Protein AF-A0A0F9MBM4-F1 (afdb_monomer)

Structure (mmCIF, N/CA/C/O backbone):
data_AF-A0A0F9MBM4-F1
#
_entry.id   AF-A0A0F9MBM4-F1
#
loop_
_atom_site.group_PDB
_atom_site.id
_atom_site.type_symbol
_atom_site.label_atom_id
_atom_site.label_alt_id
_atom_site.label_comp_id
_atom_site.label_asym_id
_atom_site.label_entity_id
_atom_site.label_seq_id
_atom_site.pdbx_PDB_ins_code
_atom_site.Cartn_x
_atom_site.Cartn_y
_atom_site.Cartn_z
_atom_site.occupancy
_atom_site.B_iso_or_equiv
_atom_site.auth_seq_id
_atom_site.auth_comp_id
_atom_site.auth_asym_id
_atom_site.auth_atom_id
_atom_site.pdbx_PDB_model_num
ATOM 1 N N . MET A 1 1 ? -18.135 25.984 13.792 1.00 44.09 1 MET A N 1
ATOM 2 C CA . MET A 1 1 ? -19.370 26.281 13.035 1.00 44.09 1 MET A CA 1
ATOM 3 C C . MET A 1 1 ? -19.036 26.739 11.622 1.00 44.09 1 MET A C 1
ATOM 5 O O . MET A 1 1 ? -19.385 25.993 10.728 1.00 44.09 1 MET A O 1
ATOM 9 N N . ALA A 1 2 ? -18.261 27.814 11.410 1.00 50.00 2 ALA A N 1
ATOM 10 C CA . ALA A 1 2 ? -17.875 28.256 10.055 1.00 50.00 2 ALA A CA 1
ATOM 11 C C . ALA A 1 2 ? -17.174 27.177 9.194 1.00 50.00 2 ALA A C 1
ATOM 13 O O . ALA A 1 2 ? -17.520 26.988 8.039 1.00 50.00 2 ALA A O 1
ATOM 14 N N . MET A 1 3 ? -16.249 26.404 9.775 1.00 59.22 3 MET A N 1
ATOM 15 C CA . MET A 1 3 ? -15.528 25.345 9.048 1.00 59.22 3 MET A CA 1
ATOM 16 C C . MET A 1 3 ? -16.420 24.159 8.630 1.00 59.22 3 MET A C 1
ATOM 18 O O . MET A 1 3 ? -16.119 23.449 7.682 1.00 59.22 3 MET A O 1
ATOM 22 N N . THR A 1 4 ? -17.522 23.921 9.346 1.00 65.25 4 THR A N 1
ATOM 23 C CA . THR A 1 4 ? -18.452 22.822 9.041 1.00 65.25 4 THR A CA 1
ATOM 24 C C . THR A 1 4 ? -19.399 23.198 7.901 1.00 65.25 4 THR A C 1
ATOM 26 O O . THR A 1 4 ? -19.797 22.325 7.140 1.00 65.25 4 THR A O 1
ATOM 29 N N . GLU A 1 5 ? -19.746 24.484 7.774 1.00 71.56 5 GLU A N 1
ATOM 30 C CA . GLU A 1 5 ? -20.552 24.994 6.657 1.00 71.56 5 GLU A CA 1
ATOM 31 C C . GLU A 1 5 ? -19.784 24.915 5.331 1.00 71.56 5 GLU A C 1
ATOM 33 O O . GLU A 1 5 ? -20.327 24.382 4.370 1.00 71.56 5 GLU A O 1
ATOM 38 N N . ASP A 1 6 ? -18.509 25.312 5.308 1.00 84.25 6 ASP A N 1
ATOM 39 C CA . ASP A 1 6 ? -17.652 25.235 4.110 1.00 84.25 6 ASP A CA 1
ATOM 40 C C . ASP A 1 6 ? -17.486 23.792 3.588 1.00 84.25 6 ASP A C 1
ATOM 42 O O . ASP A 1 6 ? -17.656 23.504 2.403 1.00 84.25 6 ASP A O 1
ATOM 46 N N . LEU A 1 7 ? -17.260 22.830 4.489 1.00 87.06 7 LEU A N 1
ATOM 47 C CA . LEU A 1 7 ? -17.169 21.418 4.106 1.00 87.06 7 LEU A CA 1
ATOM 48 C C . LEU A 1 7 ? -18.501 20.860 3.578 1.00 87.06 7 LEU A C 1
ATOM 50 O O . LEU A 1 7 ? -18.503 20.048 2.657 1.00 87.06 7 LEU A O 1
ATOM 54 N N . LEU A 1 8 ? -19.639 21.299 4.126 1.00 86.75 8 LEU A N 1
ATOM 55 C CA . LEU A 1 8 ? -20.965 20.865 3.669 1.00 86.75 8 LEU A CA 1
ATOM 56 C C . LEU A 1 8 ? -21.307 21.359 2.257 1.00 86.75 8 LEU A C 1
ATOM 58 O O . LEU A 1 8 ? -22.098 20.708 1.567 1.00 86.75 8 LEU A O 1
ATOM 62 N N . GLU A 1 9 ? -20.730 22.480 1.817 1.00 90.25 9 GLU A N 1
ATOM 63 C CA . GLU A 1 9 ? -20.884 22.981 0.445 1.00 90.25 9 GLU A CA 1
ATOM 64 C C . GLU A 1 9 ? -20.180 22.081 -0.579 1.00 90.25 9 GLU A C 1
ATOM 66 O O . GLU A 1 9 ? -20.675 21.921 -1.695 1.00 90.25 9 GLU A O 1
ATOM 71 N N . ARG A 1 10 ? -19.086 21.422 -0.178 1.00 91.31 10 ARG A N 1
ATOM 72 C CA . ARG A 1 10 ? -18.333 20.463 -1.007 1.00 91.31 10 ARG A CA 1
ATOM 73 C C . ARG A 1 10 ? -19.024 19.097 -1.120 1.00 91.31 10 ARG A C 1
ATOM 75 O O . ARG A 1 10 ? -18.699 18.324 -2.018 1.00 91.31 10 ARG A O 1
ATOM 82 N N . VAL A 1 11 ? -19.972 18.788 -0.232 1.00 92.69 11 VAL A N 1
ATOM 83 C CA . VAL A 1 11 ? -20.643 17.480 -0.158 1.00 92.69 11 VAL A CA 1
ATOM 84 C C . VAL A 1 11 ? -21.982 17.507 -0.910 1.00 92.69 11 VAL A C 1
ATOM 86 O O . VAL A 1 11 ? -22.821 18.374 -0.621 1.00 92.69 11 VAL A O 1
ATOM 89 N N . PRO A 1 12 ? -22.248 16.544 -1.822 1.00 92.94 12 PRO A N 1
ATOM 90 C CA . PRO A 1 12 ? -23.535 16.459 -2.506 1.00 92.94 12 PRO A CA 1
ATOM 91 C C . PRO A 1 12 ? -24.695 16.330 -1.510 1.00 92.94 12 PRO A C 1
ATOM 93 O O . PRO A 1 12 ? -24.578 15.651 -0.488 1.00 92.94 12 PRO A O 1
ATOM 96 N N . GLU A 1 13 ? -25.830 16.972 -1.801 1.00 92.19 13 GLU A N 1
ATOM 97 C CA . GLU A 1 13 ? -26.924 17.152 -0.831 1.00 92.19 13 GLU A CA 1
ATOM 98 C C . GLU A 1 13 ? -27.400 15.833 -0.209 1.00 92.19 13 GLU A C 1
ATOM 100 O O . GLU A 1 13 ? -27.530 15.734 1.014 1.00 92.19 13 GLU A O 1
ATOM 105 N N . ASP A 1 14 ? -27.528 14.787 -1.026 1.00 92.19 14 ASP A N 1
ATOM 106 C CA . ASP A 1 14 ? -27.978 13.469 -0.579 1.00 92.19 14 ASP A CA 1
ATOM 107 C C . ASP A 1 14 ? -27.003 12.765 0.386 1.00 92.19 14 ASP A C 1
ATOM 109 O O . ASP A 1 14 ? -27.363 11.752 0.989 1.00 92.19 14 ASP A O 1
ATOM 113 N N . PHE A 1 15 ? -25.765 13.246 0.516 1.00 94.50 15 PHE A N 1
ATOM 114 C CA . PHE A 1 15 ? -24.728 12.685 1.385 1.00 94.50 15 PHE A CA 1
ATOM 115 C C . PHE A 1 15 ? -24.487 13.520 2.649 1.00 94.50 15 PHE A C 1
ATOM 117 O O . PHE A 1 15 ? -23.838 13.045 3.579 1.00 94.50 15 PHE A O 1
ATOM 124 N N . ARG A 1 16 ? -25.061 14.726 2.754 1.00 93.38 16 ARG A N 1
ATOM 125 C CA . ARG A 1 16 ? -24.806 15.649 3.878 1.00 93.38 16 ARG A CA 1
ATOM 126 C C . ARG A 1 16 ? -25.155 15.067 5.245 1.00 93.38 16 ARG A C 1
ATOM 128 O O . ARG A 1 16 ? -24.443 15.327 6.211 1.00 93.38 16 ARG A O 1
ATOM 135 N N . GLN A 1 17 ? -26.222 14.269 5.335 1.00 94.06 17 GLN A N 1
ATOM 136 C CA . GLN A 1 17 ? -26.594 13.629 6.598 1.00 94.06 17 GLN A CA 1
ATOM 137 C C . GLN A 1 17 ? -25.540 12.604 7.040 1.00 94.06 17 GLN A C 1
ATOM 139 O O . GLN A 1 17 ? -25.053 12.681 8.166 1.00 94.06 17 GLN A O 1
ATOM 144 N N . VAL A 1 18 ? -25.168 11.665 6.160 1.00 95.06 18 VAL A N 1
ATOM 145 C CA . VAL A 1 18 ? -24.167 10.639 6.497 1.00 95.06 18 VAL A CA 1
ATOM 146 C C . VAL A 1 18 ? -22.801 11.271 6.761 1.00 95.06 18 VAL A C 1
ATOM 148 O O . VAL A 1 18 ? -22.139 10.892 7.723 1.00 95.06 18 VAL A O 1
ATOM 151 N N . PHE A 1 19 ? -22.426 12.289 5.985 1.00 96.06 19 PHE A N 1
ATOM 152 C CA . PHE A 1 19 ? -21.226 13.087 6.211 1.00 96.06 19 PHE A CA 1
ATOM 153 C C . PHE A 1 19 ? -21.206 13.698 7.618 1.00 96.06 19 PHE A C 1
ATOM 155 O O . PHE A 1 19 ? -20.248 13.492 8.359 1.00 96.06 19 PHE A O 1
ATOM 162 N N . ALA A 1 20 ? -22.276 14.391 8.024 1.00 96.00 20 ALA A N 1
ATOM 163 C CA . ALA A 1 20 ? -22.349 15.025 9.338 1.00 96.00 20 ALA A CA 1
ATOM 164 C C . ALA A 1 20 ? -22.255 14.004 10.487 1.00 96.00 20 ALA A C 1
ATOM 166 O O . ALA A 1 20 ? -21.579 14.256 11.484 1.00 96.00 20 ALA A O 1
ATOM 167 N N . GLU A 1 21 ? -22.900 12.842 10.344 1.00 97.12 21 GLU A N 1
ATOM 168 C CA . GLU A 1 21 ? -22.832 11.756 11.329 1.00 97.12 21 GLU A CA 1
ATOM 169 C C . GLU A 1 21 ? -21.420 11.155 11.425 1.00 97.12 21 GLU A C 1
ATOM 171 O O . GLU A 1 21 ? -20.929 10.912 12.529 1.00 97.12 21 GLU A O 1
ATOM 176 N N . VAL A 1 22 ? -20.748 10.943 10.289 1.00 97.88 22 VAL A N 1
ATOM 177 C CA . VAL A 1 22 ? -19.369 10.433 10.236 1.00 97.88 22 VAL A CA 1
ATOM 178 C C . VAL A 1 22 ? -18.389 11.436 10.843 1.00 97.88 22 VAL A C 1
ATOM 180 O O . VAL A 1 22 ? -17.632 11.057 11.734 1.00 97.88 22 VAL A O 1
ATOM 183 N N . VAL A 1 23 ? -18.453 12.708 10.436 1.00 97.62 23 VAL A N 1
ATOM 184 C CA . VAL A 1 23 ? -17.577 13.771 10.951 1.00 97.62 23 VAL A CA 1
ATOM 185 C C . VAL A 1 23 ? -17.753 13.957 12.452 1.00 97.62 23 VAL A C 1
ATOM 187 O O . VAL A 1 23 ? -16.768 14.066 13.174 1.00 97.62 23 VAL A O 1
ATOM 190 N N . ALA A 1 24 ? -18.986 13.936 12.964 1.00 97.69 24 ALA A N 1
ATOM 191 C CA . ALA A 1 24 ? -19.219 14.050 14.402 1.00 97.69 24 ALA A CA 1
ATOM 192 C C . ALA A 1 24 ? -18.542 12.916 15.195 1.00 97.69 24 ALA A C 1
ATOM 194 O O . ALA A 1 24 ? -18.024 13.146 16.291 1.00 97.69 24 ALA A O 1
ATOM 195 N N . LEU A 1 25 ? -18.531 11.697 14.645 1.00 98.50 25 LEU A N 1
ATOM 196 C CA . LEU A 1 25 ? -17.886 10.540 15.263 1.00 98.50 25 LEU A CA 1
ATOM 197 C C . LEU A 1 25 ? -16.359 10.633 15.198 1.00 98.50 25 LEU A C 1
ATOM 199 O O . LEU A 1 25 ? -15.706 10.408 16.218 1.00 98.50 25 LEU A O 1
ATOM 203 N N . THR A 1 26 ? -15.787 10.974 14.040 1.00 98.44 26 THR A N 1
ATOM 204 C CA . THR A 1 26 ? -14.332 11.127 13.898 1.00 98.44 26 THR A CA 1
ATOM 205 C C . THR A 1 26 ? -13.815 12.300 14.723 1.00 98.44 26 THR A C 1
ATOM 207 O O . THR A 1 26 ? -12.828 12.146 15.431 1.00 98.44 26 THR A O 1
ATOM 210 N N . ASP A 1 27 ? -14.519 13.434 14.746 1.00 97.94 27 ASP A N 1
ATOM 211 C CA . ASP A 1 27 ? -14.138 14.608 15.535 1.00 97.94 27 ASP A CA 1
ATOM 212 C C . ASP A 1 27 ? -14.066 14.293 17.029 1.00 97.94 27 ASP A C 1
ATOM 214 O O . ASP A 1 27 ? -13.101 14.670 17.701 1.00 97.94 27 ASP A O 1
ATOM 218 N N . ALA A 1 28 ? -15.086 13.603 17.551 1.00 98.12 28 ALA A N 1
ATOM 219 C CA . ALA A 1 28 ? -15.131 13.191 18.947 1.00 98.12 28 ALA A CA 1
ATOM 220 C C . ALA A 1 28 ? -14.005 12.201 19.278 1.00 98.12 28 ALA A C 1
ATOM 222 O O . ALA A 1 28 ? -13.382 12.309 20.339 1.00 98.12 28 ALA A O 1
ATOM 223 N N . PHE A 1 29 ? -13.726 11.266 18.366 1.00 98.31 29 PHE A N 1
ATOM 224 C CA . PHE A 1 29 ? -12.654 10.291 18.516 1.00 98.31 29 PHE A CA 1
ATOM 225 C C . PHE A 1 29 ? -11.277 10.965 18.521 1.00 98.31 29 PHE A C 1
ATOM 227 O O . PHE A 1 29 ? -10.539 10.813 19.493 1.00 98.31 29 PHE A O 1
ATOM 234 N N . CYS A 1 30 ? -10.958 11.768 17.502 1.00 97.75 30 CYS A N 1
ATOM 235 C CA . CYS A 1 30 ? -9.671 12.453 17.378 1.00 97.75 30 CYS A CA 1
ATOM 236 C C . CYS A 1 30 ? -9.412 13.381 18.565 1.00 97.75 30 CYS A C 1
ATOM 238 O O . CYS A 1 30 ? -8.350 13.315 19.169 1.00 97.75 30 CYS A O 1
ATOM 240 N N . LYS A 1 31 ? -10.423 14.141 19.006 1.00 96.88 31 LYS A N 1
ATOM 241 C CA . LYS A 1 31 ? -10.312 15.001 20.193 1.00 96.88 31 LYS A CA 1
ATOM 242 C C . LYS A 1 31 ? -9.970 14.233 21.477 1.00 96.88 31 LYS A C 1
ATOM 244 O O . LYS A 1 31 ? -9.392 14.803 22.398 1.00 96.88 31 LYS A O 1
ATOM 249 N N . THR A 1 32 ? -10.391 12.974 21.574 1.00 96.88 32 THR A N 1
ATOM 250 C CA . THR A 1 32 ? -10.193 12.149 22.773 1.00 96.88 32 THR A CA 1
ATOM 251 C C . THR A 1 32 ? -8.902 11.332 22.704 1.00 96.88 32 THR A C 1
ATOM 253 O O . THR A 1 32 ? -8.296 11.065 23.741 1.00 96.88 32 THR A O 1
ATOM 256 N N . HIS A 1 33 ? -8.501 10.902 21.506 1.00 95.75 33 HIS A N 1
ATOM 257 C CA . HIS A 1 33 ? -7.517 9.834 21.324 1.00 95.75 33 HIS A CA 1
ATOM 258 C C . HIS A 1 33 ? -6.350 10.171 20.392 1.00 95.75 33 HIS A C 1
ATOM 260 O O . HIS A 1 33 ? -5.326 9.500 20.485 1.00 95.75 33 HIS A O 1
ATOM 266 N N . LEU A 1 34 ? -6.499 11.160 19.510 1.00 95.31 34 LEU A N 1
ATOM 267 C CA . LEU A 1 34 ? -5.492 11.575 18.531 1.00 95.31 34 LEU A CA 1
ATOM 268 C C . LEU A 1 34 ? -5.220 13.079 18.709 1.00 95.31 34 LEU A C 1
ATOM 270 O O . LEU A 1 34 ? -5.015 13.529 19.837 1.00 95.31 34 LEU A O 1
ATOM 274 N N . ASP A 1 35 ? -5.220 13.849 17.624 1.00 95.19 35 ASP A N 1
ATOM 275 C CA . ASP A 1 35 ? -4.920 15.277 17.605 1.00 95.19 35 ASP A CA 1
ATOM 276 C C . ASP A 1 35 ? -5.785 16.048 16.586 1.00 95.19 35 ASP A C 1
ATOM 278 O O . ASP A 1 35 ? -6.748 15.525 16.008 1.00 95.19 35 ASP A O 1
ATOM 282 N N . GLU A 1 36 ? -5.472 17.335 16.424 1.00 94.56 36 GLU A N 1
ATOM 283 C CA . GLU A 1 36 ? -6.159 18.243 15.504 1.00 94.56 36 GLU A CA 1
ATOM 284 C C . GLU A 1 36 ? -5.833 17.945 14.031 1.00 94.56 36 GLU A C 1
ATOM 286 O O . GLU A 1 36 ? -6.717 18.093 13.185 1.00 94.56 36 GLU A O 1
ATOM 291 N N . ASP A 1 37 ? -4.633 17.439 13.729 1.00 93.50 37 ASP A N 1
ATOM 292 C CA . ASP A 1 37 ? -4.213 17.094 12.365 1.00 93.50 37 ASP A CA 1
ATOM 293 C C . ASP A 1 37 ? -5.012 15.897 11.834 1.00 93.50 37 ASP A C 1
ATOM 295 O O . ASP A 1 37 ? -5.622 15.967 10.764 1.00 93.50 37 ASP A O 1
ATOM 299 N N . TYR A 1 38 ? -5.126 14.824 12.624 1.00 96.25 38 TYR A N 1
ATOM 300 C CA . TYR A 1 38 ? -5.997 13.695 12.296 1.00 96.25 38 TYR A CA 1
ATOM 301 C C . TYR A 1 38 ? -7.463 14.103 12.224 1.00 96.25 38 TYR A C 1
ATOM 303 O O . TYR A 1 38 ? -8.200 13.580 11.387 1.00 96.25 38 TYR A O 1
ATOM 311 N N . GLN A 1 39 ? -7.912 15.012 13.095 1.00 96.44 39 GLN A N 1
ATOM 312 C CA . GLN A 1 39 ? -9.282 15.513 13.034 1.00 96.44 39 GLN A CA 1
ATOM 313 C C . GLN A 1 39 ? -9.550 16.192 11.686 1.00 96.44 39 GLN A C 1
ATOM 315 O O . GLN A 1 39 ? -10.585 15.934 11.069 1.00 96.44 39 GLN A O 1
ATOM 320 N N . GLN A 1 40 ? -8.627 17.034 11.221 1.00 95.00 40 GLN A N 1
ATOM 321 C CA . GLN A 1 40 ? -8.771 17.721 9.945 1.00 95.00 40 GLN A CA 1
ATOM 322 C C . GLN A 1 40 ? -8.732 16.740 8.768 1.00 95.00 40 GLN A C 1
ATOM 324 O O . GLN A 1 40 ? -9.659 16.739 7.959 1.00 95.00 40 GLN A O 1
ATOM 329 N N . LEU A 1 41 ? -7.762 15.822 8.737 1.00 96.00 41 LEU A N 1
ATOM 330 C CA . LEU A 1 41 ? -7.693 14.786 7.702 1.00 96.00 41 LEU A CA 1
ATOM 331 C C . LEU A 1 41 ? -8.948 13.907 7.665 1.00 96.00 41 LEU A C 1
ATOM 333 O O . LEU A 1 41 ? -9.434 13.574 6.587 1.00 96.00 41 LEU A O 1
ATOM 337 N N . CYS A 1 42 ? -9.528 13.562 8.820 1.00 98.12 42 CYS A N 1
ATOM 338 C CA . CYS A 1 42 ? -10.778 12.801 8.862 1.00 98.12 42 CYS A CA 1
ATOM 339 C C . CYS 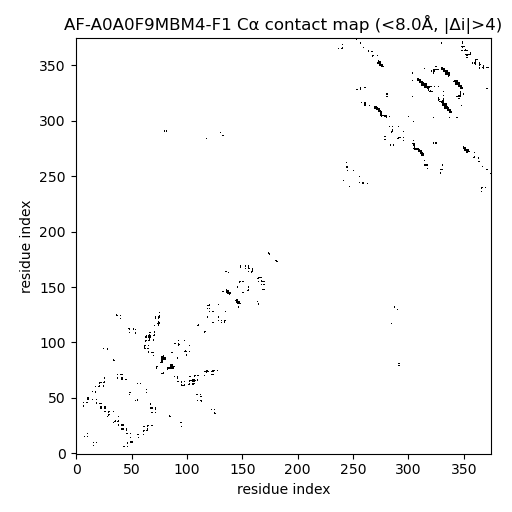A 1 42 ? -11.936 13.556 8.203 1.00 98.12 42 CYS A C 1
ATOM 341 O O . CYS A 1 42 ? -12.766 12.939 7.536 1.00 98.12 42 CYS A O 1
ATOM 343 N N . ARG A 1 43 ? -12.009 14.878 8.387 1.00 97.44 43 ARG A N 1
ATOM 344 C CA . ARG A 1 43 ? -13.040 15.719 7.766 1.00 97.44 43 ARG A CA 1
ATOM 345 C C . ARG A 1 43 ? -12.856 15.804 6.260 1.00 97.44 43 ARG A C 1
ATOM 347 O O . ARG A 1 43 ? -13.828 15.624 5.531 1.00 97.44 43 ARG A O 1
ATOM 354 N N . ASP A 1 44 ? -11.629 16.033 5.806 1.00 95.94 44 ASP A N 1
ATOM 355 C CA . ASP A 1 44 ? -11.322 16.098 4.378 1.00 95.94 44 ASP A CA 1
ATOM 356 C C . ASP A 1 44 ? -11.559 14.745 3.696 1.00 95.94 44 ASP A C 1
ATOM 358 O O . ASP A 1 44 ? -12.184 14.691 2.636 1.00 95.94 44 ASP A O 1
ATOM 362 N N . MET A 1 45 ? -11.193 13.637 4.346 1.00 97.44 45 MET A N 1
ATOM 363 C CA . MET A 1 45 ? -11.462 12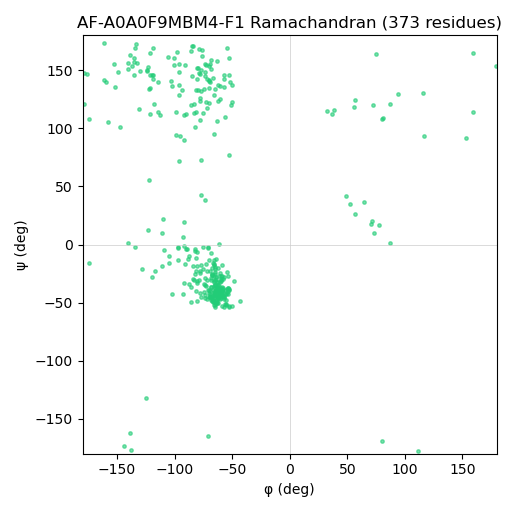.296 3.825 1.00 97.44 45 MET A CA 1
ATOM 364 C C . MET A 1 45 ? -12.957 11.984 3.829 1.00 97.44 45 MET A C 1
ATOM 366 O O . MET A 1 45 ? -13.453 11.377 2.886 1.00 97.44 45 MET A O 1
ATOM 370 N N . ALA A 1 46 ? -13.708 12.443 4.836 1.00 97.44 46 ALA A N 1
ATOM 371 C CA . ALA A 1 46 ? -15.163 12.321 4.848 1.00 97.44 46 ALA A CA 1
ATOM 372 C C . ALA A 1 46 ? -15.821 13.073 3.676 1.00 97.44 46 ALA A C 1
ATOM 374 O O . ALA A 1 46 ? -16.815 12.584 3.139 1.00 97.44 46 ALA A O 1
ATOM 375 N N . VAL A 1 47 ? -15.275 14.226 3.262 1.00 96.12 47 VAL A N 1
ATOM 376 C CA . VAL A 1 47 ? -15.712 14.912 2.035 1.00 96.12 47 VAL A CA 1
ATOM 377 C C . VAL A 1 47 ? -15.387 14.054 0.814 1.00 96.12 47 VAL A C 1
ATOM 379 O O . VAL A 1 47 ? -16.300 13.767 0.043 1.00 96.12 47 VAL A O 1
ATOM 382 N N . ALA A 1 48 ? -14.137 13.600 0.676 1.00 95.69 48 ALA A N 1
ATOM 383 C CA . ALA A 1 48 ? -13.683 12.824 -0.478 1.00 95.69 48 ALA A CA 1
ATOM 384 C C . ALA A 1 48 ? -14.542 11.569 -0.702 1.00 95.69 48 ALA A C 1
ATOM 386 O O . ALA A 1 48 ? -15.130 11.404 -1.765 1.00 95.69 48 ALA A O 1
ATOM 387 N N . ILE A 1 49 ? -14.760 10.747 0.331 1.00 95.81 49 ILE A N 1
ATOM 388 C CA . ILE A 1 49 ? -15.570 9.522 0.191 1.00 95.81 49 ILE A CA 1
ATOM 389 C C . ILE A 1 49 ? -17.055 9.782 -0.116 1.00 95.81 49 ILE A C 1
ATOM 391 O O . ILE A 1 49 ? -17.770 8.848 -0.472 1.00 95.81 49 ILE A O 1
ATOM 395 N N . CYS A 1 50 ? -17.553 11.006 0.098 1.00 94.56 50 CYS A N 1
ATOM 396 C CA . CYS A 1 50 ? -18.918 11.402 -0.267 1.00 94.56 50 CYS A CA 1
ATOM 397 C C . CYS A 1 50 ? -19.007 12.000 -1.677 1.00 94.56 50 CYS A C 1
ATOM 399 O O . CYS A 1 50 ? -20.115 12.151 -2.192 1.00 94.56 50 CYS A O 1
ATOM 401 N N . GLN A 1 51 ? -17.875 12.407 -2.251 1.00 91.25 51 GLN A N 1
ATOM 402 C CA . GLN A 1 51 ? -17.768 12.867 -3.633 1.00 91.25 51 GLN A CA 1
ATOM 403 C C . GLN A 1 51 ? -17.529 11.691 -4.583 1.00 91.25 51 GLN A C 1
ATOM 405 O O . GLN A 1 51 ? -18.078 11.689 -5.682 1.00 91.25 51 GLN A O 1
ATOM 410 N N . GLU A 1 52 ? -16.797 10.678 -4.122 1.00 84.81 52 GLU A N 1
ATOM 411 C CA . GLU A 1 52 ? -16.638 9.411 -4.829 1.00 84.81 52 GLU A CA 1
ATOM 412 C C . GLU A 1 52 ? -17.929 8.575 -4.829 1.00 84.81 52 GLU A C 1
ATOM 414 O O . GLU A 1 52 ? -18.733 8.645 -3.893 1.00 84.81 52 GLU A O 1
ATOM 419 N N . ASP A 1 53 ? -18.113 7.711 -5.838 1.00 81.38 53 ASP A N 1
ATOM 420 C CA . ASP A 1 53 ? -19.248 6.765 -5.940 1.00 81.38 53 ASP A CA 1
ATOM 421 C C . ASP A 1 53 ? -19.126 5.582 -4.951 1.00 81.38 53 ASP A C 1
ATOM 423 O O . ASP A 1 53 ? -19.447 4.423 -5.229 1.00 81.38 53 ASP A O 1
ATOM 427 N N . LEU A 1 54 ? -18.635 5.864 -3.743 1.00 90.62 54 LEU A N 1
ATOM 428 C CA . LEU A 1 54 ? -18.499 4.883 -2.684 1.00 90.62 54 LEU A CA 1
ATOM 429 C C . LEU A 1 54 ? -19.847 4.632 -2.005 1.00 90.62 54 LEU A C 1
ATOM 431 O O . LEU A 1 54 ? -20.668 5.538 -1.818 1.00 90.62 54 LEU A O 1
ATOM 435 N N . PRO A 1 55 ? -20.101 3.398 -1.530 1.00 92.62 55 PRO A N 1
ATOM 436 C CA . PRO A 1 55 ? -21.381 3.024 -0.943 1.00 92.62 55 PRO A CA 1
ATOM 437 C C . PRO A 1 55 ? -21.555 3.558 0.493 1.00 92.62 55 PRO A C 1
ATOM 439 O O . PRO A 1 55 ? -22.058 2.837 1.356 1.00 92.62 55 PRO A O 1
ATOM 442 N N . VAL A 1 56 ? -21.170 4.807 0.781 1.00 92.19 56 VAL A N 1
ATOM 443 C CA . VAL A 1 56 ? -21.142 5.412 2.128 1.00 92.19 56 VAL A CA 1
ATOM 444 C C . VAL A 1 56 ? -22.508 5.449 2.813 1.00 92.19 56 VAL A C 1
ATOM 446 O O . VAL A 1 56 ? -22.602 5.299 4.029 1.00 92.19 56 VAL A O 1
ATOM 449 N N . LYS A 1 57 ? -23.599 5.487 2.038 1.00 92.00 57 LYS A N 1
ATOM 450 C CA . LYS A 1 57 ? -24.978 5.359 2.548 1.00 92.00 57 LYS A CA 1
ATOM 451 C C . LYS A 1 57 ? -25.319 3.947 3.055 1.00 92.00 57 LYS A C 1
ATOM 453 O O . LYS A 1 57 ? -26.345 3.754 3.704 1.00 92.00 57 LYS A O 1
ATOM 458 N N . ARG A 1 58 ? -24.497 2.933 2.751 1.00 90.25 58 ARG A N 1
ATOM 459 C CA . ARG A 1 58 ? -24.697 1.536 3.167 1.00 90.25 58 ARG A CA 1
ATOM 460 C C . ARG A 1 58 ? -23.846 1.202 4.395 1.00 90.25 58 ARG A C 1
ATOM 462 O O . ARG A 1 58 ? -22.617 1.088 4.332 1.00 90.25 58 ARG A O 1
ATOM 469 N N . GLY A 1 59 ? -24.523 0.931 5.507 1.00 89.50 59 GLY A N 1
ATOM 470 C CA . GLY A 1 59 ? -23.910 0.543 6.779 1.00 89.50 59 GLY A CA 1
ATOM 471 C C . GLY A 1 59 ? -24.055 1.620 7.851 1.00 89.50 59 GLY A C 1
ATOM 472 O O . GLY A 1 59 ? -24.704 2.638 7.640 1.00 89.50 59 GLY A O 1
ATOM 473 N N . ARG A 1 60 ? -23.481 1.375 9.033 1.00 95.12 60 ARG A N 1
ATOM 474 C CA . ARG A 1 60 ? -23.544 2.328 10.149 1.00 95.12 60 ARG A CA 1
ATOM 475 C C . ARG A 1 60 ? -22.491 3.433 9.969 1.00 95.12 60 ARG A C 1
ATOM 477 O O . ARG A 1 60 ? -21.360 3.088 9.620 1.00 95.12 60 ARG A O 1
ATOM 484 N N . PRO A 1 61 ? -22.784 4.700 10.316 1.00 97.56 61 PRO A N 1
ATOM 485 C CA . PRO A 1 61 ? -21.797 5.787 10.308 1.00 97.56 61 PRO A CA 1
ATOM 486 C C . PRO A 1 61 ? -20.532 5.457 11.106 1.00 97.56 61 PRO A C 1
ATOM 488 O O . PRO A 1 61 ? -19.429 5.690 10.633 1.00 97.56 61 PRO A O 1
ATOM 491 N N . ALA A 1 62 ? -20.671 4.792 12.260 1.00 97.81 62 ALA A N 1
ATOM 492 C CA . ALA A 1 62 ? -19.535 4.342 13.071 1.00 97.81 62 ALA A CA 1
ATOM 493 C C . ALA A 1 62 ? -18.589 3.380 12.335 1.00 97.81 62 ALA A C 1
ATOM 495 O O . ALA A 1 62 ? -17.388 3.397 12.578 1.00 97.81 62 ALA A O 1
ATOM 496 N N . SER A 1 63 ? -19.106 2.561 11.412 1.00 97.19 63 SER A N 1
ATOM 497 C CA . SER A 1 63 ? -18.266 1.691 10.585 1.00 97.19 63 SER A CA 1
ATOM 498 C C . SER A 1 63 ? -17.434 2.505 9.594 1.00 97.19 63 SER A C 1
ATOM 500 O O . SER A 1 63 ? -16.245 2.239 9.452 1.00 97.19 63 SER A O 1
ATOM 502 N N . TRP A 1 64 ? -18.028 3.513 8.954 1.00 98.25 64 TRP A N 1
ATOM 503 C CA . TRP A 1 64 ? -17.317 4.403 8.033 1.00 98.25 64 TRP A CA 1
ATOM 504 C C . TRP A 1 64 ? -16.318 5.308 8.755 1.00 98.25 64 TRP A C 1
ATOM 506 O O . TRP A 1 64 ? -15.167 5.361 8.344 1.00 98.25 64 TRP A O 1
ATOM 516 N N . ALA A 1 65 ? -16.702 5.902 9.887 1.00 98.69 65 ALA A N 1
ATOM 517 C CA . ALA A 1 65 ? -15.806 6.689 10.734 1.00 98.69 65 ALA A CA 1
ATOM 518 C C . ALA A 1 65 ? -14.578 5.877 11.188 1.00 98.69 65 ALA A C 1
ATOM 520 O O . ALA A 1 65 ? -13.448 6.338 11.054 1.00 98.69 65 ALA A O 1
ATOM 521 N N . SER A 1 66 ? -14.783 4.630 11.634 1.00 98.50 66 SER A N 1
ATOM 522 C CA . SER A 1 66 ? -13.665 3.737 11.969 1.00 98.50 66 SER A CA 1
ATOM 523 C C . SER A 1 66 ? -12.790 3.402 10.757 1.00 98.50 66 SER A C 1
ATOM 525 O O . SER A 1 66 ? -11.575 3.289 10.891 1.00 98.50 66 SER A O 1
ATOM 527 N N . GLY A 1 67 ? -13.401 3.260 9.574 1.00 98.31 67 GLY A N 1
ATOM 528 C CA . GLY A 1 67 ? -12.696 2.999 8.323 1.00 98.31 67 GLY A CA 1
ATOM 529 C C . GLY A 1 67 ? -11.800 4.165 7.917 1.00 98.31 67 GLY A C 1
ATOM 530 O O . GLY A 1 67 ? -10.651 3.921 7.579 1.00 98.31 67 GLY A O 1
ATOM 531 N N . ILE A 1 68 ? -12.286 5.408 8.030 1.00 98.62 68 ILE A N 1
ATOM 532 C CA . ILE A 1 68 ? -11.510 6.631 7.757 1.00 98.62 68 ILE A CA 1
ATOM 533 C C . ILE A 1 68 ? -10.278 6.699 8.659 1.00 98.62 68 ILE A C 1
ATOM 535 O O . ILE A 1 68 ? -9.162 6.818 8.163 1.00 98.62 68 ILE A O 1
ATOM 539 N N . VAL A 1 69 ? -10.457 6.572 9.980 1.00 98.50 69 VAL A N 1
ATOM 540 C CA . VAL A 1 69 ? -9.326 6.639 10.922 1.00 98.50 69 VAL A CA 1
ATOM 541 C C . VAL A 1 69 ? -8.331 5.511 10.663 1.00 98.50 69 VAL A C 1
ATOM 543 O O . VAL A 1 69 ? -7.128 5.728 10.742 1.00 98.50 69 VAL A O 1
ATOM 546 N N . ASN A 1 70 ? -8.806 4.309 10.326 1.00 98.25 70 ASN A N 1
ATOM 547 C CA . ASN A 1 70 ? -7.915 3.203 9.997 1.00 98.25 70 ASN A CA 1
ATOM 548 C C . ASN A 1 70 ? -7.181 3.405 8.662 1.00 98.25 70 ASN A C 1
ATOM 550 O O . ASN A 1 70 ? -6.000 3.086 8.596 1.00 98.25 70 ASN A O 1
ATOM 554 N N . ALA A 1 71 ? -7.836 3.943 7.632 1.00 98.00 71 ALA A N 1
ATOM 555 C CA . ALA A 1 71 ? -7.211 4.252 6.347 1.00 98.00 71 ALA A CA 1
ATOM 556 C C . ALA A 1 71 ? -6.133 5.334 6.509 1.00 98.00 71 ALA A C 1
ATOM 558 O O . ALA A 1 71 ? -4.980 5.114 6.145 1.00 98.00 71 ALA A O 1
ATOM 559 N N . LEU A 1 72 ? -6.467 6.446 7.172 1.00 97.75 72 LEU A N 1
ATOM 560 C CA . LEU A 1 72 ? -5.501 7.490 7.522 1.00 97.75 72 LEU A CA 1
ATOM 561 C C . LEU A 1 72 ? -4.383 6.954 8.409 1.00 97.75 72 LEU A C 1
ATOM 563 O O . LEU A 1 72 ? -3.229 7.310 8.211 1.00 97.75 72 LEU A O 1
ATOM 567 N N . GLY A 1 73 ? -4.702 6.067 9.351 1.00 95.44 73 GLY A N 1
ATOM 568 C CA . GLY A 1 73 ? -3.708 5.427 10.198 1.00 95.44 73 GLY A CA 1
ATOM 569 C C . GLY A 1 73 ? -2.758 4.504 9.434 1.00 95.44 73 GLY A C 1
ATOM 570 O O . GLY A 1 73 ? -1.620 4.351 9.856 1.00 95.44 73 GLY A O 1
ATOM 571 N N . ARG A 1 74 ? -3.175 3.921 8.302 1.00 92.88 74 ARG A N 1
ATOM 572 C CA . ARG A 1 74 ? -2.274 3.177 7.406 1.00 92.88 74 ARG A CA 1
ATOM 573 C C . ARG A 1 74 ? -1.362 4.118 6.628 1.00 92.88 74 ARG A C 1
ATOM 575 O O . ARG A 1 74 ? -0.164 3.878 6.599 1.00 92.88 74 ARG A O 1
ATOM 582 N N . VAL A 1 75 ? -1.919 5.193 6.064 1.00 94.12 75 VAL A N 1
ATOM 583 C CA . VAL A 1 75 ? -1.146 6.232 5.359 1.00 94.12 75 VAL A CA 1
ATOM 584 C C . VAL A 1 75 ? -0.090 6.850 6.280 1.00 94.12 75 VAL A C 1
ATOM 586 O O . VAL A 1 75 ? 1.035 7.086 5.859 1.00 94.12 75 VAL A O 1
ATOM 589 N N . ASN A 1 76 ? -0.460 7.069 7.544 1.00 93.00 76 ASN A N 1
ATOM 590 C CA . ASN A 1 76 ? 0.318 7.793 8.545 1.00 93.00 76 ASN A CA 1
ATOM 591 C C . ASN A 1 76 ? 0.876 6.900 9.655 1.00 93.00 76 ASN A C 1
ATOM 593 O O . ASN A 1 76 ? 1.151 7.376 10.755 1.00 93.00 76 ASN A O 1
ATOM 597 N N . CYS A 1 77 ? 1.007 5.600 9.395 1.00 90.44 77 CYS A N 1
ATOM 598 C CA . CYS A 1 77 ? 1.782 4.698 10.244 1.00 90.44 77 CYS A CA 1
ATOM 599 C C . CYS A 1 77 ? 1.330 4.667 11.725 1.00 90.44 77 CYS A C 1
ATOM 601 O O . CYS A 1 77 ? 2.110 4.349 12.614 1.00 90.44 77 CYS A O 1
ATOM 603 N N . LEU A 1 78 ? 0.059 4.967 12.016 1.00 93.88 78 LEU A N 1
ATOM 604 C CA . LEU A 1 78 ? -0.481 5.217 13.363 1.00 93.88 78 LEU A CA 1
ATOM 605 C C . LEU A 1 78 ? -0.263 4.058 14.344 1.00 93.88 78 LEU A C 1
ATOM 607 O O . LEU A 1 78 ? -0.219 4.260 15.556 1.00 93.88 78 LEU A O 1
ATOM 611 N N . SER A 1 79 ? -0.171 2.832 13.833 1.00 90.94 79 SER A N 1
ATOM 612 C CA . SER A 1 79 ? 0.065 1.638 14.644 1.00 90.94 79 SER A CA 1
ATOM 613 C C . SER A 1 79 ? 1.534 1.394 14.996 1.00 90.94 79 SER A C 1
ATOM 615 O O . SER A 1 79 ? 1.802 0.458 15.747 1.00 90.94 79 SER A O 1
ATOM 617 N N . ASP A 1 80 ? 2.467 2.185 14.463 1.00 88.31 80 ASP A N 1
ATOM 618 C CA . ASP A 1 80 ? 3.888 2.115 14.799 1.00 88.31 80 ASP A CA 1
ATOM 619 C C . ASP A 1 80 ? 4.167 2.909 16.098 1.00 88.31 80 ASP A C 1
ATOM 621 O O . ASP A 1 80 ? 3.879 4.108 16.163 1.00 88.31 80 ASP A O 1
ATOM 625 N N . PRO A 1 81 ? 4.699 2.275 17.163 1.00 88.88 81 PRO A N 1
ATOM 626 C CA . PRO A 1 81 ? 4.976 2.928 18.447 1.00 88.88 81 PRO A CA 1
ATOM 627 C C . PRO A 1 81 ? 5.938 4.121 18.395 1.00 88.88 81 PRO A C 1
ATOM 629 O O . PRO A 1 81 ? 5.989 4.888 19.360 1.00 88.88 81 PRO A O 1
ATOM 632 N N . SER A 1 82 ? 6.722 4.261 17.323 1.00 86.12 82 SER A N 1
ATOM 633 C CA . SER A 1 82 ? 7.599 5.414 17.094 1.00 86.12 82 SER A CA 1
ATOM 634 C C . SER A 1 82 ? 6.822 6.685 16.731 1.00 86.12 82 SER A C 1
ATOM 636 O O . SER A 1 82 ? 7.307 7.793 16.977 1.00 86.12 82 SER A O 1
ATOM 638 N N . GLN A 1 83 ? 5.599 6.539 16.212 1.00 85.38 83 GLN A N 1
ATOM 639 C CA . GLN A 1 83 ? 4.783 7.641 15.720 1.00 85.38 83 GLN A CA 1
ATOM 640 C C . GLN A 1 83 ? 4.069 8.387 16.848 1.00 85.38 83 GLN A C 1
ATOM 642 O O . GLN A 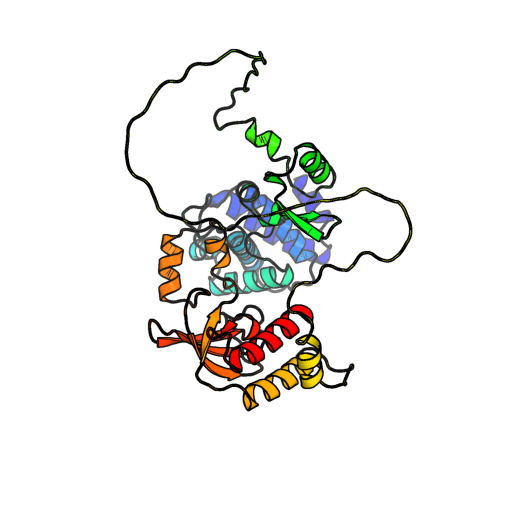1 83 ? 3.749 7.851 17.915 1.00 85.38 83 GLN A O 1
ATOM 647 N N . LYS A 1 84 ? 3.804 9.672 16.605 1.00 87.12 84 LYS A N 1
ATOM 648 C CA . LYS A 1 84 ? 3.033 10.532 17.504 1.00 87.12 84 LYS A CA 1
ATOM 649 C C . LYS A 1 84 ? 1.955 11.255 16.695 1.00 87.12 84 LYS A C 1
ATOM 651 O O . LYS A 1 84 ? 2.324 12.072 15.856 1.00 87.12 84 LYS A O 1
ATOM 656 N N . PRO A 1 85 ? 0.663 11.013 16.976 1.00 89.94 85 PRO A N 1
ATOM 657 C CA . PRO A 1 85 ? 0.114 10.044 17.933 1.00 89.94 85 PRO A CA 1
ATOM 658 C C . PRO A 1 85 ? 0.352 8.585 17.497 1.00 89.94 85 PRO A C 1
ATOM 660 O O . PRO A 1 85 ? 0.556 8.319 16.320 1.00 89.94 85 PRO A O 1
ATOM 663 N N . HIS A 1 86 ? 0.294 7.645 18.449 1.00 93.25 86 HIS A N 1
ATOM 664 C CA . HIS A 1 86 ? 0.286 6.199 18.186 1.00 93.25 86 HIS A CA 1
ATOM 665 C C . HIS A 1 86 ? -0.983 5.562 18.760 1.00 93.25 86 HIS A C 1
ATOM 667 O O . HIS A 1 86 ? -1.332 5.781 19.926 1.00 93.25 86 HIS A O 1
ATOM 673 N N . MET A 1 87 ? -1.632 4.703 17.975 1.00 94.75 87 MET A N 1
ATOM 674 C CA . MET A 1 87 ? -2.762 3.897 18.415 1.00 94.75 87 MET A CA 1
ATOM 675 C C . MET A 1 87 ? -2.871 2.588 17.625 1.00 94.75 87 MET A C 1
ATOM 677 O O . MET A 1 87 ? -2.823 2.557 16.399 1.00 94.75 87 MET A O 1
ATOM 681 N N . ARG A 1 88 ? -3.110 1.479 18.335 1.00 94.25 88 ARG A N 1
ATOM 682 C CA . ARG A 1 88 ? -3.327 0.169 17.707 1.00 94.25 88 ARG A CA 1
ATOM 683 C C . ARG A 1 88 ? -4.701 0.098 17.041 1.00 94.25 88 ARG A C 1
ATOM 685 O O . ARG A 1 88 ? -5.695 0.548 17.608 1.00 94.25 88 ARG A O 1
ATOM 692 N N . ASN A 1 89 ? -4.781 -0.604 15.912 1.00 91.94 89 ASN A N 1
ATOM 693 C CA . ASN A 1 89 ? -6.030 -0.826 15.169 1.00 91.94 89 ASN A CA 1
ATOM 694 C C . ASN A 1 89 ? -7.163 -1.418 16.028 1.00 91.94 89 ASN A C 1
ATOM 696 O O . ASN A 1 89 ? -8.319 -1.017 15.896 1.00 91.94 89 ASN A O 1
ATOM 700 N N . ASP A 1 90 ? -6.843 -2.325 16.955 1.00 91.38 90 ASP A N 1
ATOM 701 C CA . ASP A 1 90 ? -7.833 -2.889 17.882 1.00 91.38 90 ASP A CA 1
ATOM 702 C C . ASP A 1 90 ? -8.457 -1.825 18.793 1.00 91.38 90 ASP A C 1
ATOM 704 O O . ASP A 1 90 ? -9.630 -1.923 19.152 1.00 91.38 90 ASP A O 1
ATOM 708 N N . ASP A 1 91 ? -7.679 -0.820 19.191 1.00 95.94 91 ASP A N 1
ATOM 709 C CA . ASP A 1 91 ? -8.133 0.244 20.082 1.00 95.94 91 ASP A CA 1
ATOM 710 C C . ASP A 1 91 ? -8.919 1.311 19.310 1.00 95.94 91 ASP A C 1
ATOM 712 O O . ASP A 1 91 ? -9.937 1.786 19.820 1.00 95.94 91 ASP A O 1
ATOM 716 N N . VAL A 1 92 ? -8.562 1.568 18.044 1.00 97.56 92 VAL A N 1
ATOM 717 C CA . VAL A 1 92 ? -9.405 2.338 17.111 1.00 97.56 92 VAL A CA 1
ATOM 718 C C . VAL A 1 92 ? -10.780 1.679 16.975 1.00 97.56 92 VAL A C 1
ATOM 720 O O . VAL A 1 92 ? -11.804 2.310 17.244 1.00 97.56 92 VAL A O 1
ATOM 723 N N . ALA A 1 93 ? -10.828 0.385 16.641 1.00 95.38 93 ALA A N 1
ATOM 724 C CA . ALA A 1 93 ? -12.086 -0.343 16.471 1.00 95.38 93 ALA A CA 1
ATOM 725 C C . ALA A 1 93 ? -12.957 -0.309 17.742 1.00 95.38 93 ALA A C 1
ATOM 727 O O . ALA A 1 93 ? -14.165 -0.054 17.669 1.00 95.38 93 ALA A O 1
ATOM 728 N N . LYS A 1 94 ? -12.342 -0.510 18.918 1.00 96.81 94 LYS A N 1
ATOM 729 C CA . LYS A 1 94 ? -13.028 -0.412 20.217 1.00 96.81 94 LYS A CA 1
ATOM 730 C C . LYS A 1 94 ? -13.584 0.984 20.474 1.00 96.81 94 LYS A C 1
ATOM 732 O O . LYS A 1 94 ? -14.722 1.078 20.929 1.00 96.81 94 LYS A O 1
ATOM 737 N N . GLY A 1 95 ? -12.829 2.043 20.182 1.00 97.38 95 GLY A N 1
ATOM 738 C CA . GLY A 1 95 ? -13.278 3.418 20.415 1.00 97.38 95 GLY A CA 1
ATOM 739 C C . GLY A 1 95 ? -14.500 3.806 19.579 1.00 97.38 95 GLY A C 1
ATOM 740 O O . GLY A 1 95 ? -15.340 4.570 20.046 1.00 97.38 95 GLY A O 1
ATOM 741 N N . PHE A 1 96 ? -14.678 3.196 18.404 1.00 97.44 96 PHE A N 1
ATOM 742 C CA . PHE A 1 96 ? -15.893 3.345 17.592 1.00 97.44 96 PHE A CA 1
ATOM 743 C C . PHE A 1 96 ? -16.998 2.319 17.904 1.00 97.44 96 PHE A C 1
ATOM 745 O O . PHE A 1 96 ? -18.084 2.383 17.322 1.00 97.44 96 PHE A O 1
ATOM 752 N N . GLY A 1 97 ? -16.760 1.356 18.801 1.00 96.25 97 GLY A N 1
ATOM 753 C CA . GLY A 1 97 ? -17.732 0.307 19.131 1.00 96.25 97 GLY A CA 1
ATOM 754 C C . GLY A 1 97 ? -18.045 -0.625 17.951 1.00 96.25 97 GLY A C 1
ATOM 755 O O . GLY A 1 97 ? -19.193 -1.048 17.761 1.00 96.25 97 GLY A O 1
ATOM 756 N N . VAL A 1 98 ? -17.041 -0.925 17.124 1.00 96.00 98 VAL A N 1
ATOM 757 C CA . VAL A 1 98 ? -17.147 -1.826 15.965 1.00 96.00 98 VAL A CA 1
ATOM 758 C C . VAL A 1 98 ? -16.167 -2.995 16.084 1.00 96.00 98 VAL A C 1
ATOM 760 O O . VAL A 1 98 ? -15.242 -2.972 16.892 1.00 96.00 98 VAL A O 1
ATOM 763 N N . SER A 1 99 ? -16.366 -4.045 15.282 1.00 93.44 99 SER A N 1
ATOM 764 C CA . SER A 1 99 ? -15.372 -5.120 15.182 1.00 93.44 99 SER A CA 1
ATOM 765 C C . SER A 1 99 ? -14.194 -4.689 14.302 1.00 93.44 99 SER A C 1
ATOM 767 O O . SER A 1 99 ? -14.393 -3.939 13.342 1.00 93.44 99 SER A O 1
ATOM 769 N N . ALA A 1 100 ? -12.994 -5.211 14.573 1.00 91.88 100 ALA A N 1
ATOM 770 C CA . ALA A 1 100 ? -11.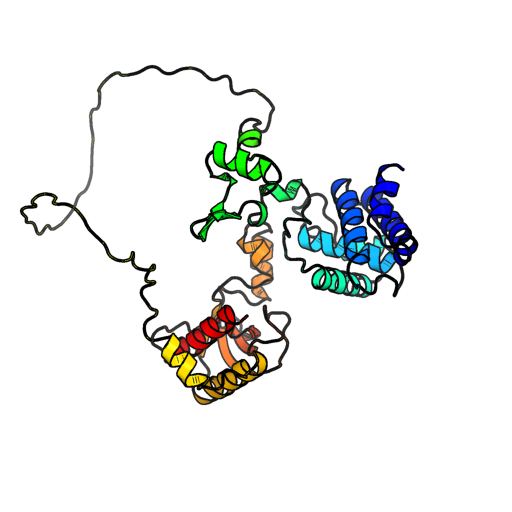813 -4.964 13.741 1.00 91.88 100 ALA A CA 1
ATOM 771 C C . ALA A 1 100 ? -12.046 -5.366 12.272 1.00 91.88 100 ALA A C 1
ATOM 773 O O . ALA A 1 100 ? -11.685 -4.622 11.369 1.00 91.88 100 ALA A O 1
ATOM 774 N N . ALA A 1 101 ? -12.750 -6.479 12.027 1.00 88.00 101 ALA A N 1
ATOM 775 C CA . ALA A 1 101 ? -13.113 -6.915 10.677 1.00 88.00 101 ALA A CA 1
ATOM 776 C C . ALA A 1 101 ? -14.043 -5.917 9.963 1.00 88.00 101 ALA A C 1
ATOM 778 O O . ALA A 1 101 ? -13.875 -5.644 8.779 1.00 88.00 101 ALA A O 1
ATOM 779 N N . THR A 1 102 ? -15.012 -5.332 10.678 1.00 91.31 102 THR A N 1
ATOM 780 C CA . THR A 1 102 ? -15.900 -4.298 10.117 1.00 91.31 102 THR A CA 1
ATOM 781 C C . THR A 1 102 ? -15.128 -3.034 9.752 1.00 91.31 102 THR A C 1
ATOM 783 O O . THR A 1 102 ? -15.366 -2.468 8.689 1.00 91.31 102 THR A O 1
ATOM 786 N N . MET A 1 103 ? -14.221 -2.599 10.628 1.00 97.75 103 MET A N 1
ATOM 787 C CA . MET A 1 103 ? -13.361 -1.442 10.389 1.00 97.75 103 MET A CA 1
ATOM 788 C C . MET A 1 103 ? -12.452 -1.676 9.178 1.00 97.75 103 MET A C 1
ATOM 790 O O . MET A 1 103 ? -12.454 -0.865 8.257 1.00 97.75 103 MET A O 1
ATOM 794 N N . ALA A 1 104 ? -11.753 -2.815 9.140 1.00 92.12 104 ALA A N 1
ATOM 795 C CA . ALA A 1 104 ? -10.860 -3.188 8.046 1.00 92.12 104 ALA A CA 1
ATOM 796 C C . ALA A 1 104 ? -11.600 -3.283 6.703 1.00 92.12 104 ALA A C 1
ATOM 798 O O . ALA A 1 104 ? -11.107 -2.781 5.701 1.00 92.12 104 ALA A O 1
ATOM 799 N N . ALA A 1 105 ? -12.817 -3.838 6.682 1.00 94.38 105 ALA A N 1
ATOM 800 C CA . ALA A 1 105 ? -13.628 -3.894 5.466 1.00 94.38 105 ALA A CA 1
ATOM 801 C C . ALA A 1 105 ? -14.008 -2.499 4.938 1.00 94.38 105 ALA A C 1
ATOM 803 O O . ALA A 1 105 ? -14.043 -2.294 3.729 1.00 94.38 105 ALA A O 1
ATOM 804 N N . LYS A 1 106 ? -14.293 -1.528 5.820 1.00 97.19 106 LYS A N 1
ATOM 805 C CA . LYS A 1 106 ? -14.559 -0.140 5.401 1.00 97.19 106 LYS A CA 1
ATOM 806 C C . LYS A 1 106 ? -13.291 0.592 4.980 1.00 97.19 106 LYS A C 1
ATOM 808 O O . LYS A 1 106 ? -13.321 1.275 3.969 1.00 97.19 106 LYS A O 1
ATOM 813 N N . SER A 1 107 ? -12.199 0.401 5.714 1.00 97.81 107 SER A N 1
ATOM 814 C CA . SER A 1 107 ? -10.876 0.923 5.368 1.00 97.81 107 SER A CA 1
ATOM 815 C C . SER A 1 107 ? -10.435 0.449 3.983 1.00 97.81 107 SER A C 1
ATOM 817 O O . SER A 1 107 ? -10.054 1.272 3.167 1.00 97.81 107 SER A O 1
ATOM 819 N N . LYS A 1 108 ? -10.611 -0.843 3.662 1.00 95.50 108 LYS A N 1
ATOM 820 C CA . LYS A 1 108 ? -10.312 -1.402 2.335 1.00 95.50 108 LYS A CA 1
ATOM 821 C C . LYS A 1 108 ? -11.060 -0.670 1.213 1.00 95.50 108 LYS A C 1
ATOM 823 O O . LYS A 1 108 ? -10.415 -0.196 0.292 1.00 95.50 108 LYS A O 1
ATOM 828 N N . ILE A 1 109 ? -12.380 -0.500 1.346 1.00 96.38 109 ILE A N 1
ATOM 829 C CA . ILE A 1 109 ? -13.198 0.224 0.352 1.00 96.38 109 ILE A CA 1
ATOM 830 C C . ILE A 1 109 ? -12.711 1.669 0.167 1.00 96.38 109 ILE A C 1
ATOM 832 O O . ILE A 1 109 ? -12.715 2.173 -0.947 1.00 96.38 109 ILE A O 1
ATOM 836 N N . ILE A 1 110 ? -12.321 2.343 1.253 1.00 97.44 110 ILE A N 1
ATOM 837 C CA . ILE A 1 110 ? -11.811 3.720 1.194 1.00 97.44 110 ILE A CA 1
ATOM 838 C C . ILE A 1 110 ? -10.440 3.758 0.514 1.00 97.44 110 ILE A C 1
ATOM 840 O O . ILE A 1 110 ? -10.222 4.605 -0.340 1.00 97.44 110 ILE A O 1
ATOM 844 N N . CYS A 1 111 ? -9.532 2.849 0.879 1.00 94.06 111 CYS A N 1
ATOM 845 C CA . CYS A 1 111 ? -8.202 2.773 0.285 1.00 94.06 111 CYS A CA 1
ATOM 846 C C . CYS A 1 111 ? -8.263 2.484 -1.214 1.00 94.06 111 CYS A C 1
ATOM 848 O O . CYS A 1 111 ? -7.565 3.144 -1.964 1.00 94.06 111 CYS A O 1
ATOM 850 N N . GLU A 1 112 ? -9.097 1.538 -1.646 1.00 92.50 112 GLU A N 1
ATOM 851 C CA . GLU A 1 112 ? -9.278 1.227 -3.069 1.00 92.50 112 GLU A CA 1
ATOM 852 C C . GLU A 1 112 ? -9.962 2.385 -3.800 1.00 92.50 112 GLU A C 1
ATOM 854 O O . GLU A 1 112 ? -9.506 2.811 -4.850 1.00 92.50 112 GLU A O 1
ATOM 859 N N . GLY A 1 113 ? -11.022 2.941 -3.210 1.00 92.38 113 GLY A N 1
ATOM 860 C CA . GLY A 1 113 ? -11.804 4.012 -3.819 1.00 92.38 113 GLY A CA 1
ATOM 861 C C . GLY A 1 113 ? -11.085 5.350 -3.967 1.00 92.38 113 GLY A C 1
ATOM 862 O O . GLY A 1 113 ? -11.466 6.143 -4.815 1.00 92.38 113 GLY A O 1
ATOM 863 N N . LEU A 1 114 ? -10.091 5.617 -3.120 1.00 92.06 114 LEU A N 1
ATOM 864 C CA . LEU A 1 114 ? -9.272 6.831 -3.162 1.00 92.06 114 LEU A CA 1
ATOM 865 C C . LEU A 1 114 ? -7.829 6.544 -3.593 1.00 92.06 114 LEU A C 1
ATOM 867 O O . LEU A 1 114 ? -6.981 7.416 -3.424 1.00 92.06 114 LEU A O 1
ATOM 871 N N . GLU A 1 115 ? -7.545 5.323 -4.060 1.00 91.19 115 GLU A N 1
ATOM 872 C CA . GLU A 1 115 ? -6.212 4.875 -4.489 1.00 91.19 115 GLU A CA 1
ATOM 873 C C . GLU A 1 115 ? -5.111 5.209 -3.462 1.00 91.19 115 GLU A C 1
ATOM 875 O O . GLU A 1 115 ? -4.014 5.669 -3.776 1.00 91.19 115 GLU A O 1
ATOM 880 N N . LEU A 1 116 ? -5.419 5.002 -2.176 1.00 91.38 116 LEU A N 1
ATOM 881 C CA . LEU A 1 116 ? -4.517 5.355 -1.087 1.00 91.38 116 LEU A CA 1
ATOM 882 C C . LEU A 1 116 ? -3.305 4.428 -1.063 1.00 91.38 116 LEU A C 1
ATOM 884 O O . LEU A 1 116 ? -3.427 3.224 -0.823 1.00 91.38 116 LEU A O 1
ATOM 888 N N . ILE A 1 117 ? -2.134 5.035 -1.181 1.00 86.69 117 ILE A N 1
ATOM 889 C CA . ILE A 1 117 ? -0.832 4.398 -0.999 1.00 86.69 117 ILE A CA 1
ATOM 890 C C . ILE A 1 117 ? -0.248 4.716 0.389 1.00 86.69 117 ILE A C 1
ATOM 892 O O . ILE A 1 117 ? -0.683 5.676 1.046 1.00 86.69 117 ILE A O 1
ATOM 896 N N . PRO A 1 118 ? 0.723 3.927 0.882 1.00 87.25 118 PRO A N 1
ATOM 897 C CA . PRO A 1 118 ? 1.548 4.337 2.014 1.00 87.25 118 PRO A CA 1
ATOM 898 C C . PRO A 1 118 ? 2.119 5.741 1.783 1.00 87.25 118 PRO A C 1
ATOM 900 O O . PRO A 1 118 ? 2.520 6.075 0.674 1.00 87.25 118 PRO A O 1
ATOM 903 N N . MET A 1 119 ? 2.100 6.588 2.817 1.00 84.81 119 MET A N 1
ATOM 904 C CA . MET A 1 119 ? 2.570 7.977 2.725 1.00 84.81 119 MET A CA 1
ATOM 905 C C . MET A 1 119 ? 1.953 8.790 1.573 1.00 84.81 119 MET A C 1
ATOM 907 O O . MET A 1 119 ? 2.607 9.649 0.984 1.00 84.81 119 MET A O 1
ATOM 911 N N . HIS A 1 120 ? 0.687 8.547 1.234 1.00 88.94 120 HIS A N 1
ATOM 912 C CA . HIS A 1 120 ? 0.005 9.302 0.190 1.00 88.94 120 HIS A CA 1
ATOM 913 C C . HIS A 1 120 ? 0.147 10.833 0.406 1.00 88.94 120 HIS A C 1
ATOM 915 O O . HIS A 1 120 ? -0.366 11.345 1.408 1.00 88.94 120 HIS A O 1
ATOM 921 N N . PRO A 1 121 ? 0.746 11.597 -0.536 1.00 85.44 121 PRO A N 1
ATOM 922 C CA . PRO A 1 121 ? 1.110 13.009 -0.341 1.00 85.44 121 PRO A CA 1
ATOM 923 C C . PRO A 1 121 ? -0.030 13.917 0.138 1.00 85.44 121 PRO A C 1
ATOM 925 O O . PRO A 1 121 ? 0.172 14.789 0.979 1.00 85.44 121 PRO A O 1
ATOM 928 N N . SER A 1 122 ? -1.250 13.697 -0.359 1.00 88.06 122 SER A N 1
ATOM 929 C CA . SER A 1 122 ? -2.436 14.487 0.018 1.00 88.06 122 SER A CA 1
ATOM 930 C C . SER A 1 122 ? -3.100 14.080 1.340 1.00 88.06 122 SER A C 1
ATOM 932 O O . SER A 1 122 ? -3.979 14.794 1.812 1.00 88.06 122 SER A O 1
ATOM 934 N N . TRP A 1 123 ? -2.722 12.938 1.923 1.00 93.06 123 TRP A N 1
ATOM 935 C CA . TRP A 1 123 ? -3.377 12.353 3.102 1.00 93.06 123 TRP A CA 1
ATOM 936 C C . TRP A 1 123 ? -2.412 12.134 4.274 1.00 93.06 123 TRP A C 1
ATOM 938 O O . TRP A 1 123 ? -2.758 11.454 5.244 1.00 93.06 123 TRP A O 1
ATOM 948 N N . CYS A 1 124 ? -1.215 12.719 4.200 1.00 90.38 124 CYS A N 1
ATOM 949 C CA . CYS A 1 124 ? -0.240 12.706 5.281 1.00 90.38 124 CYS A CA 1
ATOM 950 C C . CYS A 1 124 ? -0.480 13.828 6.299 1.00 90.38 124 CYS A C 1
ATOM 952 O O . CYS A 1 124 ? -0.862 14.943 5.943 1.00 90.38 124 CYS A O 1
ATOM 954 N N . VAL A 1 125 ? -0.208 13.550 7.575 1.00 89.25 125 VAL A N 1
ATOM 955 C CA . VAL A 1 125 ? -0.162 14.577 8.623 1.00 89.25 125 VAL A CA 1
ATOM 956 C C . VAL A 1 125 ? 1.041 15.506 8.410 1.00 89.25 125 VAL A C 1
ATOM 958 O O . VAL A 1 125 ? 2.069 15.062 7.889 1.00 89.25 125 VAL A O 1
ATOM 961 N N . PRO A 1 126 ? 0.968 16.779 8.842 1.00 84.75 126 PRO A N 1
ATOM 962 C CA . PRO A 1 126 ? 2.040 17.754 8.640 1.00 84.75 126 PRO A CA 1
ATOM 963 C C . PRO A 1 126 ? 3.417 17.306 9.137 1.00 84.75 126 PRO A C 1
ATOM 965 O O . PRO A 1 126 ? 4.416 17.585 8.477 1.00 84.75 126 PRO A O 1
ATOM 968 N N . SER A 1 127 ? 3.475 16.594 10.268 1.00 82.31 127 SER A N 1
ATOM 969 C CA . SER A 1 127 ? 4.724 16.061 10.832 1.00 82.31 127 SER A CA 1
ATOM 970 C C . SER A 1 127 ? 5.395 15.011 9.947 1.00 82.31 127 SER A C 1
ATOM 972 O O . SER A 1 127 ? 6.591 14.796 10.078 1.00 82.31 127 SER A O 1
ATOM 974 N N . MET A 1 128 ? 4.646 14.382 9.041 1.00 82.38 128 MET A N 1
ATOM 975 C CA . MET A 1 128 ? 5.143 13.338 8.150 1.00 82.38 128 MET A CA 1
ATOM 976 C C . MET A 1 128 ? 5.524 13.882 6.767 1.00 82.38 128 MET A C 1
ATOM 978 O O . MET A 1 128 ? 6.188 13.191 6.007 1.00 82.38 128 MET A O 1
ATOM 982 N N . LEU A 1 129 ? 5.135 15.120 6.431 1.00 83.69 129 LEU A N 1
ATOM 983 C CA . LEU A 1 129 ? 5.429 15.723 5.125 1.00 83.69 129 LEU A CA 1
ATOM 984 C C . LEU A 1 129 ? 6.930 15.932 4.891 1.00 83.69 129 LEU A C 1
ATOM 986 O O . LEU A 1 129 ? 7.378 15.799 3.760 1.00 83.69 129 LEU A O 1
ATOM 990 N N . GLU A 1 130 ? 7.705 16.263 5.929 1.00 78.50 130 GLU A N 1
ATOM 991 C CA . GLU A 1 130 ? 9.159 16.482 5.810 1.00 78.50 130 GLU A CA 1
ATOM 992 C C . GLU A 1 130 ? 9.898 15.226 5.348 1.00 78.50 130 GLU A C 1
ATOM 994 O O . GLU A 1 130 ? 10.714 15.290 4.424 1.00 78.50 130 GLU A O 1
ATOM 999 N N . ASP A 1 131 ? 9.552 14.089 5.945 1.00 78.81 131 ASP A N 1
ATOM 1000 C CA . ASP A 1 131 ? 10.202 12.805 5.696 1.00 78.81 131 ASP A CA 1
ATOM 1001 C C . ASP A 1 131 ? 9.543 12.015 4.559 1.00 78.81 131 ASP A C 1
ATOM 1003 O O . ASP A 1 131 ? 10.046 10.967 4.171 1.00 78.81 131 ASP A O 1
ATOM 1007 N N . ASN A 1 132 ? 8.442 12.515 3.988 1.00 83.62 132 ASN A N 1
ATOM 1008 C CA . ASN A 1 132 ? 7.736 11.856 2.897 1.00 83.62 132 ASN A CA 1
ATOM 1009 C C . ASN A 1 132 ? 8.452 12.051 1.552 1.00 83.62 132 ASN A C 1
ATOM 1011 O O . ASN A 1 132 ? 8.352 13.137 0.977 1.00 83.62 132 ASN A O 1
ATOM 1015 N N . PRO A 1 133 ? 9.115 11.021 0.990 1.00 79.06 133 PRO A N 1
ATOM 1016 C CA . PRO A 1 133 ? 9.860 11.168 -0.258 1.00 79.06 133 PRO A CA 1
ATOM 1017 C C . PRO A 1 133 ? 8.949 11.534 -1.441 1.00 79.06 133 PRO A C 1
ATOM 1019 O O . PRO A 1 133 ? 9.351 12.309 -2.307 1.00 79.06 133 PRO A O 1
ATOM 1022 N N . LEU A 1 134 ? 7.699 11.062 -1.451 1.00 82.56 134 LEU A N 1
ATOM 1023 C CA . LEU A 1 134 ? 6.742 11.293 -2.538 1.00 82.56 134 LEU A CA 1
ATOM 1024 C C . LEU A 1 134 ? 6.274 12.753 -2.629 1.00 82.56 134 LEU A C 1
ATOM 1026 O O . LEU A 1 134 ? 5.836 13.190 -3.688 1.00 82.56 134 LEU A O 1
ATOM 1030 N N . VAL A 1 135 ? 6.368 13.523 -1.540 1.00 85.56 135 VAL A N 1
ATOM 1031 C CA . VAL A 1 135 ? 5.997 14.952 -1.523 1.00 85.56 135 VAL A CA 1
ATOM 1032 C C . VAL A 1 135 ? 7.032 15.815 -2.248 1.00 85.56 135 VAL A C 1
ATOM 1034 O O . VAL A 1 135 ? 6.694 16.872 -2.778 1.00 85.56 135 VAL A O 1
ATOM 1037 N N . TRP A 1 136 ? 8.296 15.387 -2.262 1.00 86.25 136 TRP A N 1
ATOM 1038 C CA . TRP A 1 136 ? 9.417 16.212 -2.725 1.00 86.25 136 TRP A CA 1
ATOM 1039 C C . TRP A 1 136 ? 9.945 15.818 -4.099 1.00 86.25 136 TRP A C 1
ATOM 1041 O O . TRP A 1 136 ? 10.667 16.607 -4.714 1.00 86.25 136 TRP A O 1
ATOM 1051 N N . MET A 1 137 ? 9.593 14.625 -4.580 1.00 85.50 137 MET A N 1
ATOM 1052 C CA . MET A 1 137 ? 9.970 14.140 -5.901 1.00 85.50 137 MET A CA 1
ATOM 1053 C C . MET A 1 137 ? 9.132 14.812 -6.989 1.00 85.50 137 MET A C 1
ATOM 1055 O O . MET A 1 137 ? 7.930 14.586 -7.102 1.00 85.50 137 MET A O 1
ATOM 1059 N N . VAL A 1 138 ? 9.781 15.630 -7.817 1.00 79.19 138 VAL A N 1
ATOM 1060 C CA . VAL A 1 138 ? 9.147 16.295 -8.961 1.00 79.19 138 VAL A CA 1
ATOM 1061 C C . VAL A 1 138 ? 9.880 15.925 -10.238 1.00 79.19 138 VAL A C 1
ATOM 1063 O O . VAL A 1 138 ? 11.109 15.971 -10.299 1.00 79.19 138 VAL A O 1
ATOM 1066 N N . GLN A 1 139 ? 9.111 15.584 -11.272 1.00 77.06 139 GLN A N 1
ATOM 1067 C CA . GLN A 1 139 ? 9.643 15.384 -12.611 1.00 77.06 139 GLN A CA 1
ATOM 1068 C C . GLN A 1 139 ? 9.888 16.740 -13.282 1.00 77.06 139 GLN A C 1
ATOM 1070 O O . GLN A 1 139 ? 8.990 17.578 -13.401 1.00 77.06 139 GLN A O 1
ATOM 1075 N N . THR A 1 140 ? 11.121 16.967 -13.712 1.00 70.81 140 THR A N 1
ATOM 1076 C CA . THR A 1 140 ? 11.516 18.149 -14.474 1.00 70.81 140 THR A CA 1
ATOM 1077 C C . THR A 1 140 ? 11.058 18.044 -15.931 1.00 70.81 140 THR A C 1
ATOM 1079 O O . THR A 1 140 ? 10.667 16.986 -16.419 1.00 70.81 140 THR A O 1
ATOM 1082 N N . THR A 1 141 ? 11.112 19.153 -16.672 1.00 69.06 141 THR A N 1
ATOM 1083 C CA . THR A 1 141 ? 10.702 19.206 -18.091 1.00 69.06 141 THR A CA 1
ATOM 1084 C C . THR A 1 141 ? 11.521 18.307 -19.022 1.00 69.06 141 THR A C 1
ATOM 1086 O O . THR A 1 141 ? 11.074 18.010 -20.123 1.00 69.06 141 THR A O 1
ATOM 1089 N N . ASP A 1 142 ? 12.716 17.902 -18.600 1.00 69.88 142 ASP A N 1
ATOM 1090 C CA . ASP A 1 142 ? 13.606 16.947 -19.267 1.00 69.88 142 ASP A CA 1
ATOM 1091 C C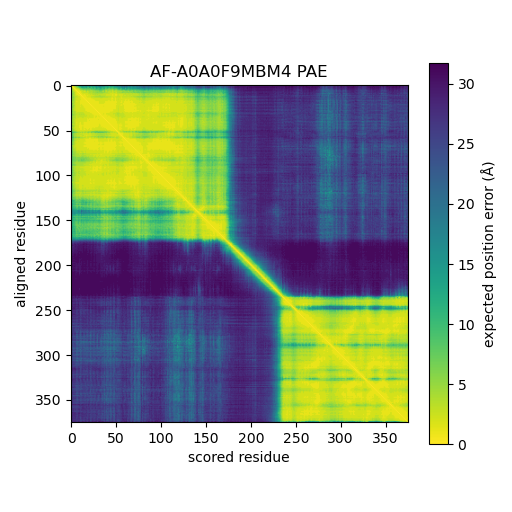 . ASP A 1 142 ? 13.415 15.495 -18.785 1.00 69.88 142 ASP A C 1
ATOM 1093 O O . ASP A 1 142 ? 14.153 14.610 -19.207 1.00 69.88 142 ASP A O 1
ATOM 1097 N N . GLY A 1 143 ? 12.408 15.231 -17.945 1.00 68.44 143 GLY A N 1
ATOM 1098 C CA . GLY A 1 143 ? 12.011 13.884 -17.522 1.00 68.44 143 GLY A CA 1
ATOM 1099 C C . GLY A 1 143 ? 12.758 13.335 -16.303 1.00 68.44 143 GLY A C 1
ATOM 1100 O O . GLY A 1 143 ? 12.466 12.219 -15.877 1.00 68.44 143 GLY A O 1
ATOM 1101 N N . LEU A 1 144 ? 13.681 14.098 -15.708 1.00 76.69 144 LEU A N 1
ATOM 1102 C CA . LEU A 1 144 ? 14.423 13.684 -14.517 1.00 76.69 144 LEU A CA 1
ATOM 1103 C C . LEU A 1 144 ? 13.572 13.873 -13.254 1.00 76.69 144 LEU A C 1
ATOM 1105 O O . LEU A 1 144 ? 12.990 14.933 -13.038 1.00 76.69 144 LEU A O 1
ATOM 1109 N N . ILE A 1 145 ? 13.529 12.864 -12.387 1.00 81.56 145 ILE A N 1
ATOM 1110 C CA . ILE A 1 145 ? 12.915 12.989 -11.061 1.00 81.56 145 ILE A CA 1
ATOM 1111 C C . ILE A 1 145 ? 13.969 13.542 -10.104 1.00 81.56 145 ILE A C 1
ATOM 1113 O O . ILE A 1 145 ? 15.026 12.935 -9.920 1.00 81.56 145 ILE A O 1
ATOM 1117 N N . ILE A 1 146 ? 13.693 14.701 -9.507 1.00 82.00 146 ILE A N 1
ATOM 1118 C CA . ILE A 1 146 ? 14.581 15.339 -8.530 1.00 82.00 146 ILE A CA 1
ATOM 1119 C C . ILE A 1 146 ? 13.878 15.510 -7.185 1.00 82.00 146 ILE A C 1
ATOM 1121 O O . ILE A 1 146 ? 12.685 15.801 -7.134 1.00 82.00 146 ILE A O 1
ATOM 1125 N N . ASP A 1 147 ? 14.639 15.384 -6.097 1.00 87.62 147 ASP A N 1
ATOM 1126 C CA . ASP A 1 147 ? 14.185 15.752 -4.755 1.00 87.62 147 ASP A CA 1
ATOM 1127 C C . ASP A 1 147 ? 14.368 17.261 -4.538 1.00 87.62 147 ASP A C 1
ATOM 1129 O O . ASP A 1 147 ? 15.492 17.780 -4.476 1.00 87.62 147 ASP A O 1
ATOM 1133 N N . LEU A 1 148 ? 13.251 17.980 -4.416 1.00 88.19 148 LEU A N 1
ATOM 1134 C CA . LEU A 1 148 ? 13.245 19.433 -4.273 1.00 88.19 148 LEU A CA 1
ATOM 1135 C C . LEU A 1 148 ? 13.870 19.941 -2.970 1.00 88.19 148 LEU A C 1
ATOM 1137 O O . LEU A 1 148 ? 14.260 21.109 -2.925 1.00 88.19 148 LEU A O 1
ATOM 1141 N N . ARG A 1 149 ? 14.039 19.107 -1.937 1.00 87.75 149 ARG A N 1
ATOM 1142 C CA . ARG A 1 149 ? 14.711 19.516 -0.688 1.00 87.75 149 ARG A CA 1
ATOM 1143 C C . ARG A 1 149 ? 16.166 19.905 -0.929 1.00 87.75 149 ARG A C 1
ATOM 1145 O O . ARG A 1 149 ? 16.672 20.822 -0.291 1.00 87.75 149 ARG A O 1
ATOM 1152 N N . HIS A 1 150 ? 16.806 19.268 -1.907 1.00 86.19 150 HIS A N 1
ATOM 1153 C CA . HIS A 1 150 ? 18.196 19.522 -2.285 1.00 86.19 150 HIS A CA 1
ATOM 1154 C C . HIS A 1 150 ? 18.336 20.475 -3.481 1.00 86.19 150 HIS A C 1
ATOM 1156 O O . HIS A 1 150 ? 19.454 20.809 -3.883 1.00 86.19 150 HIS A O 1
ATOM 1162 N N . ALA A 1 151 ? 17.220 20.925 -4.062 1.00 85.25 151 ALA A N 1
ATOM 1163 C CA . ALA A 1 151 ? 17.233 21.868 -5.170 1.00 85.25 151 ALA A CA 1
ATOM 1164 C C . ALA A 1 151 ? 17.617 23.286 -4.701 1.00 85.25 151 ALA A C 1
ATOM 1166 O O . ALA A 1 151 ? 17.371 23.640 -3.544 1.00 85.25 151 ALA A O 1
ATOM 1167 N N . PRO A 1 152 ? 18.172 24.140 -5.586 1.00 88.75 152 PRO A N 1
ATOM 1168 C CA . PRO A 1 152 ? 18.404 25.551 -5.283 1.00 88.75 152 PRO A CA 1
ATOM 1169 C C . PRO A 1 152 ? 17.139 26.249 -4.768 1.00 88.75 152 PRO A C 1
ATOM 1171 O O . PRO A 1 152 ? 16.029 25.956 -5.220 1.00 88.75 152 PRO A O 1
ATOM 1174 N N . ARG A 1 153 ? 17.301 27.209 -3.850 1.00 90.19 153 ARG A N 1
ATOM 1175 C CA . ARG A 1 153 ? 16.180 27.909 -3.199 1.00 90.19 153 ARG A CA 1
ATOM 1176 C C . ARG A 1 153 ? 15.211 28.524 -4.207 1.00 90.19 153 ARG A C 1
ATOM 1178 O O . ARG A 1 153 ? 14.005 28.474 -3.998 1.00 90.19 153 ARG A O 1
ATOM 1185 N N . GLU A 1 154 ? 15.722 29.074 -5.302 1.00 87.06 154 GLU A N 1
ATOM 1186 C CA . GLU A 1 154 ? 14.912 29.670 -6.363 1.00 87.06 154 GLU A CA 1
ATOM 1187 C C . GLU A 1 154 ? 13.930 28.653 -6.969 1.00 87.06 154 GLU A C 1
ATOM 1189 O O . GLU A 1 154 ? 12.771 28.987 -7.220 1.00 87.06 154 GLU A O 1
ATOM 1194 N N . VAL A 1 155 ? 14.368 27.400 -7.135 1.00 86.50 155 VAL A N 1
ATOM 1195 C CA . VAL A 1 155 ? 13.534 26.297 -7.633 1.00 86.50 155 VAL A CA 1
ATOM 1196 C C . VAL A 1 155 ? 12.481 25.908 -6.598 1.00 86.50 155 VAL A C 1
ATOM 1198 O O . VAL A 1 155 ? 11.315 25.734 -6.949 1.00 86.50 155 VAL A O 1
ATOM 1201 N N . GLN A 1 156 ? 12.852 25.843 -5.315 1.00 88.75 156 GLN A N 1
ATOM 1202 C CA . GLN A 1 156 ? 11.905 25.568 -4.227 1.00 88.75 156 GLN A CA 1
ATOM 1203 C C . GLN A 1 156 ? 10.813 26.648 -4.135 1.00 88.75 156 GLN A C 1
ATOM 1205 O O . GLN A 1 156 ? 9.630 26.336 -4.023 1.00 88.75 156 GLN A O 1
ATOM 1210 N N . GLU A 1 157 ? 11.185 27.928 -4.227 1.00 89.94 157 GLU A N 1
ATOM 1211 C CA . GLU A 1 157 ? 10.242 29.051 -4.200 1.00 89.94 157 GLU A CA 1
ATOM 1212 C C . GLU A 1 157 ? 9.269 29.021 -5.385 1.00 89.94 157 GLU A C 1
ATOM 1214 O O . GLU A 1 157 ? 8.096 29.376 -5.240 1.00 89.94 157 GLU A O 1
ATOM 1219 N N . GLU A 1 158 ? 9.735 28.613 -6.565 1.00 86.62 158 GLU A N 1
ATOM 1220 C CA . GLU A 1 158 ? 8.882 28.449 -7.739 1.00 86.62 158 GLU A CA 1
ATOM 1221 C C . GLU A 1 158 ? 7.928 27.257 -7.594 1.00 86.62 158 GLU A C 1
ATOM 1223 O O . GLU A 1 158 ? 6.729 27.405 -7.847 1.00 86.62 158 GLU A O 1
ATOM 1228 N N . ALA A 1 159 ? 8.427 26.107 -7.135 1.00 85.69 159 ALA A N 1
ATOM 1229 C CA . ALA A 1 159 ? 7.616 24.924 -6.862 1.00 85.69 159 ALA A CA 1
ATOM 1230 C C . ALA A 1 159 ? 6.536 25.213 -5.806 1.00 85.69 159 ALA A C 1
ATOM 1232 O O . ALA A 1 159 ? 5.371 24.860 -5.994 1.00 85.69 159 ALA A O 1
ATOM 1233 N N . TYR A 1 160 ? 6.883 25.949 -4.747 1.00 88.00 160 TYR A N 1
ATOM 1234 C CA . TYR A 1 160 ? 5.936 26.377 -3.719 1.00 88.00 160 TYR A CA 1
ATOM 1235 C C . TYR A 1 160 ? 4.855 27.310 -4.283 1.00 88.00 160 TYR A C 1
ATOM 1237 O O . TYR A 1 160 ? 3.667 27.099 -4.049 1.00 88.00 160 TYR A O 1
ATOM 1245 N N . LYS A 1 161 ? 5.227 28.300 -5.109 1.00 88.50 161 LYS A N 1
ATOM 1246 C CA . LYS A 1 161 ? 4.255 29.182 -5.793 1.00 88.50 161 LYS A CA 1
ATOM 1247 C C . LYS A 1 161 ? 3.301 28.415 -6.708 1.00 88.50 161 LYS A C 1
ATOM 1249 O O . LYS A 1 161 ? 2.162 28.841 -6.885 1.00 88.50 161 LYS A O 1
ATOM 1254 N N . LYS A 1 162 ? 3.768 27.316 -7.300 1.00 84.19 162 LYS A N 1
ATOM 1255 C CA . LYS A 1 162 ? 2.973 26.416 -8.146 1.00 84.19 162 LYS A CA 1
ATOM 1256 C C . LYS A 1 162 ? 2.146 25.405 -7.341 1.00 84.19 162 LYS A C 1
ATOM 1258 O O . LYS A 1 162 ? 1.386 24.660 -7.947 1.00 84.19 162 LYS A O 1
ATOM 1263 N N . GLY A 1 163 ? 2.275 25.379 -6.011 1.00 82.88 163 GLY A N 1
ATOM 1264 C CA . GLY A 1 163 ? 1.591 24.422 -5.139 1.00 82.88 163 GLY A CA 1
ATOM 1265 C C . GLY A 1 163 ? 2.119 22.990 -5.254 1.00 82.88 163 GLY A C 1
ATOM 1266 O O . GLY A 1 163 ? 1.426 22.063 -4.856 1.00 82.88 163 GLY A O 1
ATOM 1267 N N . MET A 1 164 ? 3.318 22.801 -5.814 1.00 81.19 164 MET A N 1
ATOM 1268 C CA . MET A 1 164 ? 3.936 21.480 -5.999 1.00 81.19 164 MET A CA 1
ATOM 1269 C C . MET A 1 164 ? 4.547 20.933 -4.708 1.00 81.19 164 MET A C 1
ATOM 1271 O O . MET A 1 164 ? 4.679 19.728 -4.563 1.00 81.19 164 MET A O 1
ATOM 1275 N N . ILE A 1 165 ? 4.912 21.816 -3.777 1.00 85.69 165 ILE A N 1
ATOM 1276 C CA . ILE A 1 165 ? 5.416 21.458 -2.450 1.00 85.69 165 ILE A CA 1
ATOM 1277 C C . ILE A 1 165 ? 4.648 22.234 -1.375 1.00 85.69 165 ILE A C 1
ATOM 1279 O O . ILE A 1 165 ? 4.222 23.366 -1.630 1.00 85.69 165 ILE A O 1
ATOM 1283 N N . PRO A 1 166 ? 4.478 21.672 -0.168 1.00 83.12 166 PRO A N 1
ATOM 1284 C CA . PRO A 1 166 ? 3.649 22.271 0.879 1.00 83.12 166 PRO A CA 1
ATOM 1285 C C . PRO A 1 166 ? 4.299 23.472 1.585 1.00 83.12 166 PRO A C 1
ATOM 1287 O O . PRO A 1 166 ? 3.601 24.267 2.208 1.00 83.12 166 PRO A O 1
ATOM 1290 N N . PHE A 1 167 ? 5.624 23.603 1.524 1.00 86.44 167 PHE A N 1
ATOM 1291 C CA . PHE A 1 167 ? 6.408 24.723 2.060 1.00 86.44 167 PHE A CA 1
ATOM 1292 C C . PHE A 1 167 ? 7.795 24.735 1.405 1.00 86.44 167 PHE A C 1
ATOM 1294 O O . PHE A 1 167 ? 8.128 23.809 0.672 1.00 86.44 167 PHE A O 1
ATOM 1301 N N . ILE A 1 168 ? 8.603 25.767 1.665 1.00 88.19 168 ILE A N 1
ATOM 1302 C CA . ILE A 1 168 ? 9.983 25.885 1.166 1.00 88.19 168 ILE A CA 1
ATOM 1303 C C . ILE A 1 168 ? 10.946 25.238 2.183 1.00 88.19 168 ILE A C 1
ATOM 1305 O O . ILE A 1 168 ? 11.105 25.788 3.277 1.00 88.19 168 ILE A O 1
ATOM 1309 N N . PRO A 1 169 ? 11.609 24.108 1.863 1.00 85.50 169 PRO A N 1
ATOM 1310 C CA . PRO A 1 169 ? 12.542 23.435 2.777 1.00 85.50 169 PRO A CA 1
ATOM 1311 C C . PRO A 1 169 ? 13.655 24.346 3.310 1.00 85.50 169 PRO A C 1
ATOM 1313 O O . PRO A 1 169 ? 13.927 24.362 4.510 1.00 85.50 169 PRO A O 1
ATOM 1316 N N . ALA A 1 170 ? 14.224 25.195 2.449 1.00 84.25 170 ALA A N 1
ATOM 1317 C CA . ALA A 1 170 ? 15.296 26.126 2.809 1.00 84.25 170 ALA A CA 1
ATOM 1318 C C . ALA A 1 170 ? 14.894 27.201 3.843 1.00 84.25 170 ALA A C 1
ATOM 1320 O O . ALA A 1 170 ? 15.761 27.919 4.350 1.00 84.25 170 ALA A O 1
ATOM 1321 N N . ASP A 1 171 ? 13.599 27.371 4.129 1.00 85.38 171 ASP A N 1
ATOM 1322 C CA . ASP A 1 171 ? 13.135 28.241 5.213 1.00 85.38 171 ASP A CA 1
ATOM 1323 C C . ASP A 1 171 ? 13.174 27.532 6.571 1.00 85.38 171 ASP A C 1
ATOM 1325 O O . ASP A 1 171 ? 13.471 28.178 7.573 1.00 85.38 171 ASP A O 1
ATOM 1329 N N . ARG A 1 172 ? 12.988 26.206 6.603 1.00 72.88 172 ARG A N 1
ATOM 1330 C CA . ARG A 1 172 ? 13.054 25.407 7.838 1.00 72.88 172 ARG A CA 1
ATOM 1331 C C . ARG A 1 172 ? 14.486 25.119 8.284 1.00 72.88 172 ARG A C 1
ATOM 1333 O O . ARG A 1 172 ? 14.751 25.097 9.476 1.00 72.88 172 ARG A O 1
ATOM 1340 N N . GLU A 1 173 ? 15.444 25.019 7.362 1.00 62.75 173 GLU A N 1
ATOM 1341 C CA . GLU A 1 173 ? 16.869 24.862 7.718 1.00 62.75 173 GLU A CA 1
ATOM 1342 C C . GLU A 1 173 ? 17.458 26.080 8.457 1.00 62.75 173 GLU A C 1
ATOM 1344 O O . GLU A 1 173 ? 18.428 25.956 9.207 1.00 62.75 173 GLU A O 1
ATOM 1349 N N . LYS A 1 174 ? 16.885 27.275 8.257 1.00 55.47 174 LYS A N 1
ATOM 1350 C CA . LYS A 1 174 ? 17.304 28.504 8.956 1.00 55.47 174 LYS A CA 1
ATOM 1351 C C . LYS A 1 174 ? 16.773 28.575 10.385 1.00 55.47 174 LYS A C 1
ATOM 1353 O O . LYS A 1 174 ? 17.357 29.270 11.218 1.00 55.47 174 LYS A O 1
ATOM 1358 N N . GLU A 1 175 ? 15.700 27.849 10.666 1.00 44.69 175 GLU A N 1
ATOM 1359 C CA . GLU A 1 175 ? 15.108 27.682 11.985 1.00 44.69 175 GLU A CA 1
ATOM 1360 C C . GLU A 1 175 ? 15.645 26.381 12.595 1.00 44.69 175 GLU A C 1
ATOM 1362 O O . GLU A 1 175 ? 14.950 25.375 12.694 1.00 44.69 175 GLU A O 1
ATOM 1367 N N . GLY A 1 176 ? 16.923 26.372 12.991 1.00 40.06 176 GLY A N 1
ATOM 1368 C CA . GLY A 1 176 ? 17.468 25.258 13.775 1.00 40.06 176 GLY A CA 1
ATOM 1369 C C . GLY A 1 176 ? 16.640 24.994 15.052 1.00 40.06 176 GLY A C 1
ATOM 1370 O O . GLY A 1 176 ? 15.835 25.844 15.437 1.00 40.06 176 GLY A O 1
ATOM 1371 N N . PRO A 1 177 ? 16.860 23.871 15.772 1.00 37.94 177 PRO A N 1
ATOM 1372 C CA . PRO A 1 177 ? 15.956 23.358 16.819 1.00 37.94 177 PRO A CA 1
ATOM 1373 C C . PRO A 1 177 ? 15.726 24.271 18.037 1.00 37.94 177 PRO A C 1
ATOM 1375 O O . PRO A 1 177 ? 15.027 23.889 18.971 1.00 37.94 177 PRO A O 1
ATOM 1378 N N . ASP A 1 178 ? 16.336 25.451 18.061 1.00 42.34 178 ASP A N 1
ATOM 1379 C CA . ASP A 1 178 ? 16.185 26.460 19.096 1.00 42.34 178 ASP A CA 1
ATOM 1380 C C . ASP A 1 178 ? 16.328 27.832 18.414 1.00 42.34 178 ASP A C 1
ATOM 1382 O O . ASP A 1 178 ? 17.434 28.231 18.048 1.00 42.34 178 ASP A O 1
ATOM 1386 N N . GLY A 1 179 ? 15.203 28.510 18.152 1.00 39.53 179 GLY A N 1
ATOM 1387 C CA . GLY A 1 179 ? 15.065 29.684 17.274 1.00 39.53 179 GLY A CA 1
ATOM 1388 C C . GLY A 1 179 ? 16.016 30.857 17.551 1.00 39.53 179 GLY A C 1
ATOM 1389 O O . GLY A 1 179 ? 15.620 31.895 18.081 1.00 39.53 179 GLY A O 1
ATOM 1390 N N . THR A 1 180 ? 17.271 30.725 17.133 1.00 32.53 180 THR A N 1
ATOM 1391 C CA . THR A 1 180 ? 18.285 31.776 17.155 1.00 32.53 180 THR A CA 1
ATOM 1392 C C . THR A 1 180 ? 18.780 32.015 15.739 1.00 32.53 180 THR A C 1
ATOM 1394 O O . THR A 1 180 ? 19.420 31.161 15.133 1.00 32.53 180 THR A O 1
ATOM 1397 N N . GLU A 1 181 ? 18.463 33.202 15.214 1.00 32.72 181 GLU A N 1
ATOM 1398 C CA . GLU A 1 181 ? 18.918 33.679 13.909 1.00 32.72 181 GLU A CA 1
ATOM 1399 C C . GLU A 1 181 ? 20.439 33.517 13.773 1.00 32.72 181 GLU A C 1
ATOM 1401 O O . GLU A 1 181 ? 21.220 34.077 14.552 1.00 32.72 181 GLU A O 1
ATOM 1406 N N . ALA A 1 182 ? 20.872 32.783 12.746 1.00 33.12 182 ALA A N 1
ATOM 1407 C CA . ALA A 1 182 ? 22.269 32.730 12.349 1.00 33.12 182 ALA A CA 1
ATOM 1408 C C . ALA A 1 182 ? 22.703 34.112 11.828 1.00 33.12 182 ALA A C 1
ATOM 1410 O O . ALA A 1 182 ? 22.521 34.461 10.660 1.00 33.12 182 ALA A O 1
ATOM 1411 N N . VAL A 1 183 ? 23.285 34.921 12.715 1.00 33.00 183 VAL A N 1
ATOM 1412 C CA . VAL A 1 183 ? 23.951 36.177 12.361 1.00 33.00 183 VAL A CA 1
ATOM 1413 C C . VAL A 1 183 ? 25.144 35.853 11.465 1.00 33.00 183 VAL A C 1
ATOM 1415 O O . VAL A 1 183 ? 26.179 35.371 11.926 1.00 33.00 183 VAL A O 1
ATOM 1418 N N . GLY A 1 184 ? 24.998 36.146 10.173 1.00 37.84 184 GLY A N 1
ATOM 1419 C CA . GLY A 1 184 ? 26.084 36.069 9.206 1.00 37.84 184 GLY A CA 1
ATOM 1420 C C . GLY A 1 184 ? 27.276 36.938 9.611 1.00 37.84 184 GLY A C 1
ATOM 1421 O O . GLY A 1 184 ? 27.122 38.026 10.175 1.00 37.84 184 GLY A O 1
ATOM 1422 N N . ARG A 1 185 ? 28.485 36.478 9.284 1.00 26.41 185 ARG A N 1
ATOM 1423 C CA . ARG A 1 185 ? 29.696 37.304 9.318 1.00 26.41 185 ARG A CA 1
ATOM 1424 C C . ARG A 1 185 ? 30.619 37.014 8.131 1.00 26.41 185 ARG A C 1
ATOM 1426 O O . ARG A 1 185 ? 30.562 35.927 7.570 1.00 26.41 185 ARG A O 1
ATOM 1433 N N . PRO A 1 186 ? 31.391 38.033 7.712 1.00 31.83 186 PRO A N 1
ATOM 1434 C CA . PRO A 1 186 ? 31.686 38.335 6.317 1.00 31.83 186 PRO A CA 1
ATOM 1435 C C . PRO A 1 186 ? 33.035 37.779 5.855 1.00 31.83 186 PRO A C 1
ATOM 1437 O O . PRO A 1 186 ? 33.879 37.410 6.669 1.00 31.83 186 PRO A O 1
ATOM 1440 N N . GLY A 1 187 ? 33.225 37.760 4.534 1.00 35.78 187 GLY A N 1
ATOM 1441 C CA . GLY A 1 187 ? 34.435 37.267 3.880 1.00 35.78 187 GLY A CA 1
ATOM 1442 C C . GLY A 1 187 ? 35.711 38.053 4.196 1.00 35.78 187 GLY A C 1
ATOM 1443 O O . GLY A 1 187 ? 35.668 39.232 4.548 1.00 35.78 187 GLY A O 1
ATOM 1444 N N . ALA A 1 188 ? 36.847 37.379 4.012 1.00 28.22 188 ALA A N 1
ATOM 1445 C CA . ALA A 1 188 ? 38.145 37.975 3.722 1.00 28.22 188 ALA A CA 1
ATOM 1446 C C . ALA A 1 188 ? 39.067 36.921 3.084 1.00 28.22 188 ALA A C 1
ATOM 1448 O O . ALA A 1 188 ? 39.063 35.753 3.466 1.00 28.22 188 ALA A O 1
ATOM 1449 N N . GLU A 1 189 ? 39.811 37.387 2.091 1.00 28.78 189 GLU A N 1
ATOM 1450 C CA . GLU A 1 189 ? 40.731 36.687 1.201 1.00 28.78 189 GLU A CA 1
ATOM 1451 C C . GLU A 1 189 ? 42.085 36.342 1.866 1.00 28.78 189 GLU A C 1
ATOM 1453 O O . GLU A 1 189 ? 42.468 36.939 2.870 1.00 28.78 189 GLU A O 1
ATOM 1458 N N . ASP A 1 190 ? 42.790 35.393 1.237 1.00 31.89 190 ASP A N 1
ATOM 1459 C CA . ASP A 1 190 ? 44.248 35.172 1.138 1.00 31.89 190 ASP A CA 1
ATOM 1460 C C . ASP A 1 190 ? 45.204 35.412 2.332 1.00 31.89 190 ASP A C 1
ATOM 1462 O O . ASP A 1 190 ? 45.527 36.537 2.706 1.00 31.89 190 ASP A O 1
ATOM 1466 N N . ALA A 1 191 ? 45.825 34.312 2.784 1.00 27.98 191 ALA A N 1
ATOM 1467 C CA . ALA A 1 191 ? 47.258 34.142 3.102 1.00 27.98 191 ALA A CA 1
ATOM 1468 C C . ALA A 1 191 ? 47.440 32.674 3.551 1.00 27.98 191 ALA A C 1
ATOM 1470 O O . ALA A 1 191 ? 46.755 32.216 4.455 1.00 27.98 191 ALA A O 1
ATOM 1471 N N . GLY A 1 192 ? 48.261 31.820 2.943 1.00 25.05 192 GLY A N 1
ATOM 1472 C CA . GLY A 1 192 ? 49.701 31.977 2.790 1.00 25.05 192 GLY A CA 1
ATOM 1473 C C . GLY A 1 192 ? 50.413 30.846 3.550 1.00 25.05 192 GLY A C 1
ATOM 1474 O O . GLY A 1 192 ? 50.655 30.962 4.742 1.00 25.05 192 GLY A O 1
ATOM 1475 N N . ASN A 1 193 ? 50.707 29.760 2.828 1.00 26.55 193 ASN A N 1
ATOM 1476 C CA . ASN A 1 193 ? 51.826 28.814 2.965 1.00 26.55 193 ASN A CA 1
ATOM 1477 C C . ASN A 1 193 ? 52.422 28.510 4.365 1.00 26.55 193 ASN A C 1
ATOM 1479 O O . ASN A 1 193 ? 53.145 29.340 4.911 1.00 26.55 193 ASN A O 1
ATOM 1483 N N . ALA A 1 194 ? 52.289 27.257 4.827 1.00 26.22 194 ALA A N 1
ATOM 1484 C CA . ALA A 1 194 ? 53.375 26.486 5.460 1.00 26.22 194 ALA A CA 1
ATOM 1485 C C . ALA A 1 194 ? 52.947 25.029 5.749 1.00 26.22 194 ALA A C 1
ATOM 1487 O O . ALA A 1 194 ? 52.222 24.771 6.706 1.00 26.22 194 ALA A O 1
ATOM 1488 N N . GLU A 1 195 ? 53.476 24.066 4.991 1.00 27.30 195 GLU A N 1
ATOM 1489 C CA . GLU A 1 195 ? 53.784 22.729 5.530 1.00 27.30 195 GLU A CA 1
ATOM 1490 C C . GLU A 1 195 ? 55.233 22.726 6.051 1.00 27.30 195 GLU A C 1
ATOM 1492 O O . GLU A 1 195 ? 56.065 23.499 5.555 1.00 27.30 195 GLU A O 1
ATOM 1497 N N . PRO A 1 196 ? 55.591 21.853 7.015 1.00 33.59 196 PRO A N 1
ATOM 1498 C CA . PRO A 1 196 ? 56.235 20.611 6.571 1.00 33.59 196 PRO A CA 1
ATOM 1499 C C . PRO A 1 196 ? 56.010 19.342 7.431 1.00 33.59 196 PRO A C 1
ATOM 1501 O O . PRO A 1 196 ? 56.075 19.387 8.657 1.00 33.59 196 PRO A O 1
ATOM 1504 N N . LYS A 1 197 ? 56.006 18.206 6.704 1.00 24.73 197 LYS A N 1
ATOM 1505 C CA . LYS A 1 197 ? 56.744 16.931 6.938 1.00 24.73 197 LYS A CA 1
ATOM 1506 C C . LYS A 1 197 ? 56.178 15.933 7.963 1.00 24.73 197 LYS A C 1
ATOM 1508 O O . LYS A 1 197 ? 56.132 16.208 9.153 1.00 24.73 197 LYS A O 1
ATOM 1513 N N . SER A 1 198 ? 55.627 14.798 7.502 1.00 25.16 198 SER A N 1
ATOM 1514 C CA . SER A 1 198 ? 56.276 13.543 7.017 1.00 25.16 198 SER A CA 1
ATOM 1515 C C . SER A 1 198 ? 56.888 12.727 8.158 1.00 25.16 198 SER A C 1
ATOM 1517 O O . SER A 1 198 ? 57.725 13.242 8.885 1.00 25.16 198 SER A O 1
ATOM 1519 N N . GLU A 1 199 ? 56.466 11.485 8.394 1.00 24.62 199 GLU A N 1
ATOM 1520 C CA . GLU A 1 199 ? 57.012 10.224 7.846 1.00 24.62 199 GLU A CA 1
ATOM 1521 C C . GLU A 1 199 ? 56.168 9.074 8.462 1.00 24.62 199 GLU A C 1
ATOM 1523 O O . GLU A 1 199 ? 55.686 9.228 9.576 1.00 24.62 199 GLU A O 1
ATOM 1528 N N . SER A 1 200 ? 55.964 7.872 7.920 1.00 25.23 200 SER A N 1
ATOM 1529 C CA . SER A 1 200 ? 56.382 7.207 6.688 1.00 25.23 200 SER A CA 1
ATOM 1530 C C . SER A 1 200 ? 55.719 5.817 6.621 1.00 25.23 200 SER A C 1
ATOM 1532 O O . SER A 1 200 ? 55.595 5.136 7.635 1.00 25.23 200 SER A O 1
ATOM 1534 N N . GLY A 1 201 ? 55.405 5.374 5.400 1.00 23.55 201 GLY A N 1
ATOM 1535 C CA . GLY A 1 201 ? 55.537 3.976 4.963 1.00 23.55 201 GLY A CA 1
ATOM 1536 C C . GLY A 1 201 ? 54.218 3.271 4.615 1.00 23.55 201 GLY A C 1
ATOM 1537 O O . GLY A 1 201 ? 53.295 3.284 5.406 1.00 23.55 201 GLY A O 1
ATOM 1538 N N . HIS A 1 202 ? 54.046 2.600 3.476 1.00 25.00 202 HIS A N 1
ATOM 1539 C CA . HIS A 1 202 ? 54.996 2.138 2.472 1.00 25.00 202 HIS A CA 1
ATOM 1540 C C . HIS A 1 202 ? 54.232 1.849 1.159 1.00 25.00 202 HIS A C 1
ATOM 1542 O O . HIS A 1 202 ? 53.107 1.361 1.172 1.00 25.00 202 HIS A O 1
ATOM 1548 N N . LEU A 1 203 ? 54.887 2.208 0.058 1.00 25.00 203 LEU A N 1
ATOM 1549 C CA . LEU A 1 203 ? 54.623 1.986 -1.374 1.00 25.00 203 LEU A CA 1
ATOM 1550 C C . LEU A 1 203 ? 54.843 0.492 -1.775 1.00 25.00 203 LEU A C 1
ATOM 1552 O O . LEU A 1 203 ? 55.199 -0.300 -0.902 1.00 25.00 203 LEU A O 1
ATOM 1556 N N . PRO A 1 204 ? 54.952 0.117 -3.073 1.00 40.41 204 PRO A N 1
ATOM 1557 C CA . PRO A 1 204 ? 54.069 0.293 -4.247 1.00 40.41 204 PRO A CA 1
ATOM 1558 C C . PRO A 1 204 ? 54.015 -1.008 -5.108 1.00 40.41 204 PRO A C 1
ATOM 1560 O O . PRO A 1 204 ? 54.422 -2.067 -4.639 1.00 40.41 204 PRO A O 1
ATOM 1563 N N . LEU A 1 205 ? 53.577 -0.915 -6.378 1.00 23.23 205 LEU A N 1
ATOM 1564 C CA . LEU A 1 205 ? 54.261 -1.368 -7.626 1.00 23.23 205 LEU A CA 1
ATOM 1565 C C . LEU A 1 205 ? 53.178 -1.684 -8.702 1.00 23.23 205 LEU A C 1
ATOM 1567 O O . LEU A 1 205 ? 52.550 -2.731 -8.618 1.00 23.23 205 LEU A O 1
ATOM 1571 N N . PHE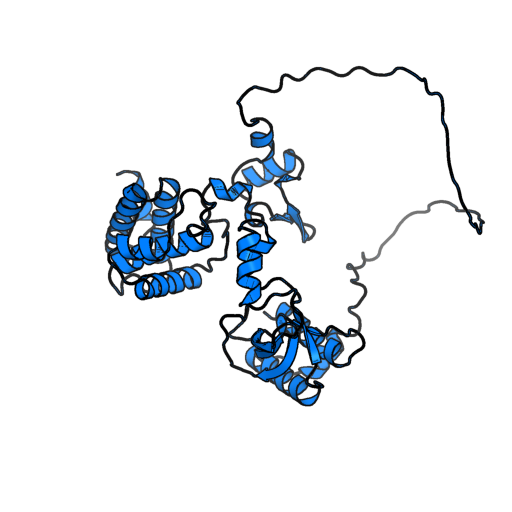 A 1 206 ? 52.785 -0.719 -9.559 1.00 26.14 206 PHE A N 1
ATOM 1572 C CA . PHE A 1 206 ? 53.185 -0.525 -10.988 1.00 26.14 206 PHE A CA 1
ATOM 1573 C C . PHE A 1 206 ? 52.551 -1.509 -12.011 1.00 26.14 206 PHE A C 1
ATOM 1575 O O . PHE A 1 206 ? 52.134 -2.584 -11.590 1.00 26.14 206 PHE A O 1
ATOM 1582 N N . PRO A 1 207 ? 52.563 -1.248 -13.348 1.00 37.25 207 PRO A N 1
ATOM 1583 C CA . PRO A 1 207 ? 53.114 -0.091 -14.081 1.00 37.25 207 PRO A CA 1
ATOM 1584 C C . PRO A 1 207 ? 52.213 0.537 -15.171 1.00 37.25 207 PRO A C 1
ATOM 1586 O O . PRO A 1 207 ? 51.187 0.005 -15.587 1.00 37.25 207 PRO A O 1
ATOM 1589 N N . ASP A 1 208 ? 52.739 1.666 -15.646 1.00 26.28 208 ASP A N 1
ATOM 1590 C CA . ASP A 1 208 ? 52.425 2.478 -16.820 1.00 26.28 208 ASP A CA 1
ATOM 1591 C C . ASP A 1 208 ? 52.386 1.762 -18.185 1.00 26.28 208 ASP A C 1
ATOM 1593 O O . ASP A 1 208 ? 53.062 0.759 -18.422 1.00 26.28 208 ASP A O 1
ATOM 1597 N N . GLY A 1 209 ? 51.720 2.426 -19.136 1.00 26.36 209 GLY A N 1
ATOM 1598 C CA . GLY A 1 209 ? 51.962 2.327 -20.578 1.00 26.36 209 GLY A CA 1
ATOM 1599 C C . GLY A 1 209 ? 51.424 3.570 -21.299 1.00 26.36 209 GLY A C 1
ATOM 1600 O O . GLY A 1 209 ? 50.216 3.737 -21.406 1.00 26.36 209 GLY A O 1
ATOM 1601 N N . GLN A 1 210 ? 52.335 4.450 -21.720 1.00 26.73 210 GLN A N 1
ATOM 1602 C CA . GLN A 1 210 ? 52.132 5.814 -22.230 1.00 26.73 210 GLN A CA 1
ATOM 1603 C C . GLN A 1 210 ? 51.780 5.919 -23.730 1.00 26.73 210 GLN A C 1
ATOM 1605 O O . GLN A 1 210 ? 52.039 4.997 -24.500 1.00 26.73 210 GLN A O 1
ATOM 1610 N N . ASP A 1 211 ? 51.408 7.162 -24.084 1.00 28.42 211 ASP A N 1
ATOM 1611 C CA . ASP A 1 211 ? 51.729 7.915 -25.320 1.00 28.42 211 ASP A CA 1
ATOM 1612 C C . ASP A 1 211 ? 50.680 7.818 -26.449 1.00 28.42 211 ASP A C 1
ATOM 1614 O O . ASP A 1 211 ? 50.253 6.732 -26.812 1.00 28.42 211 ASP A O 1
ATOM 1618 N N . GLY A 1 212 ? 50.176 8.880 -27.083 1.00 24.14 212 GLY A N 1
ATOM 1619 C CA . GLY A 1 212 ? 50.467 10.312 -27.072 1.00 24.14 212 GLY A CA 1
ATOM 1620 C C . GLY A 1 212 ? 49.925 10.946 -28.369 1.00 24.14 212 GLY A C 1
ATOM 1621 O O . GLY A 1 212 ? 49.672 10.244 -29.345 1.00 24.14 212 GLY A O 1
ATOM 1622 N N . SER A 1 213 ? 49.822 12.278 -28.377 1.00 25.27 213 SER A N 1
ATOM 1623 C CA . SER A 1 213 ? 49.732 13.208 -29.527 1.00 25.27 213 SER A CA 1
ATOM 1624 C C . SER A 1 213 ? 48.380 13.570 -30.195 1.00 25.27 213 SER A C 1
ATOM 1626 O O . SER A 1 213 ? 47.689 12.756 -30.792 1.00 25.27 213 SER A O 1
ATOM 1628 N N . GLU A 1 214 ? 48.147 14.894 -30.141 1.00 25.70 214 GLU A N 1
ATOM 1629 C CA . GLU A 1 214 ? 47.651 15.810 -31.188 1.00 25.70 214 GLU A CA 1
ATOM 1630 C C . GLU A 1 214 ? 46.146 15.898 -31.504 1.00 25.70 214 GLU A C 1
ATOM 1632 O O . GLU A 1 214 ? 45.551 15.060 -32.172 1.00 25.70 214 GLU A O 1
ATOM 1637 N N . GLY A 1 215 ? 45.553 17.031 -31.103 1.00 25.16 215 GLY A N 1
ATOM 1638 C CA . GLY A 1 215 ? 44.335 17.569 -31.714 1.00 25.16 215 GLY A CA 1
ATOM 1639 C C . GLY A 1 215 ? 44.645 18.433 -32.943 1.00 25.16 215 GLY A C 1
ATOM 1640 O O . GLY A 1 215 ? 45.781 18.877 -33.126 1.00 25.16 215 GLY A O 1
ATOM 1641 N N . PRO A 1 216 ? 43.618 18.744 -33.750 1.00 28.17 216 PRO A N 1
ATOM 1642 C CA . PRO A 1 216 ? 43.429 20.137 -34.141 1.00 28.17 216 PRO A CA 1
ATOM 1643 C C . PRO A 1 216 ? 41.954 20.589 -34.121 1.00 28.17 216 PRO A C 1
ATOM 1645 O O . PRO A 1 216 ? 41.054 19.891 -33.669 1.00 28.17 216 PRO A O 1
ATOM 1648 N N . GLN A 1 217 ? 41.786 21.841 -34.535 1.00 23.66 217 GLN A N 1
ATOM 1649 C CA . GLN A 1 217 ? 40.751 22.819 -34.219 1.00 23.66 217 GLN A CA 1
ATOM 1650 C C . GLN A 1 217 ? 39.399 22.662 -34.943 1.00 23.66 217 GLN A C 1
ATOM 1652 O O . GLN A 1 217 ? 39.254 21.936 -35.919 1.00 23.66 217 GLN A O 1
ATOM 1657 N N . VAL A 1 218 ? 38.449 23.441 -34.418 1.00 30.78 218 VAL A N 1
ATOM 1658 C CA . VAL A 1 218 ? 37.051 23.695 -34.800 1.00 30.78 218 VAL A CA 1
ATOM 1659 C C . VAL A 1 218 ? 36.877 24.212 -36.236 1.00 30.78 218 VAL A C 1
ATOM 1661 O O . VAL A 1 218 ? 37.518 25.193 -36.602 1.00 30.78 218 VAL A O 1
ATOM 1664 N N . GLU A 1 219 ? 35.893 23.660 -36.957 1.00 25.97 219 GLU A N 1
ATOM 1665 C CA . GLU A 1 219 ? 35.085 24.365 -37.969 1.00 25.97 219 GLU A CA 1
ATOM 1666 C C . GLU A 1 219 ? 33.593 23.990 -37.820 1.00 25.97 219 GLU A C 1
ATOM 1668 O O . GLU A 1 219 ? 33.238 22.960 -37.250 1.00 25.97 219 GLU A O 1
ATOM 1673 N N . SER A 1 220 ? 32.741 24.910 -38.260 1.00 26.06 220 SER A N 1
ATOM 1674 C CA . SER A 1 220 ? 31.342 25.170 -37.902 1.00 26.06 220 SER A CA 1
ATOM 1675 C C . SER A 1 220 ? 30.278 24.548 -38.826 1.00 26.06 220 SER A C 1
ATOM 1677 O O . SER A 1 220 ? 30.530 24.430 -40.019 1.00 26.06 220 SER A O 1
ATOM 1679 N N . GLU A 1 221 ? 29.074 24.328 -38.258 1.00 28.66 221 GLU A N 1
ATOM 1680 C CA . GLU A 1 221 ? 27.706 24.294 -38.856 1.00 28.66 221 GLU A CA 1
ATOM 1681 C C . GLU A 1 221 ? 27.459 23.300 -40.026 1.00 28.66 221 GLU A C 1
ATOM 1683 O O . GLU A 1 221 ? 28.073 23.380 -41.079 1.00 28.66 221 GLU A O 1
ATOM 1688 N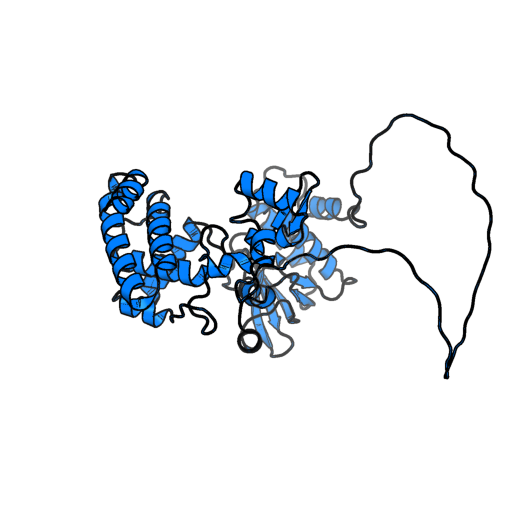 N . THR A 1 222 ? 26.495 22.366 -40.007 1.00 26.25 222 THR A N 1
ATOM 1689 C CA . THR A 1 222 ? 25.030 22.570 -39.964 1.00 26.25 222 THR A CA 1
ATOM 1690 C C . THR A 1 222 ? 24.327 21.192 -39.929 1.00 26.25 222 THR A C 1
ATOM 1692 O O . THR A 1 222 ? 24.811 20.265 -40.569 1.00 26.25 222 THR A O 1
ATOM 1695 N N . ASP A 1 223 ? 23.171 21.120 -39.255 1.00 26.20 223 ASP A N 1
ATOM 1696 C CA . ASP A 1 223 ? 22.043 20.172 -39.407 1.00 26.20 223 ASP A CA 1
ATOM 1697 C C . ASP A 1 223 ? 22.262 18.645 -39.306 1.00 26.20 223 ASP A C 1
ATOM 1699 O O . ASP A 1 223 ? 22.907 18.036 -40.157 1.00 26.20 223 ASP A O 1
ATOM 1703 N N . MET A 1 224 ? 21.600 18.024 -38.313 1.00 27.30 224 MET A N 1
ATOM 1704 C CA . MET A 1 224 ? 20.738 16.821 -38.409 1.00 27.30 224 MET A CA 1
ATOM 1705 C C . MET A 1 224 ? 20.599 16.149 -37.027 1.00 27.30 224 MET A C 1
ATOM 1707 O O . MET A 1 224 ? 21.572 15.634 -36.490 1.00 27.30 224 MET A O 1
ATOM 1711 N N . ALA A 1 225 ? 19.370 16.181 -36.495 1.00 29.33 225 ALA A N 1
ATOM 1712 C CA . ALA A 1 225 ? 18.765 15.322 -35.463 1.00 29.33 225 ALA A CA 1
ATOM 1713 C C . ALA A 1 225 ? 19.651 14.823 -34.294 1.00 29.33 225 ALA A C 1
ATOM 1715 O O . ALA A 1 225 ? 20.508 13.955 -34.449 1.00 29.33 225 ALA A O 1
ATOM 1716 N N . ALA A 1 226 ? 19.359 15.311 -33.084 1.00 27.53 226 ALA A N 1
ATOM 1717 C CA . ALA A 1 226 ? 19.906 14.764 -31.842 1.00 27.53 226 ALA A CA 1
ATOM 1718 C C . ALA A 1 226 ? 19.461 13.296 -31.648 1.00 27.53 226 ALA A C 1
ATOM 1720 O O . ALA A 1 226 ? 18.290 13.000 -31.890 1.00 27.53 226 ALA A O 1
ATOM 1721 N N . PRO A 1 227 ? 20.351 12.379 -31.223 1.00 33.09 227 PRO A N 1
ATOM 1722 C CA . PRO A 1 227 ? 19.974 10.997 -30.984 1.00 33.09 227 PRO A CA 1
ATOM 1723 C C . PRO A 1 227 ? 19.230 10.888 -29.651 1.00 33.09 227 PRO A C 1
ATOM 1725 O O . PRO A 1 227 ? 19.687 11.401 -28.627 1.00 33.09 227 PRO A O 1
ATOM 1728 N N . GLU A 1 228 ? 18.093 10.200 -29.685 1.00 33.78 228 GLU A N 1
ATOM 1729 C CA . GLU A 1 228 ? 17.404 9.685 -28.505 1.00 33.78 228 GLU A CA 1
ATOM 1730 C C . GLU A 1 228 ? 18.387 8.874 -27.646 1.00 33.78 228 GLU A C 1
ATOM 1732 O O . GLU A 1 228 ? 19.270 8.170 -28.153 1.00 33.78 228 GLU A O 1
ATOM 1737 N N . GLY A 1 229 ? 18.274 9.045 -26.328 1.00 30.72 229 GLY A N 1
ATOM 1738 C CA . GLY A 1 229 ? 19.116 8.387 -25.340 1.00 30.72 229 GLY A CA 1
ATOM 1739 C C . GLY A 1 229 ? 19.045 6.875 -25.502 1.00 30.72 229 GLY A C 1
ATOM 1740 O O . GLY A 1 229 ? 18.032 6.254 -25.216 1.00 30.72 229 GLY A O 1
ATOM 1741 N N . THR A 1 230 ? 20.139 6.283 -25.967 1.00 26.30 230 THR A N 1
ATOM 1742 C CA . THR A 1 230 ? 20.251 4.838 -26.136 1.00 26.30 230 THR A CA 1
ATOM 1743 C C . THR A 1 230 ? 20.608 4.211 -24.795 1.00 26.30 230 THR A C 1
ATOM 1745 O O . THR A 1 230 ? 21.773 4.206 -24.383 1.00 26.30 230 THR A O 1
ATOM 1748 N N . TYR A 1 231 ? 19.609 3.647 -24.114 1.00 33.47 231 TYR A N 1
ATOM 1749 C CA . TYR A 1 231 ? 19.866 2.622 -23.113 1.00 33.47 231 TYR A CA 1
ATOM 1750 C C . TYR A 1 231 ? 20.512 1.432 -23.827 1.00 33.47 231 TYR A C 1
ATOM 1752 O O . TYR A 1 231 ? 20.037 0.894 -24.829 1.00 33.47 231 TYR A O 1
ATOM 1760 N N . ARG A 1 232 ? 21.695 1.054 -23.355 1.00 32.66 232 ARG A N 1
ATOM 1761 C CA . ARG A 1 232 ? 22.576 0.082 -24.002 1.00 32.66 232 ARG A CA 1
ATOM 1762 C C . ARG A 1 232 ? 22.049 -1.346 -23.760 1.00 32.66 232 ARG A C 1
ATOM 1764 O O . ARG A 1 232 ? 22.643 -2.085 -22.989 1.00 32.66 232 ARG A O 1
ATOM 1771 N N . GLY A 1 233 ? 20.945 -1.723 -24.414 1.00 35.06 233 GLY A N 1
ATOM 1772 C CA . GLY A 1 233 ? 20.340 -3.067 -24.337 1.00 35.06 233 GLY A CA 1
ATOM 1773 C C . GLY A 1 233 ? 19.141 -3.346 -25.266 1.00 35.06 233 GLY A C 1
ATOM 1774 O O . GLY A 1 233 ? 18.834 -4.507 -25.526 1.00 35.06 233 GLY A O 1
ATOM 1775 N N . GLU A 1 234 ? 18.506 -2.319 -25.835 1.00 43.03 234 GLU A N 1
ATOM 1776 C CA . GLU A 1 234 ? 17.147 -2.403 -26.412 1.00 43.03 234 GLU A CA 1
ATOM 1777 C C . GLU A 1 234 ? 17.010 -3.169 -27.741 1.00 43.03 234 GLU A C 1
ATOM 1779 O O . GLU A 1 234 ? 15.920 -3.599 -28.110 1.00 43.03 234 GLU A O 1
ATOM 1784 N N . ASN A 1 235 ? 18.095 -3.421 -28.473 1.00 52.62 235 ASN A N 1
ATOM 1785 C CA . ASN A 1 235 ? 17.974 -3.731 -29.905 1.00 52.62 235 ASN A CA 1
ATOM 1786 C C . ASN A 1 235 ? 17.452 -5.148 -30.251 1.00 52.62 235 ASN A C 1
ATOM 1788 O O . ASN A 1 235 ? 17.335 -5.491 -31.424 1.00 52.62 235 ASN A O 1
ATOM 1792 N N . ALA A 1 236 ? 17.183 -6.006 -29.261 1.00 59.38 236 ALA A N 1
ATOM 1793 C CA . ALA A 1 236 ? 16.701 -7.372 -29.496 1.00 59.38 236 ALA A CA 1
ATOM 1794 C C . ALA A 1 236 ? 15.531 -7.800 -28.600 1.00 59.38 236 ALA A C 1
ATOM 1796 O O . ALA A 1 236 ? 15.096 -8.943 -28.727 1.00 59.38 236 ALA A O 1
ATOM 1797 N N . GLN A 1 237 ? 15.071 -6.960 -27.668 1.00 76.50 237 GLN A N 1
ATOM 1798 C CA . GLN A 1 237 ? 14.037 -7.336 -26.697 1.00 76.50 237 GLN A CA 1
ATOM 1799 C C . GLN A 1 237 ? 12.623 -7.136 -27.245 1.00 76.50 237 GLN A C 1
ATOM 1801 O O . GLN A 1 237 ? 11.859 -8.098 -27.249 1.00 76.50 237 GLN A O 1
ATOM 1806 N N . GLY A 1 238 ? 12.328 -5.960 -27.809 1.00 79.00 238 GLY A N 1
ATOM 1807 C CA . GLY A 1 238 ? 11.053 -5.682 -28.486 1.00 79.00 238 GLY A CA 1
ATOM 1808 C C . GLY A 1 238 ? 10.683 -6.756 -29.517 1.00 79.00 238 GLY A C 1
ATOM 1809 O O . GLY A 1 238 ? 9.663 -7.415 -29.343 1.00 79.00 238 GLY A O 1
ATOM 1810 N N . PRO A 1 239 ? 11.575 -7.099 -30.470 1.00 87.12 239 PRO A N 1
ATOM 1811 C CA . PRO A 1 239 ? 11.289 -8.145 -31.454 1.00 87.12 239 PRO A CA 1
ATOM 1812 C C . PRO A 1 239 ? 11.028 -9.544 -30.868 1.00 87.12 239 PRO A C 1
ATOM 1814 O O . PRO A 1 239 ? 10.406 -10.375 -31.523 1.00 87.12 239 PRO A O 1
ATOM 1817 N N . ARG A 1 240 ? 11.530 -9.861 -29.661 1.00 89.94 240 ARG A N 1
ATOM 1818 C CA . ARG A 1 240 ? 11.223 -11.142 -28.994 1.00 89.94 240 ARG A CA 1
ATOM 1819 C C . ARG A 1 240 ? 9.836 -11.128 -28.370 1.00 89.94 240 ARG A C 1
ATOM 1821 O O . ARG A 1 240 ? 9.143 -12.130 -28.483 1.00 89.94 240 ARG A O 1
ATOM 1828 N N . ILE A 1 241 ? 9.468 -10.020 -27.732 1.00 87.75 241 ILE A N 1
ATOM 1829 C CA . ILE A 1 241 ? 8.140 -9.808 -27.147 1.00 87.75 241 ILE A CA 1
ATOM 1830 C C . ILE A 1 241 ? 7.084 -9.826 -28.259 1.00 87.75 241 ILE A C 1
ATOM 1832 O O . ILE A 1 241 ? 6.148 -10.617 -28.193 1.00 87.75 241 ILE A O 1
ATOM 1836 N N . GLU A 1 242 ? 7.308 -9.075 -29.339 1.00 88.00 242 GLU A N 1
ATOM 1837 C CA . GLU A 1 242 ? 6.460 -9.083 -30.541 1.00 88.00 242 GLU A CA 1
ATOM 1838 C C . GLU A 1 242 ? 6.326 -10.497 -31.127 1.00 88.00 242 GLU A C 1
ATOM 1840 O O . GLU A 1 242 ? 5.234 -10.941 -31.460 1.00 88.00 242 GLU A O 1
ATOM 1845 N N . ALA A 1 243 ? 7.419 -11.267 -31.189 1.00 90.62 243 ALA A N 1
ATOM 1846 C CA . ALA A 1 243 ? 7.366 -12.648 -31.671 1.00 90.62 243 ALA A CA 1
ATOM 1847 C C . ALA A 1 243 ? 6.589 -13.610 -30.748 1.00 90.62 243 ALA A C 1
ATOM 1849 O O . ALA A 1 243 ? 6.201 -14.690 -31.204 1.00 90.62 243 ALA A O 1
ATOM 1850 N N . ILE A 1 244 ? 6.400 -13.270 -29.467 1.00 91.81 244 ILE A N 1
ATOM 1851 C CA . ILE A 1 244 ? 5.569 -14.036 -28.526 1.00 91.81 244 ILE A CA 1
ATOM 1852 C C . ILE A 1 244 ? 4.093 -13.688 -28.727 1.00 91.81 244 ILE A C 1
ATOM 1854 O O . ILE A 1 244 ? 3.283 -14.608 -28.839 1.00 91.81 244 ILE A O 1
ATOM 1858 N N . LEU A 1 245 ? 3.767 -12.393 -28.775 1.00 88.19 245 LEU A N 1
ATOM 1859 C CA . LEU A 1 245 ? 2.396 -11.885 -28.884 1.00 88.19 245 LEU A CA 1
ATOM 1860 C C . LEU A 1 245 ? 1.794 -12.108 -30.281 1.00 88.19 245 LEU A C 1
ATOM 1862 O O . LEU A 1 245 ? 0.626 -12.469 -30.403 1.00 88.19 245 LEU A O 1
ATOM 1866 N N . GLY A 1 246 ? 2.612 -11.999 -31.329 1.00 84.62 246 GLY A N 1
ATOM 1867 C CA . GLY A 1 246 ? 2.162 -12.042 -32.718 1.00 84.62 246 GLY A CA 1
ATOM 1868 C C . GLY A 1 246 ? 1.580 -10.707 -33.195 1.00 84.62 246 GLY A C 1
ATOM 1869 O O . GLY A 1 246 ? 1.714 -9.688 -32.530 1.00 84.62 246 GLY A O 1
ATOM 1870 N N . ASP A 1 247 ? 0.946 -10.725 -34.370 1.00 75.06 247 ASP A N 1
ATOM 1871 C CA . ASP A 1 247 ? 0.468 -9.520 -35.075 1.00 75.06 247 ASP A CA 1
ATOM 1872 C C . ASP A 1 247 ? -0.997 -9.145 -34.736 1.00 75.06 247 ASP A C 1
ATOM 1874 O O . ASP A 1 247 ? -1.666 -8.488 -35.536 1.00 75.06 247 ASP A O 1
ATOM 1878 N N . ASP A 1 248 ? -1.547 -9.626 -33.617 1.00 72.06 248 ASP A N 1
ATOM 1879 C CA . ASP A 1 248 ? -2.950 -9.379 -33.253 1.00 72.06 248 ASP A CA 1
ATOM 1880 C C . ASP A 1 248 ? -3.076 -8.126 -32.373 1.00 72.06 248 ASP A C 1
ATOM 1882 O O . ASP A 1 248 ? -2.979 -8.194 -31.152 1.00 72.06 248 ASP A O 1
ATOM 1886 N N . GLU A 1 249 ? -3.263 -6.970 -33.018 1.00 67.50 249 GLU A N 1
ATOM 1887 C CA . GLU A 1 249 ? -3.391 -5.652 -32.370 1.00 67.50 249 GLU A CA 1
ATOM 1888 C C . GLU A 1 249 ? -4.719 -5.461 -31.600 1.00 67.50 249 GLU A C 1
ATOM 1890 O O . GLU A 1 249 ? -4.940 -4.391 -31.031 1.00 67.50 249 GLU A O 1
ATOM 1895 N N . GLU A 1 250 ? -5.632 -6.444 -31.606 1.00 78.12 250 GLU A N 1
ATOM 1896 C CA . GLU A 1 250 ? -6.941 -6.346 -30.937 1.00 78.12 250 GLU A CA 1
ATOM 1897 C C . GLU A 1 250 ? -6.985 -6.997 -29.541 1.00 78.12 250 GLU A C 1
ATOM 1899 O O . GLU A 1 250 ? -8.024 -6.900 -28.885 1.00 78.12 250 GLU A O 1
ATOM 1904 N N . MET A 1 251 ? -5.902 -7.640 -29.080 1.00 81.56 251 MET A N 1
ATOM 1905 C CA . MET A 1 251 ? -5.872 -8.303 -27.769 1.00 81.56 251 MET A CA 1
ATOM 1906 C C . MET A 1 251 ? -5.915 -7.299 -26.610 1.00 81.56 251 MET A C 1
ATOM 1908 O O . MET A 1 251 ? -5.263 -6.256 -26.646 1.00 81.56 251 MET A O 1
ATOM 1912 N N . ASP A 1 252 ? -6.668 -7.634 -25.561 1.00 83.88 252 ASP A N 1
ATOM 1913 C CA . ASP A 1 252 ? -6.576 -6.927 -24.281 1.00 83.88 252 ASP A CA 1
ATOM 1914 C C . ASP A 1 252 ? -5.444 -7.481 -23.389 1.00 83.88 252 ASP A C 1
ATOM 1916 O O . ASP A 1 252 ? -4.824 -8.506 -23.684 1.00 83.88 252 ASP A O 1
ATOM 1920 N N . LEU A 1 253 ? -5.155 -6.784 -22.284 1.00 81.88 253 LEU A N 1
ATOM 1921 C CA . LEU A 1 253 ? -4.091 -7.142 -21.336 1.00 81.88 253 LEU A CA 1
ATOM 1922 C C . LEU A 1 253 ? -4.196 -8.584 -20.817 1.00 81.88 253 LEU A C 1
ATOM 1924 O O . LEU A 1 253 ? -3.178 -9.272 -20.705 1.00 81.88 253 LEU A O 1
ATOM 1928 N N . ASP A 1 254 ? -5.410 -9.056 -20.529 1.00 84.88 254 ASP A N 1
ATOM 1929 C CA . ASP A 1 254 ? -5.656 -10.410 -20.024 1.00 84.88 254 ASP A CA 1
ATOM 1930 C C . ASP A 1 254 ? -5.369 -11.465 -21.102 1.00 84.88 254 ASP A C 1
ATOM 1932 O O . ASP A 1 254 ? -4.805 -12.538 -20.831 1.00 84.88 254 ASP A O 1
ATOM 1936 N N . GLU A 1 255 ? -5.753 -11.172 -22.345 1.00 87.75 255 GLU A N 1
ATOM 1937 C CA . GLU A 1 255 ? -5.489 -12.018 -23.503 1.00 87.75 255 GLU A CA 1
ATOM 1938 C C . GLU A 1 255 ? -3.986 -12.111 -23.798 1.00 87.75 255 GLU A C 1
ATOM 1940 O O . GLU A 1 255 ? -3.459 -13.226 -23.940 1.00 87.75 255 GLU A O 1
ATOM 1945 N N . GLU A 1 256 ? -3.280 -10.979 -23.797 1.00 89.56 256 GLU A N 1
ATOM 1946 C CA . GLU A 1 256 ? -1.827 -10.904 -23.973 1.00 89.56 256 GLU A CA 1
ATOM 1947 C C . GLU A 1 256 ? -1.072 -11.628 -22.844 1.00 89.56 256 GLU A C 1
ATOM 1949 O O . GLU A 1 256 ? -0.203 -12.473 -23.113 1.00 89.56 256 GLU A O 1
ATOM 1954 N N . ALA A 1 257 ? -1.461 -11.407 -21.581 1.00 89.94 257 ALA A N 1
ATOM 1955 C CA . ALA A 1 257 ? -0.928 -12.135 -20.428 1.00 89.94 257 ALA A CA 1
ATOM 1956 C C . ALA A 1 257 ? -1.152 -13.648 -20.582 1.00 89.94 257 ALA A C 1
ATOM 1958 O O . ALA A 1 257 ? -0.276 -14.461 -20.271 1.00 89.94 257 ALA A O 1
ATOM 1959 N N . GLY A 1 258 ? -2.295 -14.053 -21.143 1.00 92.19 258 GLY A N 1
ATOM 1960 C CA . GLY A 1 258 ? -2.599 -15.442 -21.478 1.00 92.19 258 GLY A CA 1
ATOM 1961 C C . GLY A 1 258 ? -1.696 -16.037 -22.568 1.00 92.19 258 GLY A C 1
ATOM 1962 O O . GLY A 1 258 ? -1.370 -17.232 -22.515 1.00 92.19 258 GLY A O 1
ATOM 1963 N N . VAL A 1 259 ? -1.272 -15.246 -23.558 1.00 94.50 259 VAL A N 1
ATOM 1964 C CA . VAL A 1 259 ? -0.283 -15.661 -24.570 1.00 94.50 259 VAL A CA 1
ATOM 1965 C C . VAL A 1 259 ? 1.089 -15.842 -23.924 1.00 94.50 259 VAL A C 1
ATOM 1967 O O . VAL A 1 259 ? 1.704 -16.907 -24.079 1.00 94.50 259 VAL A O 1
ATOM 1970 N N . PHE A 1 260 ? 1.525 -14.869 -23.120 1.00 95.19 260 PHE A N 1
ATOM 1971 C CA . PHE A 1 260 ? 2.760 -14.957 -22.344 1.00 95.19 260 PHE A CA 1
ATOM 1972 C C . PHE A 1 260 ? 2.770 -16.168 -21.415 1.00 95.19 260 PHE A C 1
ATOM 1974 O O . PHE A 1 260 ? 3.723 -16.947 -21.435 1.00 95.19 260 PHE A O 1
ATOM 1981 N N . TYR A 1 261 ? 1.690 -16.404 -20.672 1.00 96.50 261 TYR A N 1
ATOM 1982 C CA . TYR A 1 261 ? 1.553 -17.548 -19.777 1.00 96.50 261 TYR A CA 1
ATOM 1983 C C . TYR A 1 261 ? 1.782 -18.876 -20.504 1.00 96.50 261 TYR A C 1
ATOM 1985 O O . TYR A 1 261 ? 2.569 -19.715 -20.055 1.00 96.50 261 TYR A O 1
ATOM 1993 N N . LYS A 1 262 ? 1.146 -19.070 -21.667 1.00 97.12 262 LYS A N 1
ATOM 1994 C CA . LYS A 1 262 ? 1.333 -20.280 -22.486 1.00 97.12 262 LYS A CA 1
ATOM 1995 C C . LYS A 1 262 ? 2.779 -20.416 -22.959 1.00 97.12 262 LYS A C 1
ATOM 1997 O O . LYS A 1 262 ? 3.330 -21.519 -22.911 1.00 97.12 262 LYS A O 1
ATOM 2002 N N . HIS A 1 263 ? 3.390 -19.316 -23.401 1.00 97.25 263 HIS A N 1
ATOM 2003 C CA . HIS A 1 263 ? 4.781 -19.301 -23.841 1.00 97.25 263 HIS A CA 1
ATOM 2004 C C . HIS A 1 263 ? 5.736 -19.664 -22.696 1.00 97.25 263 HIS A C 1
ATOM 2006 O O . HIS A 1 263 ? 6.559 -20.571 -22.837 1.00 97.25 263 HIS A O 1
ATOM 2012 N N . LEU A 1 264 ? 5.599 -19.018 -21.540 1.00 97.62 264 LEU A N 1
ATOM 2013 C CA . LEU A 1 264 ? 6.421 -19.251 -20.357 1.00 97.62 264 LEU A CA 1
ATOM 2014 C C . LEU A 1 264 ? 6.257 -20.677 -19.833 1.00 97.62 264 LEU A C 1
ATOM 2016 O O . LEU A 1 264 ? 7.252 -21.369 -19.625 1.00 97.62 264 LEU A O 1
ATOM 2020 N N . LYS A 1 265 ? 5.020 -21.176 -19.719 1.00 97.25 265 LYS A N 1
ATOM 2021 C CA . LYS A 1 265 ? 4.736 -22.537 -19.239 1.00 97.25 265 LYS A CA 1
ATOM 2022 C C . LYS A 1 265 ? 5.376 -23.622 -20.109 1.00 97.25 265 LYS A C 1
ATOM 2024 O O . LYS A 1 265 ? 5.731 -24.683 -19.603 1.00 97.25 265 LYS A O 1
ATOM 2029 N N . ALA A 1 266 ? 5.532 -23.369 -21.408 1.00 97.44 266 ALA A N 1
ATOM 2030 C CA . ALA A 1 266 ? 6.171 -24.301 -22.334 1.00 97.44 266 ALA A CA 1
ATOM 2031 C C . ALA A 1 266 ? 7.710 -24.237 -22.317 1.00 97.44 266 ALA A C 1
ATOM 2033 O O . ALA A 1 266 ? 8.357 -25.218 -22.689 1.00 97.44 266 ALA A O 1
ATOM 2034 N N . ASN A 1 267 ? 8.297 -23.100 -21.927 1.00 97.56 267 ASN A N 1
ATOM 2035 C CA . ASN A 1 267 ? 9.720 -22.821 -22.140 1.00 97.56 267 ASN A CA 1
ATOM 2036 C C . ASN A 1 267 ? 10.540 -22.653 -20.851 1.00 97.56 267 ASN A C 1
ATOM 2038 O O . ASN A 1 267 ? 11.758 -22.860 -20.890 1.00 97.56 267 ASN A O 1
ATOM 2042 N N . LEU A 1 268 ? 9.912 -22.315 -19.721 1.00 97.50 268 LEU A N 1
ATOM 2043 C CA . LEU A 1 268 ? 10.591 -22.212 -18.432 1.00 97.50 268 LEU A CA 1
ATOM 2044 C C . LEU A 1 268 ? 11.110 -23.576 -17.981 1.00 97.50 268 LEU A C 1
ATOM 2046 O O . LEU A 1 268 ? 10.414 -24.593 -18.007 1.00 97.50 268 LEU A O 1
ATOM 2050 N N . ARG A 1 269 ? 12.359 -23.590 -17.522 1.00 97.94 269 ARG A N 1
ATOM 2051 C CA . ARG A 1 269 ? 12.976 -24.770 -16.916 1.00 97.94 269 ARG A CA 1
ATOM 2052 C C . ARG A 1 269 ? 12.825 -24.678 -15.411 1.00 97.94 269 ARG A C 1
ATOM 2054 O O . ARG A 1 269 ? 13.650 -24.041 -14.765 1.00 97.94 269 ARG A O 1
ATOM 2061 N N . LEU A 1 270 ? 11.763 -25.278 -14.890 1.00 96.94 270 LEU A N 1
ATOM 2062 C CA . LEU A 1 270 ? 11.459 -25.279 -13.463 1.00 96.94 270 LEU A CA 1
ATOM 2063 C C . LEU A 1 270 ? 11.980 -26.565 -12.780 1.00 96.94 270 LEU A C 1
ATOM 2065 O O . LEU A 1 270 ? 11.999 -27.626 -13.414 1.00 96.94 270 LEU A O 1
ATOM 2069 N N . PRO A 1 271 ? 12.380 -26.498 -11.498 1.00 97.69 271 PRO A N 1
ATOM 2070 C CA . PRO A 1 271 ? 12.500 -25.269 -10.720 1.00 97.69 271 PRO A CA 1
ATOM 2071 C C . PRO A 1 271 ? 13.715 -24.419 -11.129 1.00 97.69 271 PRO A C 1
ATOM 2073 O O . PRO A 1 271 ? 14.701 -24.946 -11.652 1.00 97.69 271 PRO A O 1
ATOM 2076 N N . CYS A 1 272 ? 13.664 -23.110 -10.878 1.00 98.00 272 CYS A N 1
ATOM 2077 C CA . CYS A 1 272 ? 14.818 -22.217 -11.040 1.00 98.00 272 CYS A CA 1
ATOM 2078 C C . CYS A 1 272 ? 14.909 -21.169 -9.933 1.00 98.00 272 CYS A C 1
ATOM 2080 O O . CYS A 1 272 ? 13.905 -20.832 -9.318 1.00 98.00 272 CYS A O 1
ATOM 2082 N N . GLU A 1 273 ? 16.108 -20.645 -9.685 1.00 98.38 273 GLU A N 1
ATOM 2083 C CA . GLU A 1 273 ? 16.314 -19.635 -8.647 1.00 98.38 273 GLU A CA 1
ATOM 2084 C C . GLU A 1 273 ? 15.931 -18.231 -9.140 1.00 98.38 273 GLU A C 1
ATOM 2086 O O . GLU A 1 273 ? 16.318 -17.824 -10.240 1.00 98.38 273 GLU A O 1
ATOM 2091 N N . VAL A 1 274 ? 15.176 -17.509 -8.313 1.00 98.50 274 VAL A N 1
ATOM 2092 C CA . VAL A 1 274 ? 14.692 -16.144 -8.543 1.00 98.50 274 VAL A CA 1
ATOM 2093 C C . VAL A 1 274 ? 14.868 -15.277 -7.289 1.00 98.50 274 VAL A C 1
ATOM 2095 O O . VAL A 1 274 ? 15.018 -15.799 -6.180 1.00 98.50 274 VAL A O 1
ATOM 2098 N N . THR A 1 275 ? 14.855 -13.959 -7.461 1.00 98.38 275 THR A N 1
ATOM 2099 C CA . THR A 1 275 ? 14.873 -12.941 -6.393 1.00 98.38 275 THR A CA 1
ATOM 2100 C C . THR A 1 275 ? 13.897 -11.817 -6.748 1.00 98.38 275 THR A C 1
ATOM 2102 O O . THR A 1 275 ? 13.481 -11.730 -7.904 1.00 98.38 275 THR A O 1
ATOM 2105 N N . GLY A 1 276 ? 13.502 -10.990 -5.776 1.00 96.12 276 GLY A N 1
ATOM 2106 C CA . GLY A 1 276 ? 12.685 -9.808 -6.067 1.00 96.12 276 GLY A CA 1
ATOM 2107 C C . GLY A 1 276 ? 13.479 -8.743 -6.823 1.00 96.12 276 GLY A C 1
ATOM 2108 O O . GLY A 1 276 ? 14.662 -8.555 -6.537 1.00 96.12 276 GLY A O 1
ATOM 2109 N N . ILE A 1 277 ? 12.827 -8.075 -7.778 1.00 92.44 277 ILE A N 1
ATOM 2110 C CA . ILE A 1 277 ? 13.412 -6.965 -8.553 1.00 92.44 277 ILE A CA 1
ATOM 2111 C C . ILE A 1 277 ? 13.436 -5.684 -7.706 1.00 92.44 277 ILE A C 1
ATOM 2113 O O . ILE A 1 277 ? 14.454 -4.997 -7.641 1.00 92.44 277 ILE A O 1
ATOM 2117 N N . GLU A 1 278 ? 12.323 -5.398 -7.029 1.00 88.62 278 GLU A N 1
ATOM 2118 C CA . GLU A 1 278 ? 12.109 -4.236 -6.160 1.00 88.62 278 GLU A CA 1
ATOM 2119 C C . GLU A 1 278 ? 11.449 -4.673 -4.849 1.00 88.62 278 GLU A C 1
ATOM 2121 O O . GLU A 1 278 ? 11.019 -5.823 -4.716 1.00 88.62 278 GLU A O 1
ATOM 2126 N N . ASP A 1 279 ? 11.400 -3.774 -3.867 1.00 90.19 279 ASP A N 1
ATOM 2127 C CA . ASP A 1 279 ? 10.776 -4.044 -2.580 1.00 90.19 279 ASP A CA 1
ATOM 2128 C C . ASP A 1 279 ? 9.284 -4.375 -2.706 1.00 90.19 279 ASP A C 1
ATOM 2130 O O . ASP A 1 279 ? 8.531 -3.737 -3.440 1.00 90.19 279 ASP A O 1
ATOM 2134 N N . PHE A 1 280 ? 8.833 -5.404 -1.979 1.00 91.56 280 PHE A N 1
ATOM 2135 C CA . PHE A 1 280 ? 7.413 -5.739 -1.968 1.00 91.56 280 PHE A CA 1
ATOM 2136 C C . PHE A 1 280 ? 6.619 -4.656 -1.229 1.00 91.56 280 PHE A C 1
ATOM 2138 O O . PHE A 1 280 ? 7.121 -4.030 -0.299 1.00 91.56 280 PHE A O 1
ATOM 2145 N N . ARG A 1 281 ? 5.323 -4.510 -1.539 1.00 85.50 281 ARG A N 1
ATOM 2146 C CA . ARG A 1 281 ? 4.430 -3.479 -0.955 1.00 85.50 281 ARG A CA 1
ATOM 2147 C C . ARG A 1 281 ? 4.491 -3.359 0.578 1.00 85.50 281 ARG A C 1
ATOM 2149 O O . ARG A 1 281 ? 4.219 -2.300 1.135 1.00 85.50 281 ARG A O 1
ATOM 2156 N N . TRP A 1 282 ? 4.760 -4.455 1.288 1.00 90.25 282 TRP A N 1
ATOM 2157 C CA . TRP A 1 282 ? 4.860 -4.431 2.751 1.00 90.25 282 TRP A CA 1
ATOM 2158 C C . TRP A 1 282 ? 6.226 -3.934 3.259 1.00 90.25 282 TRP A C 1
ATOM 2160 O O . TRP A 1 282 ? 6.309 -3.484 4.400 1.00 90.25 282 TRP A O 1
ATOM 2170 N N . GLU A 1 283 ? 7.274 -4.035 2.438 1.00 89.31 283 GLU A N 1
ATOM 2171 C CA . GLU A 1 283 ? 8.655 -3.636 2.728 1.00 89.31 283 GLU A CA 1
ATOM 2172 C C . GLU A 1 283 ? 8.891 -2.147 2.487 1.00 89.31 283 GLU A C 1
ATOM 2174 O O . GLU A 1 283 ? 9.688 -1.558 3.212 1.00 89.31 283 GLU A O 1
ATOM 2179 N N . GLU A 1 284 ? 8.166 -1.534 1.547 1.00 83.88 284 GLU A N 1
ATOM 2180 C CA . GLU A 1 284 ? 8.282 -0.118 1.162 1.00 83.88 284 GLU A CA 1
ATOM 2181 C C . GLU A 1 284 ? 8.410 0.851 2.357 1.00 83.88 284 GLU A C 1
ATOM 2183 O O . GLU A 1 284 ? 9.376 1.618 2.406 1.00 83.88 284 GLU A O 1
ATOM 2188 N N . PRO A 1 285 ? 7.566 0.787 3.412 1.00 76.62 285 PRO A N 1
ATOM 2189 C CA . PRO A 1 285 ? 7.690 1.699 4.554 1.00 76.62 285 PRO A CA 1
ATOM 2190 C C . PRO A 1 285 ? 9.003 1.521 5.337 1.00 76.62 285 PRO A C 1
ATOM 2192 O O . PRO A 1 285 ? 9.515 2.465 5.940 1.00 76.62 285 PRO A O 1
ATOM 2195 N N . TYR A 1 286 ? 9.550 0.305 5.355 1.00 84.88 286 TYR A N 1
ATOM 2196 C CA . TYR A 1 286 ? 10.809 -0.012 6.026 1.00 84.88 286 TYR A CA 1
ATOM 2197 C C . TYR A 1 286 ? 12.016 0.359 5.159 1.00 84.88 286 TYR A C 1
ATOM 2199 O O . TYR A 1 286 ? 12.994 0.899 5.672 1.00 84.88 286 TYR A O 1
ATOM 2207 N N . VAL A 1 287 ? 11.945 0.107 3.848 1.00 83.06 287 VAL A N 1
ATOM 2208 C CA . VAL A 1 287 ? 13.016 0.409 2.885 1.00 83.06 287 VAL A CA 1
ATOM 2209 C C . VAL A 1 287 ? 13.200 1.917 2.714 1.00 83.06 287 VAL A C 1
ATOM 2211 O O . VAL A 1 287 ? 14.335 2.388 2.662 1.00 83.06 287 VAL A O 1
ATOM 2214 N N . LEU A 1 288 ? 12.110 2.688 2.745 1.00 76.38 288 LEU A N 1
ATOM 2215 C CA . LEU A 1 288 ? 12.151 4.154 2.762 1.00 76.38 288 LEU A CA 1
ATOM 2216 C C . LEU A 1 288 ? 12.648 4.741 4.101 1.00 76.38 288 LEU A C 1
ATOM 2218 O O . LEU A 1 288 ? 12.795 5.956 4.219 1.00 76.38 288 LEU A O 1
ATOM 2222 N N . GLY A 1 289 ? 12.926 3.903 5.108 1.00 74.94 289 GLY A N 1
ATOM 2223 C CA . GLY A 1 289 ? 13.470 4.317 6.406 1.00 74.94 289 GLY A CA 1
ATOM 2224 C C . GLY A 1 289 ? 12.445 4.937 7.360 1.00 74.94 289 GLY A C 1
ATOM 2225 O O . GLY A 1 289 ? 12.828 5.602 8.321 1.00 74.94 289 GLY A O 1
ATOM 2226 N N . VAL A 1 290 ? 11.152 4.735 7.100 1.00 66.00 290 VAL A N 1
ATOM 2227 C CA . VA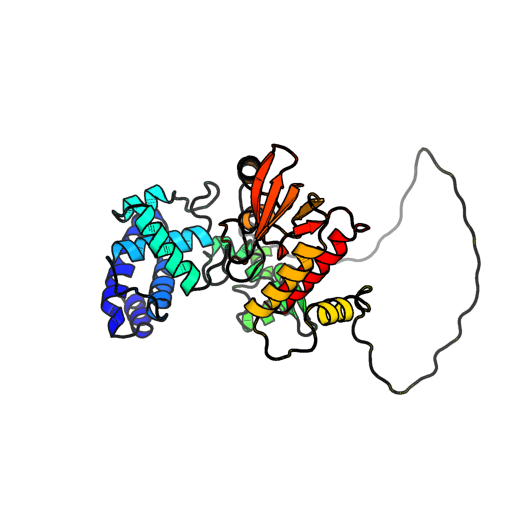L A 1 290 ? 10.048 5.348 7.856 1.00 66.00 290 VAL A CA 1
ATOM 2228 C C . VAL A 1 290 ? 9.706 4.515 9.089 1.00 66.00 290 VAL A C 1
ATOM 2230 O O . VAL A 1 290 ? 9.341 5.065 10.129 1.00 66.00 290 VAL A O 1
ATOM 2233 N N . TRP A 1 291 ? 9.786 3.187 8.973 1.00 76.19 291 TRP A N 1
ATOM 2234 C CA . TRP A 1 291 ? 9.409 2.238 10.028 1.00 76.19 291 TRP A CA 1
ATOM 2235 C C . TRP A 1 291 ? 10.615 1.591 10.703 1.00 76.19 291 TRP A C 1
ATOM 2237 O O . TRP A 1 291 ? 11.727 1.576 10.178 1.00 76.19 291 TRP A O 1
ATOM 2247 N N . ASP A 1 292 ? 10.375 1.040 11.895 1.00 85.44 292 ASP A N 1
ATOM 2248 C CA . ASP A 1 292 ? 11.421 0.442 12.725 1.00 85.44 292 ASP A CA 1
ATOM 2249 C C . ASP A 1 292 ? 12.134 -0.738 12.036 1.00 85.44 292 ASP A C 1
ATOM 2251 O O . ASP A 1 292 ? 11.531 -1.740 11.643 1.00 85.44 292 ASP A O 1
ATOM 2255 N N . GLU A 1 293 ? 13.460 -0.637 11.957 1.00 88.12 293 GLU A N 1
ATOM 2256 C CA . GLU A 1 293 ? 14.327 -1.626 11.312 1.00 88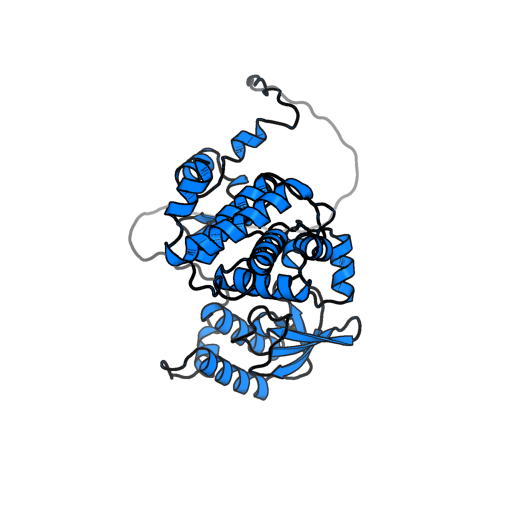.12 293 GLU A CA 1
ATOM 2257 C C . GLU A 1 293 ? 14.314 -2.988 12.037 1.00 88.12 293 GLU A C 1
ATOM 2259 O O . GLU A 1 293 ? 14.444 -4.039 11.409 1.00 88.12 293 GLU A O 1
ATOM 2264 N N . GLN A 1 294 ? 14.110 -3.024 13.361 1.00 88.94 294 GLN A N 1
ATOM 2265 C CA . GLN A 1 294 ? 14.049 -4.298 14.093 1.00 88.94 294 GLN A CA 1
ATOM 2266 C C . GLN A 1 294 ? 12.741 -5.036 13.812 1.00 88.94 294 GLN A C 1
ATOM 2268 O O . GLN A 1 294 ? 12.722 -6.271 13.750 1.00 88.94 294 GLN A O 1
ATOM 2273 N N . GLU A 1 295 ? 11.651 -4.292 13.644 1.00 90.25 295 GLU A N 1
ATOM 2274 C CA . GLU A 1 295 ? 10.376 -4.828 13.197 1.00 90.25 295 GLU A CA 1
ATOM 2275 C C . GLU A 1 295 ? 10.476 -5.354 11.765 1.00 90.25 295 GLU A C 1
ATOM 2277 O O . GLU A 1 295 ? 10.023 -6.474 11.519 1.00 90.25 295 GLU A O 1
ATOM 2282 N N . TYR A 1 296 ? 11.146 -4.631 10.862 1.00 92.44 296 TYR A N 1
ATOM 2283 C CA . TYR A 1 296 ? 11.425 -5.112 9.506 1.00 92.44 296 TYR A CA 1
ATOM 2284 C C . TYR A 1 296 ? 12.103 -6.489 9.537 1.00 92.44 296 TYR A C 1
ATOM 2286 O O . TYR A 1 296 ? 11.573 -7.477 9.022 1.00 92.44 296 TYR A O 1
ATOM 2294 N N . GLU A 1 297 ? 13.208 -6.602 10.278 1.00 93.94 297 GLU A N 1
ATOM 2295 C CA . GLU A 1 297 ? 13.945 -7.856 10.465 1.00 93.94 297 GLU A CA 1
ATOM 2296 C C . GLU A 1 297 ? 13.114 -8.956 11.149 1.00 93.94 297 GLU A C 1
ATOM 2298 O O . GLU A 1 297 ? 13.337 -10.158 10.954 1.00 93.94 297 GLU A O 1
ATOM 2303 N N . ARG A 1 298 ? 12.124 -8.587 11.969 1.00 94.94 298 ARG A N 1
ATOM 2304 C CA . ARG A 1 298 ? 11.183 -9.544 12.561 1.00 94.94 298 ARG A CA 1
ATOM 2305 C C . ARG A 1 298 ? 10.185 -10.057 11.525 1.00 94.94 298 ARG A C 1
ATOM 2307 O O . ARG A 1 298 ? 9.924 -11.262 11.516 1.00 94.94 298 ARG A O 1
ATOM 2314 N N . LEU A 1 299 ? 9.634 -9.183 10.686 1.00 93.88 299 LEU A N 1
ATOM 2315 C CA . LEU A 1 299 ? 8.630 -9.529 9.681 1.00 93.88 299 LEU A CA 1
ATOM 2316 C C . LEU A 1 299 ? 9.218 -10.345 8.528 1.00 93.88 299 LEU A C 1
ATOM 2318 O O . LEU A 1 299 ? 8.600 -11.347 8.156 1.00 93.88 299 LEU A O 1
ATOM 2322 N N . LYS A 1 300 ? 10.443 -10.035 8.072 1.00 95.31 300 LYS A N 1
ATOM 2323 C CA . LYS A 1 300 ? 11.177 -10.813 7.048 1.00 95.31 300 LYS A CA 1
ATOM 2324 C C . LYS A 1 300 ? 11.305 -12.296 7.392 1.00 95.31 300 LYS A C 1
ATOM 2326 O O . LYS A 1 300 ? 11.350 -13.158 6.522 1.00 95.31 300 LYS A O 1
ATOM 2331 N N . LYS A 1 301 ? 11.288 -12.659 8.678 1.00 94.38 301 LYS A N 1
ATOM 2332 C CA . LYS A 1 301 ? 11.306 -14.075 9.101 1.00 94.38 301 LYS A CA 1
ATOM 2333 C C . LYS A 1 301 ? 10.055 -14.837 8.676 1.00 94.38 301 LYS A C 1
ATOM 2335 O O . LYS A 1 301 ? 10.090 -16.062 8.585 1.00 94.38 301 LYS A O 1
ATOM 2340 N N . THR A 1 302 ? 8.945 -14.143 8.450 1.00 94.94 302 THR A N 1
ATOM 2341 C CA . THR A 1 302 ? 7.647 -14.753 8.142 1.00 94.94 302 THR A CA 1
ATOM 2342 C C . THR A 1 302 ? 7.065 -14.353 6.795 1.00 94.94 302 THR A C 1
ATOM 2344 O O . THR A 1 302 ? 6.320 -15.156 6.242 1.00 94.94 302 THR A O 1
ATOM 2347 N N . GLN A 1 303 ? 7.399 -13.163 6.301 1.00 97.00 303 GLN A N 1
ATOM 2348 C CA . GLN A 1 303 ? 6.926 -12.580 5.045 1.00 97.00 303 GLN A CA 1
ATOM 2349 C C . GLN A 1 303 ? 7.999 -12.741 3.954 1.00 97.00 303 GLN A C 1
ATOM 2351 O O . GLN A 1 303 ? 9.175 -12.878 4.310 1.00 97.00 303 GLN A O 1
ATOM 2356 N N . PRO A 1 304 ? 7.623 -12.769 2.663 1.00 97.25 304 PRO A N 1
ATOM 2357 C CA . PRO A 1 304 ? 8.594 -12.794 1.571 1.00 97.25 304 PRO A CA 1
ATOM 2358 C C . PRO A 1 304 ? 9.301 -11.439 1.480 1.00 97.25 304 PRO A C 1
ATOM 2360 O O . PRO A 1 304 ? 8.651 -10.418 1.655 1.00 97.25 304 PRO A O 1
ATOM 2363 N N . SER A 1 305 ? 10.605 -11.420 1.212 1.00 97.06 305 SER A N 1
ATOM 2364 C CA . SER A 1 305 ? 11.372 -10.186 0.991 1.00 97.06 305 SER A CA 1
ATOM 2365 C C . SER A 1 305 ? 11.973 -10.147 -0.408 1.00 97.06 305 SER A C 1
ATOM 2367 O O . SER A 1 305 ? 12.402 -11.187 -0.902 1.00 97.06 305 SER A O 1
ATOM 2369 N N . TYR A 1 306 ? 12.084 -8.974 -1.031 1.00 95.44 306 TYR A N 1
ATOM 2370 C CA . TYR A 1 306 ? 12.772 -8.834 -2.321 1.00 95.44 306 TYR A CA 1
ATOM 2371 C C . TYR A 1 306 ? 14.236 -9.293 -2.255 1.00 95.44 306 TYR A C 1
ATOM 2373 O O . TYR A 1 306 ? 14.804 -9.783 -3.230 1.00 95.44 306 TYR A O 1
ATOM 2381 N N . SER A 1 307 ? 14.826 -9.196 -1.058 1.00 95.31 307 SER A N 1
ATOM 2382 C CA . SER A 1 307 ? 16.181 -9.656 -0.748 1.00 95.31 307 SER A CA 1
ATOM 2383 C C . SER A 1 307 ? 16.296 -11.167 -0.490 1.00 95.31 307 SER A C 1
ATOM 2385 O O . SER A 1 307 ? 17.408 -11.678 -0.317 1.00 95.31 307 SER A O 1
ATOM 2387 N N . ASP A 1 308 ? 15.177 -11.896 -0.432 1.00 97.88 308 ASP A N 1
ATOM 2388 C CA . ASP A 1 308 ? 15.179 -13.351 -0.310 1.00 97.88 308 ASP A CA 1
ATOM 2389 C C . ASP A 1 308 ? 15.487 -14.015 -1.659 1.00 97.88 308 ASP A C 1
ATOM 2391 O O . ASP A 1 308 ? 15.060 -13.574 -2.723 1.00 97.88 308 ASP A O 1
ATOM 2395 N N . ARG A 1 309 ? 16.167 -15.165 -1.602 1.00 98.25 309 ARG A N 1
ATOM 2396 C CA . ARG A 1 309 ? 16.275 -16.073 -2.751 1.00 98.25 309 ARG A CA 1
ATOM 2397 C C . ARG A 1 309 ? 15.185 -17.121 -2.694 1.00 98.25 309 ARG A C 1
ATOM 2399 O O . ARG A 1 309 ? 15.030 -17.802 -1.669 1.00 98.25 309 ARG A O 1
ATOM 2406 N N . PHE A 1 310 ? 14.512 -17.328 -3.815 1.00 98.69 310 PHE A N 1
ATOM 2407 C CA . PHE A 1 310 ? 13.461 -18.318 -3.943 1.00 98.69 310 PHE A CA 1
ATOM 2408 C C . PHE A 1 310 ? 13.734 -19.316 -5.062 1.00 98.69 310 PHE A C 1
ATOM 2410 O O . PHE A 1 310 ? 14.386 -19.022 -6.055 1.00 98.69 310 PHE A O 1
ATOM 2417 N N . GLU A 1 311 ? 13.187 -20.510 -4.904 1.00 98.56 311 GLU A N 1
ATOM 2418 C CA . GLU A 1 311 ? 13.016 -21.496 -5.954 1.00 98.56 311 GLU A CA 1
ATOM 2419 C C . GLU A 1 311 ? 11.631 -21.285 -6.585 1.00 98.56 311 GLU A C 1
ATOM 2421 O O . GLU A 1 311 ? 10.620 -21.521 -5.926 1.00 98.56 311 GLU A O 1
ATOM 2426 N N . LEU A 1 312 ? 11.567 -20.830 -7.838 1.00 98.62 312 LEU A N 1
ATOM 2427 C CA . LEU A 1 312 ? 10.336 -20.782 -8.627 1.00 98.62 312 LEU A CA 1
ATOM 2428 C C . LEU A 1 312 ? 9.948 -22.204 -9.029 1.00 98.62 312 LEU A C 1
ATOM 2430 O O . LEU A 1 312 ? 10.699 -22.873 -9.739 1.00 98.62 312 LEU A O 1
ATOM 2434 N N . ILE A 1 313 ? 8.787 -22.663 -8.570 1.00 98.38 313 ILE A N 1
ATOM 2435 C CA . ILE A 1 313 ? 8.330 -24.051 -8.719 1.00 98.38 313 ILE A CA 1
ATOM 2436 C C . ILE A 1 313 ? 7.296 -24.170 -9.832 1.00 98.38 313 ILE A C 1
ATOM 2438 O O . ILE A 1 313 ? 7.346 -25.115 -10.619 1.00 98.38 313 ILE A O 1
ATOM 2442 N N . GLU A 1 314 ? 6.363 -23.224 -9.888 1.00 98.06 314 GLU A N 1
ATOM 2443 C CA . GLU A 1 314 ? 5.237 -23.227 -10.817 1.00 98.06 314 GLU A CA 1
ATOM 2444 C C . GLU A 1 314 ? 4.782 -21.793 -11.109 1.00 98.06 314 GLU A C 1
ATOM 2446 O O . GLU A 1 314 ? 4.991 -20.892 -10.298 1.00 98.06 314 GLU A O 1
ATOM 2451 N N . ILE A 1 315 ? 4.147 -21.604 -12.269 1.00 98.25 315 ILE A N 1
ATOM 2452 C CA . ILE A 1 315 ? 3.411 -20.386 -12.611 1.00 98.25 315 ILE A CA 1
ATOM 2453 C C . ILE A 1 315 ? 1.932 -20.706 -12.870 1.00 98.25 315 ILE A C 1
ATOM 2455 O O . ILE A 1 315 ? 1.601 -21.721 -13.501 1.00 98.25 315 ILE A O 1
ATOM 2459 N N . ALA A 1 316 ? 1.041 -19.816 -12.447 1.00 95.75 316 ALA A N 1
ATOM 2460 C CA . ALA A 1 316 ? -0.407 -19.941 -12.581 1.00 95.75 316 ALA A CA 1
ATOM 2461 C C . ALA A 1 316 ? -1.032 -18.643 -13.118 1.00 95.75 316 ALA A C 1
ATOM 2463 O O . ALA A 1 316 ? -0.451 -17.571 -13.005 1.00 95.75 316 ALA A O 1
ATOM 2464 N N . GLN A 1 317 ? -2.207 -18.749 -13.738 1.00 92.62 317 GLN A N 1
ATOM 2465 C CA . GLN A 1 317 ? -2.956 -17.602 -14.262 1.00 92.62 317 GLN A CA 1
ATOM 2466 C C . GLN A 1 317 ? -4.269 -17.460 -13.486 1.00 92.62 317 GLN A C 1
ATOM 2468 O O . GLN A 1 317 ? -4.920 -18.470 -13.205 1.00 92.62 317 GLN A O 1
ATOM 2473 N N . GLY A 1 318 ? -4.662 -16.222 -13.172 1.00 85.50 318 GLY A N 1
ATOM 2474 C CA . GLY A 1 318 ? -5.907 -15.920 -12.457 1.00 85.50 318 GLY A CA 1
ATOM 2475 C C . GLY A 1 318 ? -5.893 -16.317 -10.977 1.00 85.50 318 GLY A C 1
ATOM 2476 O O . GLY A 1 318 ? -6.955 -16.514 -10.383 1.00 85.50 318 GLY A O 1
ATOM 2477 N N . GLU A 1 319 ? -4.707 -16.483 -10.386 1.00 91.12 319 GLU A N 1
ATOM 2478 C CA . GLU A 1 319 ? -4.558 -16.715 -8.952 1.00 91.12 319 GLU A CA 1
ATOM 2479 C C . GLU A 1 319 ? -4.267 -15.409 -8.218 1.00 91.12 319 GLU A C 1
ATOM 2481 O O . GLU A 1 319 ? -3.456 -14.600 -8.651 1.00 91.12 319 GLU A O 1
ATOM 2486 N N . TYR A 1 320 ? -4.929 -15.237 -7.075 1.00 89.12 320 TYR A N 1
ATOM 2487 C CA . TYR A 1 320 ? -4.760 -14.081 -6.205 1.00 89.12 320 TYR A CA 1
ATOM 2488 C C . TYR A 1 320 ? -3.887 -14.439 -5.003 1.00 89.12 320 TYR A C 1
ATOM 2490 O O . TYR A 1 320 ? -4.122 -15.444 -4.324 1.00 89.12 320 TYR A O 1
ATOM 2498 N N . SER A 1 321 ? -2.964 -13.543 -4.666 1.00 90.50 321 SER A N 1
ATOM 2499 C CA . SER A 1 321 ? -2.192 -13.585 -3.429 1.00 90.50 321 SER A CA 1
ATOM 2500 C C . SER A 1 321 ? -2.126 -12.203 -2.793 1.00 90.50 321 SER A C 1
ATOM 2502 O O . SER A 1 321 ? -2.032 -11.194 -3.484 1.00 90.50 321 SER A O 1
ATOM 2504 N N . GLU A 1 322 ? -2.120 -12.157 -1.459 1.00 88.94 322 GLU A N 1
ATOM 2505 C CA . GLU A 1 322 ? -1.931 -10.906 -0.711 1.00 88.94 322 GLU A CA 1
ATOM 2506 C C . GLU A 1 322 ? -0.540 -10.285 -0.921 1.00 88.94 322 GLU A C 1
ATOM 2508 O O . GLU A 1 322 ? -0.358 -9.096 -0.670 1.00 88.94 322 GLU A O 1
ATOM 2513 N N . TRP A 1 323 ? 0.420 -11.090 -1.386 1.00 92.75 323 TRP A N 1
ATOM 2514 C CA . TRP A 1 323 ? 1.795 -10.672 -1.656 1.00 92.75 323 TRP A CA 1
ATOM 2515 C C . TRP A 1 323 ? 2.003 -10.139 -3.072 1.00 92.75 323 TRP A C 1
ATOM 2517 O O . TRP A 1 323 ? 3.053 -9.569 -3.328 1.00 92.75 323 TRP A O 1
ATOM 2527 N N . MET A 1 324 ? 1.037 -10.335 -3.975 1.00 91.25 324 MET A N 1
ATOM 2528 C CA . MET A 1 324 ? 1.123 -9.838 -5.345 1.00 91.25 324 MET A CA 1
ATOM 2529 C C . MET A 1 324 ? 0.820 -8.345 -5.379 1.00 91.25 324 MET A C 1
ATOM 2531 O O . MET A 1 324 ? -0.248 -7.906 -4.933 1.00 91.25 324 MET A O 1
ATOM 2535 N N . LEU A 1 325 ? 1.724 -7.565 -5.964 1.00 84.50 325 LEU A N 1
ATOM 2536 C CA . LEU A 1 325 ? 1.489 -6.143 -6.198 1.00 84.50 325 LEU A CA 1
ATOM 2537 C C . LEU A 1 325 ? 0.342 -5.935 -7.202 1.00 84.50 325 LEU A C 1
ATOM 2539 O O . LEU A 1 325 ? -0.505 -5.055 -7.009 1.00 84.50 325 LEU A O 1
ATOM 2543 N N . PHE A 1 326 ? 0.276 -6.802 -8.213 1.00 83.44 326 PHE A N 1
ATOM 2544 C CA . PHE A 1 326 ? -0.568 -6.682 -9.402 1.00 83.44 326 PHE A CA 1
ATOM 2545 C C . PHE A 1 326 ? -1.507 -7.885 -9.578 1.00 83.44 326 PHE A C 1
ATOM 2547 O O . PHE A 1 326 ? -1.514 -8.563 -10.596 1.00 83.44 326 PHE A O 1
ATOM 2554 N N . SER A 1 327 ? -2.304 -8.177 -8.550 1.00 76.94 327 SER A N 1
ATOM 2555 C CA . SER A 1 327 ? -3.020 -9.452 -8.409 1.00 76.94 327 SER A CA 1
ATOM 2556 C C . SER A 1 327 ? -4.164 -9.739 -9.396 1.00 76.94 327 SER A C 1
ATOM 2558 O O . SER A 1 327 ? -4.748 -10.816 -9.309 1.00 76.94 327 SER A O 1
ATOM 2560 N N . GLU A 1 328 ? -4.559 -8.779 -10.235 1.00 75.12 328 GLU A N 1
ATOM 2561 C CA . GLU A 1 328 ? -5.652 -8.958 -11.207 1.00 75.12 328 GLU A CA 1
ATOM 2562 C C . GLU A 1 328 ? -5.120 -9.434 -12.567 1.00 75.12 328 GLU A C 1
ATOM 2564 O O . GLU A 1 328 ? -5.658 -10.400 -13.103 1.00 75.12 328 GLU A O 1
ATOM 2569 N N . ASP A 1 329 ? -4.007 -8.854 -13.032 1.00 81.94 329 ASP A N 1
ATOM 2570 C CA . ASP A 1 329 ? -3.504 -9.051 -14.401 1.00 81.94 329 ASP A CA 1
ATOM 2571 C C . ASP A 1 329 ? -2.190 -9.865 -14.467 1.00 81.94 329 ASP A C 1
ATOM 2573 O O . ASP A 1 329 ? -1.825 -10.384 -15.522 1.00 81.94 329 ASP A O 1
ATOM 2577 N N . ASP A 1 330 ? -1.443 -9.985 -13.358 1.00 92.75 330 ASP A N 1
ATOM 2578 C CA . ASP A 1 330 ? -0.131 -10.652 -13.345 1.00 92.75 330 ASP A CA 1
ATOM 2579 C C . ASP A 1 330 ? -0.240 -12.190 -13.310 1.00 92.75 330 ASP A C 1
ATOM 2581 O O . ASP A 1 330 ? -1.163 -12.794 -12.753 1.00 92.75 330 ASP A O 1
ATOM 2585 N N . ILE A 1 331 ? 0.771 -12.854 -13.866 1.00 96.06 331 ILE A N 1
ATOM 2586 C CA . ILE A 1 331 ? 0.999 -14.286 -13.733 1.00 96.06 331 ILE A CA 1
ATOM 2587 C C . ILE A 1 331 ? 1.489 -14.562 -12.310 1.00 96.06 331 ILE A C 1
ATOM 2589 O O . ILE A 1 331 ? 2.529 -14.074 -11.875 1.00 96.06 331 ILE A O 1
ATOM 2593 N N . ALA A 1 332 ? 0.774 -15.421 -11.594 1.00 96.88 332 ALA A N 1
ATOM 2594 C CA . ALA A 1 332 ? 1.167 -15.865 -10.269 1.00 96.88 332 ALA A CA 1
ATOM 2595 C C . ALA A 1 332 ? 2.393 -16.787 -10.335 1.00 96.88 332 ALA A C 1
ATOM 2597 O O . ALA A 1 332 ? 2.454 -17.724 -11.135 1.00 96.88 332 ALA A O 1
ATOM 2598 N N . ALA A 1 333 ? 3.355 -16.552 -9.450 1.00 98.19 333 ALA A N 1
ATOM 2599 C CA . ALA A 1 333 ? 4.573 -17.327 -9.283 1.00 98.19 333 ALA A CA 1
ATOM 2600 C C . ALA A 1 333 ? 4.556 -18.047 -7.928 1.00 98.19 333 ALA A C 1
ATOM 2602 O O . ALA A 1 333 ? 4.681 -17.424 -6.869 1.00 98.19 333 ALA A O 1
ATOM 2603 N N . HIS A 1 334 ? 4.444 -19.376 -7.947 1.00 98.50 334 HIS A N 1
ATOM 2604 C CA . HIS A 1 334 ? 4.604 -20.191 -6.746 1.00 98.50 334 HIS A CA 1
ATOM 2605 C C . HIS A 1 334 ? 6.083 -20.410 -6.481 1.00 98.50 334 HIS A C 1
ATOM 2607 O O . HIS A 1 334 ? 6.784 -21.091 -7.239 1.00 98.50 334 HIS A O 1
ATOM 2613 N N . VAL A 1 335 ? 6.549 -19.849 -5.375 1.00 98.62 335 VAL A N 1
ATOM 2614 C CA . VAL A 1 335 ? 7.958 -19.835 -5.016 1.00 98.62 335 VAL A CA 1
ATOM 2615 C C . VAL A 1 335 ? 8.181 -20.452 -3.644 1.00 98.62 335 VAL A C 1
ATOM 2617 O O . VAL A 1 335 ? 7.342 -20.350 -2.750 1.00 98.62 335 VAL A O 1
ATOM 2620 N N . ARG A 1 336 ? 9.343 -21.071 -3.446 1.00 98.69 336 ARG A N 1
ATOM 2621 C CA . ARG A 1 336 ? 9.794 -21.567 -2.144 1.00 98.69 336 ARG A CA 1
ATOM 2622 C C . ARG A 1 336 ? 11.060 -20.854 -1.727 1.00 98.69 336 ARG A C 1
ATOM 2624 O O . ARG A 1 336 ? 12.081 -20.936 -2.401 1.00 98.69 336 ARG A O 1
ATOM 2631 N N . ARG A 1 337 ? 11.024 -20.185 -0.583 1.00 98.56 337 ARG A N 1
ATOM 2632 C CA . ARG A 1 337 ? 12.182 -19.484 -0.046 1.00 98.56 337 ARG A CA 1
ATOM 2633 C C . ARG A 1 337 ? 13.282 -20.470 0.329 1.00 98.56 337 ARG A C 1
ATOM 2635 O O . ARG A 1 337 ? 13.060 -21.427 1.067 1.00 98.56 337 ARG A O 1
ATOM 2642 N N . THR A 1 338 ? 14.488 -20.210 -0.155 1.00 97.81 338 THR A N 1
ATOM 2643 C CA . THR A 1 338 ? 15.642 -21.109 -0.001 1.00 97.81 338 THR A CA 1
ATOM 2644 C C . THR A 1 338 ? 16.150 -21.210 1.440 1.00 97.81 338 THR A C 1
ATOM 2646 O O . THR A 1 338 ? 16.681 -22.249 1.830 1.00 97.81 338 THR A O 1
ATOM 2649 N N . SER A 1 339 ? 15.976 -20.160 2.249 1.00 96.88 339 SER A N 1
ATOM 2650 C CA . SER A 1 339 ? 16.516 -20.082 3.613 1.00 96.88 339 SER A CA 1
ATOM 2651 C C . SER A 1 339 ? 15.769 -20.953 4.629 1.00 96.88 339 SER A C 1
ATOM 2653 O O . SER A 1 339 ? 16.394 -21.487 5.547 1.00 96.88 339 SER A O 1
ATOM 2655 N N . ASP A 1 340 ? 14.452 -21.115 4.479 1.00 96.94 340 ASP A N 1
ATOM 2656 C CA . ASP A 1 340 ? 13.612 -21.834 5.446 1.00 96.94 340 ASP A CA 1
ATOM 2657 C C . ASP A 1 340 ? 12.523 -22.725 4.829 1.00 96.94 340 ASP A C 1
ATOM 2659 O O . ASP A 1 340 ? 11.775 -23.374 5.562 1.00 96.94 340 ASP A O 1
ATOM 2663 N N . GLY A 1 341 ? 12.445 -22.798 3.500 1.00 97.50 341 GLY A N 1
ATOM 2664 C CA . GLY A 1 341 ? 11.520 -23.666 2.778 1.00 97.50 341 GLY A CA 1
ATOM 2665 C C . GLY A 1 341 ? 10.061 -23.212 2.809 1.00 97.50 341 GLY A C 1
ATOM 2666 O O . GLY A 1 341 ? 9.197 -23.991 2.410 1.00 97.50 341 GLY A O 1
ATOM 2667 N N . ARG A 1 342 ? 9.759 -21.996 3.286 1.00 97.81 342 ARG A N 1
ATOM 2668 C CA . ARG A 1 342 ? 8.397 -21.446 3.220 1.00 97.81 342 ARG A CA 1
ATOM 2669 C C . ARG A 1 342 ? 7.985 -21.198 1.780 1.00 97.81 342 ARG A C 1
ATOM 2671 O O . ARG A 1 342 ? 8.796 -20.762 0.970 1.00 97.81 342 ARG A O 1
ATOM 2678 N N . GLU A 1 343 ? 6.719 -21.447 1.491 1.00 98.12 343 GLU A N 1
ATOM 2679 C CA . GLU A 1 343 ? 6.147 -21.243 0.165 1.00 98.12 343 GLU A CA 1
ATOM 2680 C C . GLU A 1 343 ? 5.309 -19.965 0.139 1.00 98.12 343 GLU A C 1
ATOM 2682 O O . GLU A 1 343 ? 4.603 -19.656 1.103 1.00 98.12 343 GLU A O 1
ATOM 2687 N N . PHE A 1 344 ? 5.409 -19.235 -0.967 1.00 97.88 344 PHE A N 1
ATOM 2688 C CA . PHE A 1 344 ? 4.695 -17.994 -1.230 1.00 97.88 344 PHE A CA 1
ATOM 2689 C C . PHE A 1 344 ? 4.142 -18.014 -2.656 1.00 97.88 344 PHE A C 1
ATOM 2691 O O . PHE A 1 344 ? 4.637 -18.736 -3.522 1.00 97.88 344 PHE A O 1
ATOM 2698 N N . CYS A 1 345 ? 3.113 -17.210 -2.887 1.00 97.50 345 CYS A N 1
ATOM 2699 C CA . CYS A 1 345 ? 2.609 -16.898 -4.216 1.00 97.50 345 CYS A CA 1
ATOM 2700 C C . CYS A 1 345 ? 2.863 -15.409 -4.447 1.00 97.50 345 CYS A C 1
ATOM 2702 O O . CYS A 1 345 ? 2.316 -14.593 -3.705 1.00 97.50 345 CYS A O 1
ATOM 2704 N N . LEU A 1 346 ? 3.731 -15.072 -5.395 1.00 97.25 346 LEU A N 1
ATOM 2705 C CA . LEU A 1 346 ? 4.164 -13.703 -5.709 1.00 97.25 346 LEU A CA 1
ATOM 2706 C C . LEU A 1 346 ? 3.782 -13.353 -7.149 1.00 97.25 346 LEU A C 1
ATOM 2708 O O . LEU A 1 346 ? 3.386 -14.246 -7.900 1.00 97.25 346 LEU A O 1
ATOM 2712 N N . GLY A 1 347 ? 3.901 -12.087 -7.542 1.00 96.75 347 GLY A N 1
ATOM 2713 C CA . GLY A 1 347 ? 3.761 -11.698 -8.940 1.00 96.75 347 GLY A CA 1
ATOM 2714 C C . GLY A 1 347 ? 4.995 -12.112 -9.727 1.00 96.75 347 GLY A C 1
ATOM 2715 O O . GLY A 1 347 ? 6.121 -11.922 -9.261 1.00 96.75 347 GLY A O 1
ATOM 2716 N N . LEU A 1 348 ? 4.825 -12.715 -10.905 1.00 97.31 348 LEU A N 1
ATOM 2717 C CA . LEU A 1 348 ? 5.966 -13.043 -11.755 1.00 97.31 348 LEU A CA 1
ATOM 2718 C C . LEU A 1 348 ? 6.655 -11.766 -12.250 1.00 97.31 348 LEU A C 1
ATOM 2720 O O . LEU A 1 348 ? 7.875 -11.780 -12.401 1.00 97.31 348 LEU A O 1
ATOM 2724 N N . ALA A 1 349 ? 5.906 -10.674 -12.442 1.00 95.25 349 ALA A N 1
ATOM 2725 C CA . ALA A 1 349 ? 6.456 -9.380 -12.841 1.00 95.25 349 ALA A CA 1
ATOM 2726 C C . ALA A 1 349 ? 7.348 -8.741 -11.759 1.00 95.25 349 ALA A C 1
ATOM 2728 O O . ALA A 1 349 ? 8.132 -7.845 -12.060 1.00 95.25 349 ALA A O 1
ATOM 2729 N N . GLU A 1 350 ? 7.262 -9.219 -10.515 1.00 95.19 350 GLU A N 1
ATOM 2730 C CA . GLU A 1 350 ? 8.031 -8.730 -9.363 1.00 95.19 350 GLU A CA 1
ATOM 2731 C C . GLU A 1 350 ? 9.348 -9.507 -9.156 1.00 95.19 350 GLU A C 1
ATOM 2733 O O . GLU A 1 350 ? 10.108 -9.221 -8.228 1.00 95.19 350 GLU A O 1
ATOM 2738 N N . LEU A 1 351 ? 9.621 -10.518 -9.991 1.00 97.44 351 LEU A N 1
ATOM 2739 C CA . LEU A 1 351 ? 10.729 -11.458 -9.825 1.00 97.44 351 LEU A CA 1
ATOM 2740 C C . LEU A 1 351 ? 11.676 -11.459 -11.026 1.00 97.44 351 LEU A C 1
ATOM 2742 O O . LEU A 1 351 ? 11.258 -11.393 -12.177 1.00 97.44 351 LEU A O 1
ATOM 2746 N N . GLU A 1 352 ? 12.963 -11.670 -10.764 1.00 97.38 352 GLU A N 1
ATOM 2747 C CA . GLU A 1 352 ? 13.968 -11.959 -11.788 1.00 97.38 352 GLU A CA 1
ATOM 2748 C C . GLU A 1 352 ? 14.702 -13.270 -11.498 1.00 97.38 352 GLU A C 1
ATOM 2750 O O . GLU A 1 352 ? 14.878 -13.668 -10.345 1.00 97.38 352 GLU A O 1
ATOM 2755 N N . ALA A 1 353 ? 15.158 -13.966 -12.544 1.00 97.25 353 ALA A N 1
ATOM 2756 C CA . ALA A 1 353 ? 16.031 -15.122 -12.348 1.00 97.25 353 ALA A CA 1
ATOM 2757 C C . ALA A 1 353 ? 17.426 -14.674 -11.897 1.00 97.25 353 ALA A C 1
ATOM 2759 O O . ALA A 1 353 ? 17.974 -13.707 -12.408 1.00 97.25 353 ALA A O 1
ATOM 2760 N N . THR A 1 354 ? 18.064 -15.420 -11.002 1.00 95.94 354 THR A N 1
ATOM 2761 C CA . THR A 1 354 ? 19.374 -15.002 -10.472 1.00 95.94 354 THR A CA 1
ATOM 2762 C C . THR A 1 354 ? 20.551 -15.330 -11.398 1.00 95.94 354 THR A C 1
ATOM 2764 O O . THR A 1 354 ? 21.634 -14.766 -11.247 1.00 95.94 354 THR A O 1
ATOM 2767 N N . ASP A 1 355 ? 20.371 -16.249 -12.354 1.00 93.94 355 ASP A N 1
ATOM 2768 C CA . ASP A 1 355 ? 21.368 -16.578 -13.379 1.00 93.94 355 ASP A CA 1
ATOM 2769 C C . ASP A 1 355 ? 21.046 -15.863 -14.695 1.00 93.94 355 ASP A C 1
ATOM 2771 O O . ASP A 1 355 ? 20.315 -16.400 -15.533 1.00 93.94 355 ASP A O 1
ATOM 2775 N N . GLU A 1 356 ? 21.647 -14.689 -14.904 1.00 91.06 356 GLU A N 1
ATOM 2776 C CA . GLU A 1 356 ? 21.511 -13.861 -16.117 1.00 91.06 356 GLU A CA 1
ATOM 2777 C C . GLU A 1 356 ? 21.833 -14.604 -17.425 1.00 91.06 356 GLU A C 1
ATOM 2779 O O . GLU A 1 356 ? 21.380 -14.231 -18.509 1.00 91.06 356 GLU A O 1
ATOM 2784 N N . LYS A 1 357 ? 22.635 -15.674 -17.357 1.00 91.50 357 LYS A N 1
ATOM 2785 C CA . LYS A 1 357 ? 23.011 -16.470 -18.536 1.00 91.50 357 LYS A CA 1
ATOM 2786 C C . LYS A 1 357 ? 22.002 -17.573 -18.835 1.00 91.50 357 LYS A C 1
ATOM 2788 O O . LYS A 1 357 ? 22.102 -18.225 -19.881 1.00 91.50 357 LYS A O 1
ATOM 2793 N N . SER A 1 358 ? 21.056 -17.815 -17.931 1.00 93.56 358 SER A N 1
ATOM 2794 C CA . SER A 1 358 ? 20.040 -18.840 -18.101 1.00 93.56 358 SER A CA 1
ATOM 2795 C C . SER A 1 358 ? 18.991 -18.413 -19.136 1.00 93.56 358 SER A C 1
ATOM 2797 O O . SER A 1 358 ? 18.640 -17.238 -19.243 1.00 93.56 358 SER A O 1
ATOM 2799 N N . PRO A 1 359 ? 18.409 -19.367 -19.885 1.00 93.50 359 PRO A N 1
ATOM 2800 C CA . PRO A 1 359 ? 17.246 -19.073 -20.718 1.00 93.50 359 PRO A CA 1
ATOM 2801 C C . PRO A 1 359 ? 16.060 -18.523 -19.915 1.00 93.50 359 PRO A C 1
ATOM 2803 O O . PRO A 1 359 ? 15.285 -17.741 -20.457 1.00 93.50 359 PRO A O 1
ATOM 2806 N N . ASN A 1 360 ? 15.932 -18.918 -18.642 1.00 97.12 360 ASN A N 1
ATOM 2807 C CA . ASN A 1 360 ? 14.850 -18.475 -17.768 1.00 97.12 360 ASN A CA 1
ATOM 2808 C C . ASN A 1 360 ? 14.950 -16.983 -17.456 1.00 97.12 360 ASN A C 1
ATOM 2810 O O . ASN A 1 360 ? 13.919 -16.326 -17.477 1.00 97.12 360 ASN A O 1
ATOM 2814 N N . TYR A 1 361 ? 16.161 -16.449 -17.244 1.00 95.12 361 TYR A N 1
ATOM 2815 C CA . TYR A 1 361 ? 16.355 -15.012 -17.035 1.00 95.12 361 TYR A CA 1
ATOM 2816 C C . TYR A 1 361 ? 15.724 -14.207 -18.156 1.00 95.12 361 TYR A C 1
ATOM 2818 O O . TYR A 1 361 ? 14.857 -13.382 -17.915 1.00 95.12 361 TYR A O 1
ATOM 2826 N N . ARG A 1 362 ? 16.081 -14.534 -19.401 1.00 94.62 362 ARG A N 1
ATOM 2827 C CA . ARG A 1 362 ? 15.535 -13.843 -20.567 1.00 94.62 362 ARG A CA 1
ATOM 2828 C C . ARG A 1 362 ? 14.015 -13.993 -20.678 1.00 94.62 362 ARG A C 1
ATOM 2830 O O . ARG A 1 362 ? 13.354 -13.027 -21.016 1.00 94.62 362 ARG A O 1
ATOM 2837 N N . LEU A 1 363 ? 13.472 -15.186 -20.424 1.00 96.56 363 LEU A N 1
ATOM 2838 C CA . LEU A 1 363 ? 12.027 -15.436 -20.511 1.00 96.56 363 LEU A CA 1
ATOM 2839 C C . LEU A 1 363 ? 11.237 -14.616 -19.485 1.00 96.56 363 LEU A C 1
ATOM 2841 O O . LEU A 1 363 ? 10.252 -13.985 -19.848 1.00 96.56 363 LEU A O 1
ATOM 2845 N N . ILE A 1 364 ? 11.680 -14.626 -18.226 1.00 96.81 364 ILE A N 1
ATOM 2846 C CA . ILE A 1 364 ? 11.038 -13.875 -17.143 1.00 96.81 364 ILE A CA 1
ATOM 2847 C C . ILE A 1 364 ? 11.206 -12.374 -17.395 1.00 96.81 364 ILE A C 1
ATOM 2849 O O . ILE A 1 364 ? 10.225 -11.648 -17.393 1.00 96.81 364 ILE A O 1
ATOM 2853 N N . HIS A 1 365 ? 12.413 -11.924 -17.740 1.00 94.06 365 HIS A N 1
ATOM 2854 C CA . HIS A 1 365 ? 12.693 -10.518 -18.030 1.00 94.06 365 HIS A CA 1
ATOM 2855 C C . HIS A 1 365 ? 11.883 -9.968 -19.219 1.00 94.06 365 HIS A C 1
ATOM 2857 O O . HIS A 1 365 ? 11.400 -8.840 -19.162 1.00 94.06 365 HIS A O 1
ATOM 2863 N N . ASP A 1 366 ? 11.706 -10.744 -20.297 1.00 92.69 366 ASP A N 1
ATOM 2864 C CA . ASP A 1 366 ? 10.871 -10.337 -21.437 1.00 92.69 366 ASP A CA 1
ATOM 2865 C C . ASP A 1 366 ? 9.402 -10.142 -21.006 1.00 92.69 366 ASP A C 1
ATOM 2867 O O . ASP A 1 366 ? 8.773 -9.175 -21.432 1.00 92.69 366 ASP A O 1
ATOM 2871 N N . TYR A 1 367 ? 8.884 -11.004 -20.122 1.00 95.25 367 TYR A N 1
ATOM 2872 C CA . TYR A 1 367 ? 7.554 -10.844 -19.532 1.00 95.25 367 TYR A CA 1
ATOM 2873 C C . TYR A 1 367 ? 7.462 -9.613 -18.622 1.00 95.25 367 TYR A C 1
ATOM 2875 O O . TYR A 1 367 ? 6.562 -8.804 -18.819 1.00 95.25 367 TYR A O 1
ATOM 2883 N N . CYS A 1 368 ? 8.400 -9.427 -17.685 1.00 92.50 368 CYS A N 1
ATOM 2884 C CA . CYS A 1 368 ? 8.374 -8.289 -16.759 1.00 92.50 368 CYS A CA 1
ATOM 2885 C C . CYS A 1 368 ? 8.390 -6.950 -17.511 1.00 92.50 368 CYS A C 1
ATOM 2887 O O . CYS A 1 368 ? 7.605 -6.057 -17.206 1.00 92.50 368 CYS A O 1
ATOM 2889 N N . VAL A 1 369 ? 9.239 -6.822 -18.539 1.00 87.06 369 VAL A N 1
ATOM 2890 C CA . VAL A 1 369 ? 9.311 -5.600 -19.355 1.00 87.06 369 VAL A CA 1
ATOM 2891 C C . VAL A 1 369 ? 8.028 -5.363 -20.147 1.00 87.06 369 VAL A C 1
ATOM 2893 O O . VAL A 1 369 ? 7.592 -4.219 -20.245 1.00 87.06 369 VAL A O 1
ATOM 2896 N N . TRP A 1 370 ? 7.416 -6.400 -20.722 1.00 91.75 370 TRP A N 1
ATOM 2897 C CA . TRP A 1 370 ? 6.123 -6.234 -21.390 1.00 91.75 370 TRP A CA 1
ATOM 2898 C C . TRP A 1 370 ? 5.035 -5.818 -20.390 1.00 91.75 370 TRP A C 1
ATOM 2900 O O . TRP A 1 370 ? 4.353 -4.822 -20.624 1.00 91.75 370 TRP A O 1
ATOM 2910 N N . PHE A 1 371 ? 4.924 -6.520 -19.263 1.00 90.00 371 PHE A N 1
ATOM 2911 C CA . PHE A 1 371 ? 3.869 -6.307 -18.276 1.00 90.00 371 PHE A CA 1
ATOM 2912 C C . PHE A 1 371 ? 3.897 -4.885 -17.700 1.00 90.00 371 PHE A C 1
ATOM 2914 O O . PHE A 1 371 ? 2.880 -4.202 -17.682 1.00 90.00 371 PHE A O 1
ATOM 2921 N N . VAL A 1 372 ? 5.076 -4.394 -17.301 1.00 82.62 372 VAL A N 1
ATOM 2922 C CA . VAL A 1 372 ? 5.222 -3.046 -16.721 1.00 82.62 372 VAL A CA 1
ATOM 2923 C C . VAL A 1 372 ? 4.899 -1.936 -17.727 1.00 82.62 372 VAL A C 1
ATOM 2925 O O . VAL A 1 372 ? 4.381 -0.897 -17.334 1.00 82.62 372 VAL A O 1
ATOM 2928 N N . ASN A 1 373 ? 5.177 -2.139 -19.019 1.00 79.94 373 ASN A N 1
ATOM 2929 C CA . ASN A 1 373 ? 4.952 -1.114 -20.046 1.00 79.94 373 ASN A CA 1
ATOM 2930 C C . ASN A 1 373 ? 3.518 -1.069 -20.590 1.00 79.94 373 ASN A C 1
ATOM 2932 O O . ASN A 1 373 ? 3.154 -0.076 -21.216 1.00 79.94 373 ASN A O 1
ATOM 2936 N N . ASN A 1 374 ? 2.736 -2.132 -20.396 1.00 77.44 374 ASN A N 1
ATOM 2937 C CA . ASN A 1 374 ? 1.354 -2.212 -20.879 1.00 77.44 374 ASN A CA 1
ATOM 2938 C C . ASN A 1 374 ? 0.321 -2.143 -19.737 1.00 77.44 374 ASN A C 1
ATOM 2940 O O . ASN A 1 374 ? -0.866 -2.054 -20.026 1.00 77.44 374 ASN A O 1
ATOM 2944 N N . ARG A 1 375 ? 0.811 -2.128 -18.486 1.00 68.62 375 ARG A N 1
ATOM 2945 C CA . ARG A 1 375 ? 0.159 -1.790 -17.207 1.00 68.62 375 ARG A CA 1
ATOM 2946 C C . ARG A 1 375 ? -0.793 -0.589 -17.265 1.00 68.62 375 ARG A C 1
ATOM 2948 O O . ARG A 1 375 ? -0.243 0.517 -17.467 1.00 68.62 375 ARG A O 1
#

Mean predicted aligned error: 18.23 Å

pLDDT: mean 80.39, std 23.58, range [23.23, 98.69]

InterPro domains:
  IPR045651 Domain of unknown function DUF6398 [PF19935] (21-124)

Radius of gyration: 28.16 Å; Cα contacts (8 Å, |Δi|>4): 456; chains: 1; bounding box: 85×64×63 Å

Sequence (375 aa):
MAMTEDLLERVPEDFRQVFAEVVALTDAFCKTHLDEDYQQLCRDMAVAICQEDLPVKRGRPASWASGIVNALGRVNCLSDPSQKPHMRNDDVAKGFGVSAATMAAKSKIICEGLELIPMHPSWCVPSMLEDNPLVWMVQTTDGLIIDLRHAPREVQEEAYKKGMIPFIPADREKEGPDGTEAVGRPGAEDAGNAEPKSESGHLPLFPDGQDGSEGPQVESETDMAAPEGTYRGENAQGPRIEAILGDDEEMDLDEEAGVFYKHLKANLRLPCEVTGIEDFRWEEPYVLGVWDEQEYERLKKTQPSYSDRFELIEIAQGEYSEWMLFSEDDIAAHVRRTSDGREFCLGLAELEATDEKSPNYRLIHDYCVWFVNNR

Secondary structure (DSSP, 8-state):
-HHHHHHHHHS-GGGHHHHHHHHHHHHHHHHHHS-HHHHHHHHHHHHHHHHSS--TTSS-HHHHHHHHHHHHHHHTTTTSTTSSS---HHHHHHHTT--HHHHHHHHHHHHHHTTPPTT-TTT--HHHHTT-HHHHEEE-TTS-EEEGGGS-HHHHHHHHHTTSSSS-HHHHTTS-SS-----------------------------------------------PPP---TTGGGTHHHHHHHH-S-TT--HHHHHHHHHHHHHHH--SSEEEEESS--TTTHHHHTT-S-HHHHHHHTTTS--TTSEEEEEEEESS---TT-TTTTTSPEEEEEETTT--EEEEEGGGEEES-TTSHHHHHHHHHHHHHHHH-

Nearest PDB structures (foldseek):
  2p0q-assembly1_A  TM=7.020E-01  e=6.709E-04  Nostoc sp. PCC 7120 = FACHB-418
  3urg-assembly1_A  TM=6.996E-01  e=9.229E-04  Nostoc sp. PCC 7120 = FACHB-418

Organism: NCBI:txid412755

Foldseek 3Di:
DVVLVVLLVLADPVCSVLLVLLLVLLCVCCVVQAHPLSSVLSNVLSSVCRVFPFVSVPDDSLLLSLLSSVLLCQQAVQCAPVDHPHDHSCVSCVSSPHDSVSSVVNVVSSCVRVVDARNDVVSYGPVCLVLRQVLQFDQDPVGDTDRQLPPPQVVQVVCVVVVSHVHRNVVVVQCPPPRDGPDDDDDDDDDDDDDDDDDDDDDDDDDDDDDDDDDDDDDDDDDDDDDDDDPPPPPCLVVVLCVQQDDPPPDDLQRSLVSLQVVCQVPDDPFAKKAFPDFFSVCVCVVSVNHDPVVSVVVVVPDPTSPFIKTFHDWAGQDADPREPDRGRFIWTWIATPPPRDIGIYGLLRMAGPDCPDPNRSSSVSVNVVNVVSD

Solvent-accessible surface area (backbone atoms only — not comparable to full-atom values): 22638 Å² total; per-residue (Å²): 110,74,72,58,54,60,54,51,73,72,27,49,76,94,40,45,65,59,40,53,53,20,41,56,50,35,43,56,45,18,74,74,74,58,43,71,60,59,29,49,51,44,45,55,48,48,39,50,49,51,67,45,98,54,66,68,88,66,74,58,49,52,39,48,27,34,5,47,56,50,38,44,28,55,26,53,44,17,63,40,84,89,40,86,64,54,54,48,65,66,56,50,17,53,76,48,75,48,51,54,68,54,21,51,55,36,15,49,55,50,31,65,75,65,68,60,45,78,53,30,68,93,61,46,47,78,87,49,51,82,80,32,65,72,44,36,54,44,70,45,99,87,69,50,75,42,56,44,75,78,44,59,65,71,59,30,53,50,36,31,76,70,64,63,31,98,63,50,56,76,62,52,70,61,51,49,103,64,88,59,79,79,80,82,81,80,90,84,83,91,84,82,88,84,85,84,82,90,88,84,88,82,88,89,83,86,84,89,86,83,89,84,86,85,84,85,84,90,86,80,90,81,91,82,80,85,79,77,85,75,68,94,72,62,92,63,53,62,67,50,49,46,68,66,69,52,92,63,87,82,63,51,72,64,55,49,44,52,44,49,50,56,51,47,72,73,66,55,67,67,66,39,53,27,29,35,73,54,72,42,87,85,42,45,54,42,76,74,65,76,43,63,66,70,56,45,64,55,46,54,77,79,46,90,48,30,88,42,52,25,36,36,63,48,77,46,77,84,47,76,40,95,67,23,89,50,44,82,70,38,45,24,26,37,27,29,32,68,90,80,65,54,72,48,50,33,33,41,66,49,39,36,42,72,49,77,88,40,72,50,18,54,56,41,48,51,48,27,57,50,51,68,74,74,104